Protein AF-A0AAD7HLC4-F1 (afdb_monomer_lite)

Organism: NCBI:txid230809

Radius of gyration: 50.56 Å; chains: 1; bounding box: 90×108×130 Å

Sequence (751 aa):
MPVDVDVDLEPEADDLINGCIADQDPDRNFFKREDRTTAIRTKVYKRTVLLLWPRYNVRVTVGDIYDYACNALRNSVTLEPTEREEKLVNKLLACCRIRREEYKLPQVVQVLKECADRWNDVQVLLAALKTCGVDKNIDFMGVEGFVSAYQAFGWDALKEFYETAMKNDLSNGRRHALLARLARMAVEEDDAEVSVWCKEHAESVLRTLSKMDTAQIPWLVDLGLFCGGEFLRDVILPQLQIQSLNKTFWIPFVRRLQQSMRGITTTSPEVVSGLIVQRVSETARNLAAFPTKTSQNGYGSQKNSEAILVVIKFCVETNNQALCTDIFAKMRDAARLGKFDTVFPPWLYYAELCPALIQYARSIPTAGLDTIFQPFFVDVVDSLISAARTTTDGKAITACPLTEQHKSTIMIAARKAGGITILKQRLTADKLAGHDSGTLQALARSVVKEFPRQQMQDSTSLQAHSDFIVTLVRAAIDAFTTSSLTREALSADSSDQMMVLVKFCFELGAQSQCKHLLLRFVPPSAGSTIRQHVSGVLAPFLPILRHYLLGKDLDLQTEPYKTFAVEVIKSFAAKVMAQKPGEVVPVAKLQAFGCGACPECGMLRAFFMEDKPMISLARVQSIRAHLERQLGATRAWGVVWSTIRDRSPYSLQVTKPESMMGLGLWATNSQTGKKLLNSLGGQATQMRILGADYAWVHARIYGASNANALAPALRMNAPMPLANTTRSLNAPKRPAVAALSAVLVKKARTS

Secondary structure (DSSP, 8-state):
---------PPPGGGS----------SEEEEEE-SSS-EEEEEE-SS-------SSS-----S-HHHHHHHHHHH---SS--HHHHHHHHHHHHHHHHS--TTTHHHHHHHHHHHHHHHT-HHHHHHHHHHHTGGG-GGGT-HHHHHHHHHHH-HHHHHHHHHHHHHH---HHHHHHHHHHHHHHHHHTT-HHHHHHHHHHHHHHHHSPPPP-GGGHHHHHHHHHHH-HHHIIIIIHHHHHHTT--HHHHHHHHHHHHHHGGGS--S-THHHHHHHHHHHHHHHHHS-SS-EEE-TTSS-EEE-HHHHHHHHHHHHHTT-THHHHHHHHHHHHHHHHT-S-TTS-HHHHHHHHHHHHHHHHHHS--TTHHHHHHHHHHHHHHHHHPPSEE-TTSPEEPPP---HHHHHHHHHHHHHHTTHHHHHHH--HHHHTTS-HHHHHHHHHHHHHHS-GGG--SHHHHHHHHHHHHHHHHHHHHT--GGGGSSS--SSHHHHHHHHHHHHHHHTT-GGGHHHHHHHHSSPPTT--HHHHIIIIIHHHHHHHHHHHHTTT--TTSTTHHHHHHHHHHHIIIII-PPPPP-SS-HHHHHT-SSSS-HHHHHHHHHHHSS-SEEEEE--HHHHHHHHHHHGGGGGGT-EEEEE-SSSSPEEEEE--HHHHHHHHHHHHHHHHHHHHHTT-SHHHHHHHHGGGHHHHHHHHHT-S-GGGSSGGGGTTSPP-PPP---------------------------

pLDDT: mean 86.95, std 16.85, range [27.75, 98.31]

Foldseek 3Di:
DADPPPDPQDPDVVNADDDDDDDDAAPDWDKAAPDPPDIDIDGHHPDRDDDDDDPPDDDDDDRPLLVVLLVVLQPDPDLADDPNNVVSLVVNLVCCQPPVPPVSLLSNLVSQLVNCLSNVNLPSNVSSCVSNVCLQPVPSCALVSVVVSCVRNNCVSCVVSLVSSLVRHQDLVRSLVNLVVQLVVCVVVVPPVSVVVSVVSNVVSQQDHHQDDQVCLVVLLVCQLVVALVCCQPRVVVNNVVNVDDPNRLLSNLLVNLVCLVNGDYPDSVSNLVVSLVSLLVLLVPDQLFDWDQDPVNPDTHTDLVSLVSSCVSCVSSVNNLSNLVSLVNNLVCLQQVVDDLVQRSLNSLLVVQVVVVVVVVVDPDPCSLVSCLSSLLVNLLQQLADFDAHPVRRTRHHHLLPPSSLVSNQSSLVSNPHLQSLLVRDALNRNPPHALVSLLVSLVSNCVSPPLVVDPDPVSNVSNLSNSLRSLLSSLVNDALQVLPPPDFADVLLVVLVVSCVSCVVSVNNVCVLVNLVVLQDHHPPDDLQCSLLGHLLNNLLVVQVVQVVVVHACLDPPNLVSLLSSLVSLLVPQQDQQQDCLDDLVVLCVQADPPDVVSVVVSVVLLALDQKDKAQDAPVVVVRVVVSCVVCVSQVKDWDWADPDPVIIIMIGHDPSSSSNNSNVVSLVSSVVSLCSQPDPVSSCSSNPPCSLVSVCRSVVPPDSPVPPVVVPPPDDDDDDDDDDDDDDDDDDDDDDDDDDDDDDDDDD

Structure (mmCIF, N/CA/C/O backbone):
data_AF-A0AAD7HLC4-F1
#
_entry.id   AF-A0AAD7HLC4-F1
#
loop_
_atom_site.group_PDB
_atom_site.id
_atom_site.type_symbol
_atom_site.label_atom_id
_atom_site.label_alt_id
_atom_site.label_comp_id
_atom_site.label_asym_id
_atom_site.label_entity_id
_atom_s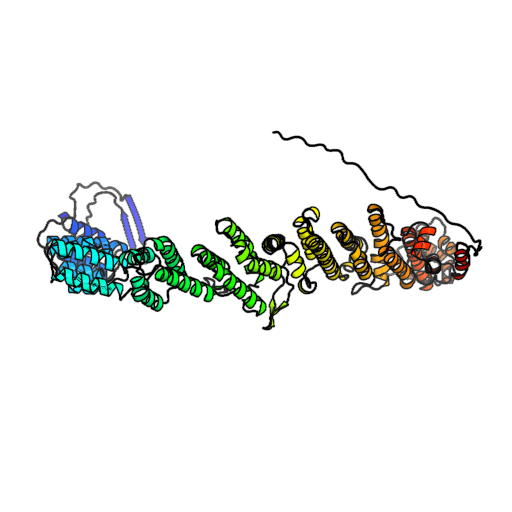ite.label_seq_id
_atom_site.pdbx_PDB_ins_code
_atom_site.Cartn_x
_atom_site.Cartn_y
_atom_site.Cartn_z
_atom_site.occupancy
_atom_site.B_iso_or_equiv
_atom_site.auth_seq_id
_atom_site.auth_comp_id
_atom_site.auth_asym_id
_atom_site.auth_atom_id
_atom_site.pdbx_PDB_model_num
ATOM 1 N N . MET A 1 1 ? -16.652 34.285 35.050 1.00 31.22 1 MET A N 1
ATOM 2 C CA . MET A 1 1 ? -17.780 35.228 34.906 1.00 31.22 1 MET A CA 1
ATOM 3 C C . MET A 1 1 ? -18.614 35.107 36.164 1.00 31.22 1 MET A C 1
ATOM 5 O O . MET A 1 1 ? -19.018 33.981 36.438 1.00 31.22 1 MET A O 1
ATOM 9 N N . PRO A 1 2 ? -18.804 36.182 36.947 1.00 34.16 2 PRO A N 1
ATOM 10 C CA . PRO A 1 2 ? -19.771 36.155 38.034 1.00 34.16 2 PRO A CA 1
ATOM 11 C C . PRO A 1 2 ? -21.154 35.940 37.421 1.00 34.16 2 PRO A C 1
ATOM 13 O O . PRO A 1 2 ? -21.481 36.501 36.376 1.00 34.16 2 PRO A O 1
ATOM 16 N N . VAL A 1 3 ? -21.908 35.032 38.011 1.00 36.38 3 VAL A N 1
ATOM 17 C CA . VAL A 1 3 ? -23.255 34.698 37.571 1.00 36.38 3 VAL A CA 1
ATOM 18 C C . VAL A 1 3 ? -24.181 35.476 38.467 1.00 36.38 3 VAL A C 1
ATOM 20 O O . VAL A 1 3 ? -24.100 35.330 39.684 1.00 36.38 3 VAL A O 1
ATOM 23 N N . ASP A 1 4 ? -25.054 36.272 37.869 1.00 38.59 4 ASP A N 1
ATOM 24 C CA . ASP A 1 4 ? -26.218 36.809 38.560 1.00 38.59 4 ASP A CA 1
ATOM 25 C C . ASP A 1 4 ? -27.204 35.643 38.746 1.00 38.59 4 ASP A C 1
ATOM 27 O O . ASP A 1 4 ? -28.140 35.434 37.979 1.00 38.59 4 ASP A O 1
ATOM 31 N N . VAL A 1 5 ? -26.889 34.759 39.694 1.00 39.00 5 VAL A N 1
ATOM 32 C CA . VAL A 1 5 ? -27.904 33.913 40.320 1.00 39.00 5 VAL A CA 1
ATOM 33 C C . VAL A 1 5 ? -28.632 34.850 41.268 1.00 39.00 5 VAL A C 1
ATOM 35 O O . VAL A 1 5 ? -27.976 35.617 41.956 1.00 39.00 5 VAL A O 1
ATOM 38 N N . ASP A 1 6 ? -29.954 34.851 41.302 1.00 43.41 6 ASP A N 1
ATOM 39 C CA . ASP A 1 6 ? -30.691 35.710 42.228 1.00 43.41 6 ASP A CA 1
ATOM 40 C C . ASP A 1 6 ? -30.272 35.395 43.687 1.00 43.41 6 ASP A C 1
ATOM 42 O O . ASP A 1 6 ? -30.455 34.280 44.182 1.00 43.41 6 ASP A O 1
ATOM 46 N N . VAL A 1 7 ? -29.585 36.330 44.356 1.00 49.91 7 VAL A N 1
ATOM 47 C CA . VAL A 1 7 ? -28.931 36.125 45.658 1.00 49.91 7 VAL A CA 1
ATOM 48 C C . VAL A 1 7 ? -29.678 36.833 46.793 1.00 49.91 7 VAL A C 1
ATOM 50 O O . VAL A 1 7 ? -29.367 37.977 47.098 1.00 49.91 7 VAL A O 1
ATOM 53 N N . ASP A 1 8 ? -30.559 36.090 47.472 1.00 53.47 8 ASP A N 1
ATOM 54 C CA . ASP A 1 8 ? -30.964 36.298 48.884 1.00 53.47 8 ASP A CA 1
ATOM 55 C C . ASP A 1 8 ? -30.050 35.512 49.863 1.00 53.47 8 ASP A C 1
ATOM 57 O O . ASP A 1 8 ? -30.510 34.820 50.766 1.00 53.47 8 ASP A O 1
ATOM 61 N N . LEU A 1 9 ? -28.737 35.469 49.616 1.00 54.88 9 LEU A N 1
ATOM 62 C CA . LEU A 1 9 ? -27.753 34.950 50.584 1.00 54.88 9 LEU A CA 1
ATOM 63 C C . LEU A 1 9 ? -26.886 36.135 50.993 1.00 54.88 9 LEU A C 1
ATOM 65 O O . LEU A 1 9 ? -25.917 36.455 50.304 1.00 54.88 9 LEU A O 1
ATOM 69 N N . GLU A 1 10 ? -27.264 36.803 52.074 1.00 58.72 10 GLU A N 1
ATOM 70 C CA . GLU A 1 10 ? -26.355 37.730 52.738 1.00 58.72 10 GLU A CA 1
ATOM 71 C C . GLU A 1 10 ? -25.289 36.898 53.475 1.00 58.72 10 GLU A C 1
ATOM 73 O O . GLU A 1 10 ? -25.650 35.942 54.164 1.00 58.72 10 GLU A O 1
ATOM 78 N N . PRO A 1 11 ? -23.984 37.177 53.299 1.00 56.12 11 PRO A N 1
ATOM 79 C CA . PRO A 1 11 ? -22.952 36.543 54.115 1.00 56.12 11 PRO A CA 1
ATOM 80 C C . PRO A 1 11 ? -23.170 36.909 55.591 1.00 56.12 11 PRO A C 1
ATOM 82 O O . PRO A 1 11 ? -23.381 38.081 55.907 1.00 56.12 11 PRO A O 1
ATOM 85 N N . GLU A 1 12 ? -23.122 35.928 56.493 1.00 55.47 12 GLU A N 1
ATOM 86 C CA . GLU A 1 12 ? -23.299 36.170 57.933 1.00 55.47 12 GLU A CA 1
ATOM 87 C C . GLU A 1 12 ? -21.983 36.583 58.602 1.00 55.47 12 GLU A C 1
ATOM 89 O O . GLU A 1 12 ? -20.895 36.370 58.067 1.00 55.47 12 GLU A O 1
ATOM 94 N N . ALA A 1 13 ? -22.071 37.161 59.804 1.00 48.00 13 ALA A N 1
ATOM 95 C CA . ALA A 1 13 ? -20.903 37.580 60.583 1.00 48.00 13 ALA A CA 1
ATOM 96 C C . ALA A 1 13 ? -19.910 36.431 60.848 1.00 48.00 13 ALA A C 1
ATOM 98 O O . ALA A 1 13 ? -18.711 36.677 60.915 1.00 48.00 13 ALA A O 1
ATOM 99 N N . ASP A 1 14 ? -20.388 35.187 60.913 1.00 44.75 14 ASP A N 1
ATOM 100 C CA . ASP A 1 14 ? -19.551 34.000 61.128 1.00 44.75 14 ASP A CA 1
ATOM 101 C C . ASP A 1 14 ? -18.806 33.545 59.855 1.00 44.75 14 ASP A C 1
ATOM 103 O O . ASP A 1 14 ? -17.805 32.834 59.942 1.00 44.75 14 ASP A O 1
ATOM 107 N N . ASP A 1 15 ? -19.218 34.018 58.669 1.00 47.03 15 ASP A N 1
ATOM 108 C CA . ASP A 1 15 ? -18.446 33.883 57.420 1.00 47.03 15 ASP A CA 1
ATOM 109 C C . ASP A 1 15 ? -17.320 34.924 57.316 1.00 47.03 15 ASP A C 1
ATOM 111 O O . ASP A 1 15 ? -16.493 34.884 56.398 1.00 47.03 15 ASP A O 1
ATOM 115 N N . LEU A 1 16 ? -17.306 35.889 58.240 1.00 45.94 16 LEU A N 1
ATOM 116 C CA . LEU A 1 16 ? -16.410 37.034 58.272 1.00 45.94 16 LEU A CA 1
ATOM 117 C C . LEU A 1 16 ? -15.453 36.885 59.459 1.00 45.94 16 LEU A C 1
ATOM 119 O O . LEU A 1 16 ? -15.757 37.220 60.601 1.00 45.94 16 LEU A O 1
ATOM 123 N N . ILE A 1 17 ? -14.240 36.403 59.188 1.00 38.66 17 ILE A N 1
ATOM 124 C CA . ILE A 1 17 ? -13.183 36.337 60.204 1.00 38.66 17 ILE A CA 1
ATOM 125 C C . ILE A 1 17 ? -12.817 37.771 60.624 1.00 38.66 17 ILE A C 1
ATOM 127 O O . ILE A 1 17 ? -12.203 38.514 59.854 1.00 38.66 17 ILE A O 1
ATOM 131 N N . ASN A 1 18 ? -13.171 38.157 61.854 1.00 33.69 18 ASN A N 1
ATOM 132 C CA . ASN A 1 18 ? -12.806 39.452 62.430 1.00 33.69 18 ASN A CA 1
ATOM 133 C C . ASN A 1 18 ? -11.284 39.553 62.634 1.00 33.69 18 ASN A C 1
ATOM 135 O O . ASN A 1 18 ? -10.688 38.794 63.399 1.00 33.69 18 ASN A O 1
ATOM 139 N N . GLY A 1 19 ? -10.657 40.525 61.966 1.00 39.91 19 GLY A N 1
ATOM 140 C CA . GLY A 1 19 ? -9.230 40.828 62.058 1.00 39.91 19 GLY A CA 1
ATOM 141 C C . GLY A 1 19 ? -8.953 42.317 61.828 1.00 39.91 19 GLY A C 1
ATOM 142 O O . GLY A 1 19 ? -9.696 43.000 61.127 1.00 39.91 19 GLY A O 1
ATOM 143 N N . CYS A 1 20 ? -7.897 42.827 62.467 1.00 39.59 20 CYS A N 1
ATOM 144 C CA . CYS A 1 20 ? -7.537 44.248 62.503 1.00 39.59 20 CYS A CA 1
ATOM 145 C C . CYS A 1 20 ? -7.078 44.793 61.133 1.00 39.59 20 CYS A C 1
ATOM 147 O O . CYS A 1 20 ? -6.446 44.088 60.345 1.00 39.59 20 CYS A O 1
ATOM 149 N N . ILE A 1 21 ? -7.380 46.069 60.876 1.00 38.41 21 ILE A N 1
ATOM 150 C CA . ILE A 1 21 ? -7.093 46.798 59.634 1.00 38.41 21 ILE A CA 1
ATOM 151 C C . ILE A 1 21 ? -5.584 47.027 59.480 1.00 38.41 21 ILE A C 1
ATOM 153 O O . ILE A 1 21 ? -4.969 47.732 60.278 1.00 38.41 21 ILE A O 1
ATOM 157 N N . ALA A 1 22 ? -5.008 46.514 58.394 1.00 44.72 22 ALA A N 1
ATOM 158 C CA . ALA A 1 22 ? -3.793 47.066 57.807 1.00 44.72 22 ALA A CA 1
ATOM 159 C C . ALA A 1 22 ? -4.003 47.216 56.293 1.00 44.72 22 ALA A C 1
ATOM 161 O O . ALA A 1 22 ? -4.189 46.222 55.587 1.00 44.72 22 ALA A O 1
ATOM 162 N N . ASP A 1 23 ? -3.994 48.464 55.816 1.00 49.97 23 ASP A N 1
ATOM 163 C CA . ASP A 1 23 ? -4.042 48.838 54.400 1.00 49.97 23 ASP A CA 1
ATOM 164 C C . ASP A 1 23 ? -2.887 48.176 53.645 1.00 49.97 23 ASP A C 1
ATOM 166 O O . ASP A 1 23 ? -1.729 48.580 53.745 1.00 49.97 23 ASP A O 1
ATOM 170 N N . GLN A 1 24 ? -3.193 47.133 52.884 1.00 61.25 24 GLN A N 1
ATOM 171 C CA . GLN A 1 24 ? -2.239 46.529 51.969 1.00 61.25 24 GLN A CA 1
ATOM 172 C C . GLN A 1 24 ? -2.916 46.319 50.610 1.00 61.25 24 GLN A C 1
ATOM 174 O O . GLN A 1 24 ? -4.066 45.870 50.526 1.00 61.25 24 GLN A O 1
ATOM 179 N N . ASP A 1 25 ? -2.183 46.610 49.535 1.00 72.50 25 ASP A N 1
ATOM 180 C CA . ASP A 1 25 ? -2.634 46.397 48.158 1.00 72.50 25 ASP A CA 1
ATOM 181 C C . ASP A 1 25 ? -2.959 44.916 47.885 1.00 72.50 25 ASP A C 1
ATOM 183 O O . ASP A 1 25 ? -2.380 44.031 48.527 1.00 72.50 25 ASP A O 1
ATOM 187 N N . PRO A 1 26 ? -3.898 44.608 46.966 1.00 77.50 26 PRO A N 1
ATOM 188 C CA . PRO A 1 26 ? -4.163 43.231 46.554 1.00 77.50 26 PRO A CA 1
ATOM 189 C C . PRO A 1 26 ? -2.916 42.582 45.959 1.00 77.50 26 PRO A C 1
ATOM 191 O O . PRO A 1 26 ? -2.185 43.221 45.205 1.00 77.50 26 PRO A O 1
ATOM 194 N N . ASP A 1 27 ? -2.733 41.283 46.199 1.00 82.38 27 ASP A N 1
ATOM 195 C CA . ASP A 1 27 ? -1.631 40.516 45.609 1.00 82.38 27 ASP A CA 1
ATOM 196 C C . ASP A 1 27 ? -1.659 40.572 44.079 1.00 82.38 27 ASP A C 1
ATOM 198 O O . ASP A 1 27 ? -0.618 40.534 43.420 1.00 82.38 27 ASP A O 1
ATOM 202 N N . ARG A 1 28 ? -2.864 40.639 43.494 1.00 81.06 28 ARG A N 1
ATOM 203 C CA . ARG A 1 28 ? -3.069 40.888 42.061 1.00 81.06 28 ARG A CA 1
ATOM 204 C C . ARG A 1 28 ? -4.310 41.744 41.834 1.00 81.06 28 ARG A C 1
ATOM 206 O O . ARG A 1 28 ? -5.346 41.514 42.449 1.00 81.06 28 ARG A O 1
ATOM 213 N N . ASN A 1 29 ? -4.238 42.693 40.905 1.00 83.38 29 ASN A N 1
ATOM 214 C CA . ASN A 1 29 ? -5.364 43.539 40.510 1.00 83.38 29 ASN A CA 1
ATOM 215 C C . ASN A 1 29 ? -5.479 43.549 38.984 1.00 83.38 29 ASN A C 1
ATOM 217 O O . ASN A 1 29 ? -4.559 43.972 38.289 1.00 83.38 29 ASN A O 1
ATOM 221 N N . PHE A 1 30 ? -6.619 43.103 38.475 1.00 84.56 30 PHE A N 1
ATOM 222 C CA . PHE A 1 30 ? -6.944 43.079 37.058 1.00 84.56 30 PHE A CA 1
ATOM 223 C C . PHE A 1 30 ? -8.140 43.986 36.804 1.00 84.56 30 PHE A C 1
ATOM 225 O O . PHE A 1 30 ? -9.082 44.038 37.594 1.00 84.56 30 PHE A O 1
ATOM 232 N N . PHE A 1 31 ? -8.123 44.678 35.673 1.00 85.31 31 PHE A N 1
ATOM 233 C CA . PHE A 1 31 ? -9.255 45.457 35.202 1.00 85.31 31 PHE A CA 1
ATOM 234 C C . PHE A 1 31 ? -9.542 45.063 33.761 1.00 85.31 31 PHE A C 1
ATOM 236 O O . PHE A 1 31 ? -8.667 45.151 32.901 1.00 85.31 31 PHE A O 1
ATOM 243 N N . LYS A 1 32 ? -10.763 44.605 33.506 1.00 80.56 32 LYS A N 1
ATOM 244 C CA . LYS A 1 32 ? -11.238 44.225 32.183 1.00 80.56 32 LYS A CA 1
ATOM 245 C C . LYS A 1 32 ? -12.522 44.985 31.901 1.00 80.56 32 LYS A C 1
ATOM 247 O O . LYS A 1 32 ? -13.523 44.795 32.580 1.00 80.56 32 LYS A O 1
ATOM 252 N N . ARG A 1 33 ? -12.502 45.835 30.881 1.00 82.81 33 ARG A N 1
ATOM 253 C CA . ARG A 1 33 ? -13.709 46.498 30.387 1.00 82.81 33 ARG A CA 1
ATOM 254 C C . ARG A 1 33 ? -14.460 45.523 29.477 1.00 82.81 33 ARG A C 1
ATOM 256 O O . ARG A 1 33 ? -13.849 45.011 28.542 1.00 82.81 33 ARG A O 1
ATOM 263 N N . GLU A 1 34 ? -15.723 45.223 29.776 1.00 76.19 34 GLU A N 1
ATOM 264 C CA . GLU A 1 34 ? -16.544 44.338 28.932 1.00 76.19 34 GLU A CA 1
ATOM 265 C C . GLU A 1 34 ? -17.251 45.132 27.831 1.00 76.19 34 GLU A C 1
ATOM 267 O O . GLU A 1 34 ? -17.246 44.705 26.680 1.00 76.19 34 GLU A O 1
ATOM 272 N N . ASP A 1 35 ? -17.753 46.330 28.149 1.00 83.12 35 ASP A N 1
ATOM 273 C CA . ASP A 1 35 ? -18.370 47.240 27.181 1.00 83.12 35 ASP A CA 1
ATOM 274 C C . ASP A 1 35 ? -18.238 48.728 27.609 1.00 83.12 35 ASP A C 1
ATOM 276 O O . ASP A 1 35 ? -17.411 49.102 28.452 1.00 83.12 35 ASP A O 1
ATOM 280 N N . ARG A 1 36 ? -19.002 49.638 26.985 1.00 79.62 36 ARG A N 1
ATOM 281 C CA . ARG A 1 36 ? -18.941 51.080 27.297 1.00 79.62 36 ARG A CA 1
ATOM 282 C C . ARG A 1 36 ? -19.438 51.412 28.708 1.00 79.62 36 ARG A C 1
ATOM 284 O O . ARG A 1 36 ? -18.931 52.375 29.287 1.00 79.62 36 ARG A O 1
ATOM 291 N N . THR A 1 37 ? -20.359 50.620 29.239 1.00 75.69 37 THR A N 1
ATOM 292 C CA . THR A 1 37 ? -21.092 50.813 30.497 1.00 75.69 37 THR A CA 1
ATOM 293 C C . THR A 1 37 ? -20.665 49.855 31.613 1.00 75.69 37 THR A C 1
ATOM 295 O O . THR A 1 37 ? -20.894 50.156 32.779 1.00 75.69 37 THR A O 1
ATOM 298 N N . THR A 1 38 ? -19.985 48.757 31.281 1.00 74.19 38 THR A N 1
ATOM 299 C CA . THR A 1 38 ? -19.692 47.642 32.186 1.00 74.19 38 THR A CA 1
ATOM 300 C C . THR A 1 38 ? -18.193 47.356 32.224 1.00 74.19 38 THR A C 1
ATOM 302 O O . THR A 1 38 ? -17.529 47.180 31.194 1.00 74.19 38 THR A O 1
ATOM 305 N N . ALA A 1 39 ? -17.631 47.281 33.430 1.00 72.44 39 ALA A N 1
ATOM 306 C CA . ALA A 1 39 ? -16.249 46.879 33.642 1.00 72.44 39 ALA A CA 1
ATOM 307 C C . ALA A 1 39 ? -16.128 45.946 34.846 1.00 72.44 39 ALA A C 1
ATOM 309 O O . ALA A 1 39 ? -16.735 46.170 35.889 1.00 72.44 39 ALA A O 1
ATOM 310 N N . ILE A 1 40 ? -15.292 44.923 34.703 1.00 73.62 40 ILE A N 1
ATOM 311 C CA . ILE A 1 40 ? -14.957 43.970 35.751 1.00 73.62 40 ILE A CA 1
ATOM 312 C C . ILE A 1 40 ? -13.604 44.352 36.338 1.00 73.62 40 ILE A C 1
ATOM 314 O O . ILE A 1 40 ? -12.596 44.433 35.632 1.00 73.62 40 ILE A O 1
ATOM 318 N N . ARG A 1 41 ? -13.566 44.535 37.658 1.00 75.56 41 ARG A N 1
ATOM 319 C CA . ARG A 1 41 ? -12.320 44.667 38.412 1.00 75.56 41 ARG A CA 1
ATOM 320 C C . ARG A 1 41 ? -12.137 43.441 39.294 1.00 75.56 41 ARG A C 1
ATOM 322 O O . ARG A 1 41 ? -12.962 43.171 40.157 1.00 75.56 41 ARG A O 1
ATOM 329 N N . THR A 1 42 ? -11.051 42.711 39.088 1.00 76.75 42 THR A N 1
ATOM 330 C CA . THR A 1 42 ? -10.708 41.521 39.870 1.00 76.75 42 THR A CA 1
ATOM 331 C C . THR A 1 42 ? -9.544 41.855 40.784 1.00 76.75 42 THR A C 1
ATOM 333 O O . THR A 1 42 ? -8.432 42.080 40.314 1.00 76.75 42 THR A O 1
ATOM 336 N N . LYS A 1 43 ? -9.785 41.863 42.093 1.00 76.19 43 LYS A N 1
ATOM 337 C CA . LYS A 1 43 ? -8.729 41.954 43.102 1.00 76.19 43 LYS A CA 1
ATOM 338 C C . LYS A 1 43 ? -8.559 40.584 43.750 1.00 76.19 43 LYS A C 1
ATOM 340 O O . LYS A 1 43 ? -9.539 39.997 44.192 1.00 76.19 43 LYS A O 1
ATOM 345 N N . VAL A 1 44 ? -7.335 40.074 43.769 1.00 73.69 44 VAL A N 1
ATOM 346 C CA . VAL A 1 44 ? -6.982 38.788 44.373 1.00 73.69 44 VAL A CA 1
ATOM 347 C C . VAL A 1 44 ? -6.191 39.068 45.637 1.00 73.69 44 VAL A C 1
ATOM 349 O O . VAL A 1 44 ? -5.188 39.779 45.585 1.00 73.69 44 VAL A O 1
ATOM 352 N N . TYR A 1 45 ? -6.640 38.480 46.738 1.00 75.81 45 TYR A N 1
ATOM 353 C CA . TYR A 1 45 ? -5.975 38.521 48.030 1.00 75.81 45 TYR A CA 1
ATOM 354 C C . TYR A 1 45 ? -5.729 37.080 48.486 1.00 75.81 45 TYR A C 1
ATOM 356 O O . TYR A 1 45 ? -6.639 36.257 48.448 1.00 75.81 45 TYR A O 1
ATOM 364 N N . LYS A 1 46 ? -4.503 36.757 48.892 1.00 76.62 46 LYS A N 1
ATOM 365 C CA . LYS A 1 46 ? -4.093 35.458 49.453 1.00 76.62 46 LYS A CA 1
ATOM 366 C C . LYS A 1 46 ? -4.113 35.455 50.986 1.00 76.62 46 LYS A C 1
ATOM 368 O O . LYS A 1 46 ? -3.516 34.586 51.613 1.00 76.62 46 LYS A O 1
ATOM 373 N N . ARG A 1 47 ? -4.764 36.453 51.579 1.00 69.06 47 ARG A N 1
ATOM 374 C CA . ARG A 1 47 ? -4.856 36.716 53.019 1.00 69.06 47 ARG A CA 1
ATOM 375 C C . ARG A 1 47 ? -6.305 37.002 53.403 1.00 69.06 47 ARG A C 1
ATOM 377 O O . ARG A 1 47 ? -7.118 37.296 52.527 1.00 69.06 47 ARG A O 1
ATOM 384 N N . THR A 1 48 ? -6.604 36.973 54.699 1.00 64.00 48 THR A N 1
ATOM 385 C CA . THR A 1 48 ? -7.890 37.441 55.236 1.00 64.00 48 THR A CA 1
ATOM 386 C C . THR A 1 48 ? -8.111 38.905 54.855 1.00 64.00 48 THR A C 1
ATOM 388 O O . THR A 1 48 ? -7.200 39.725 54.986 1.00 64.00 48 THR A O 1
ATOM 391 N N . VAL A 1 49 ? -9.310 39.231 54.366 1.00 63.31 49 VAL A N 1
ATOM 392 C CA . VAL A 1 49 ? -9.684 40.591 53.961 1.00 63.31 49 VAL A CA 1
ATOM 393 C C . VAL A 1 49 ? -10.985 41.021 54.613 1.00 63.31 49 VAL A C 1
ATOM 395 O O . VAL A 1 49 ? -11.952 40.267 54.635 1.00 63.31 49 VAL A O 1
ATOM 398 N N . LEU A 1 50 ? -11.009 42.265 55.089 1.00 63.81 50 LEU A N 1
ATOM 399 C CA . LEU A 1 50 ? -12.233 42.960 55.462 1.00 63.81 50 LEU A CA 1
ATOM 400 C C . LEU A 1 50 ? -12.714 43.765 54.253 1.00 63.81 50 LEU A C 1
ATOM 402 O O . LEU A 1 50 ? -11.991 44.615 53.731 1.00 63.81 50 LEU A O 1
ATOM 406 N N . LEU A 1 51 ? -13.930 43.488 53.796 1.00 65.38 51 LEU A N 1
ATOM 407 C CA . LEU A 1 51 ? -14.562 44.208 52.698 1.00 65.38 51 LEU A CA 1
ATOM 408 C C . LEU A 1 51 ? -15.574 45.200 53.285 1.00 65.38 51 LEU A C 1
ATOM 410 O O . LEU A 1 51 ? -16.541 44.800 53.923 1.00 65.38 51 LEU A O 1
ATOM 414 N N . LEU A 1 52 ? -15.338 46.495 53.073 1.00 66.44 52 LEU A N 1
ATOM 415 C CA . LEU A 1 52 ? -16.232 47.577 53.492 1.00 66.44 52 LEU A CA 1
ATOM 416 C C . LEU A 1 52 ? -16.871 48.201 52.250 1.00 66.44 52 LEU A C 1
ATOM 418 O O . LEU A 1 52 ? -16.162 48.609 51.327 1.00 66.44 52 LEU A O 1
ATOM 422 N N . TRP A 1 53 ? -18.198 48.293 52.219 1.00 65.62 53 TRP A N 1
ATOM 423 C CA . TRP A 1 53 ? -18.934 48.904 51.110 1.00 65.62 53 TRP A CA 1
ATOM 424 C C . TRP A 1 53 ? -20.141 49.713 51.614 1.00 65.62 53 TRP A C 1
ATOM 426 O O . TRP A 1 53 ? -20.639 49.469 52.715 1.00 65.62 53 TRP A O 1
ATOM 436 N N . PRO A 1 54 ? -20.605 50.719 50.847 1.00 59.94 54 PRO A N 1
ATOM 437 C CA . PRO A 1 54 ? -21.752 51.534 51.233 1.00 59.94 54 PRO A CA 1
ATOM 438 C C . PRO A 1 54 ? -23.049 50.715 51.254 1.00 59.94 54 PRO A C 1
ATOM 440 O O . PRO A 1 54 ? -23.257 49.830 50.430 1.00 59.94 54 PRO A O 1
ATOM 443 N N . ARG A 1 55 ? -23.955 51.065 52.175 1.00 54.34 55 ARG A N 1
ATOM 444 C CA . ARG A 1 55 ? -25.211 50.340 52.456 1.00 54.34 55 ARG A CA 1
ATOM 445 C C . ARG A 1 55 ? -26.213 50.301 51.286 1.00 54.34 55 ARG A C 1
ATOM 447 O O . ARG A 1 55 ? -27.198 49.579 51.368 1.00 54.34 55 ARG A O 1
ATOM 454 N N . TYR A 1 56 ? -25.985 51.059 50.212 1.00 56.28 56 TYR A N 1
ATOM 455 C CA . TYR A 1 56 ? -26.910 51.184 49.083 1.00 56.28 56 TYR A CA 1
ATOM 456 C C . TYR A 1 56 ? -26.224 50.811 47.760 1.00 56.28 56 TYR A C 1
ATOM 458 O O . TYR A 1 56 ? -25.108 51.254 47.491 1.00 56.28 56 TYR A O 1
ATOM 466 N N . ASN A 1 57 ? -26.929 50.047 46.918 1.00 57.91 57 ASN A N 1
ATOM 467 C CA . ASN A 1 57 ? -26.581 49.712 45.526 1.00 57.91 57 ASN A CA 1
ATOM 468 C C . ASN A 1 57 ? -25.345 48.815 45.293 1.00 57.91 57 ASN A C 1
ATOM 470 O O . ASN A 1 57 ? -24.754 48.868 44.214 1.00 57.91 57 ASN A O 1
ATOM 474 N N . VAL A 1 58 ? -24.965 47.957 46.246 1.00 56.66 58 VAL A N 1
ATOM 475 C CA . VAL A 1 58 ? -23.933 46.923 46.031 1.00 56.66 58 VAL A CA 1
ATOM 476 C C . VAL A 1 58 ? -24.522 45.546 46.327 1.00 56.66 58 VAL A C 1
ATOM 478 O O . VAL A 1 58 ? -24.882 45.263 47.465 1.00 56.66 58 VAL A O 1
ATOM 481 N N . ARG A 1 59 ? -24.606 44.684 45.305 1.00 60.19 59 ARG A N 1
ATOM 482 C CA . ARG A 1 59 ? -24.945 43.264 45.469 1.00 60.19 59 ARG A CA 1
ATOM 483 C C . ARG A 1 59 ? -23.653 42.484 45.679 1.00 60.19 59 ARG A C 1
ATOM 485 O O . ARG A 1 59 ? -22.803 42.460 44.789 1.00 60.19 59 ARG A O 1
ATOM 492 N N . VAL A 1 60 ? -23.493 41.867 46.845 1.00 63.03 60 VAL A N 1
ATOM 493 C CA . VAL A 1 60 ? -22.370 40.964 47.109 1.00 63.03 60 VAL A CA 1
ATOM 494 C C . VAL A 1 60 ? -22.824 39.549 46.814 1.00 63.03 60 VAL A C 1
ATOM 496 O O . VAL A 1 60 ? -23.811 39.075 47.365 1.00 63.03 60 VAL A O 1
ATOM 499 N N . THR A 1 61 ? -22.115 38.890 45.907 1.00 58.91 61 THR A N 1
ATOM 500 C CA . THR A 1 61 ? -22.379 37.503 45.546 1.00 58.91 61 THR A CA 1
ATOM 501 C C . THR A 1 61 ? -21.138 36.672 45.808 1.00 58.91 61 THR A C 1
ATOM 503 O O . THR A 1 61 ? -20.001 37.136 45.680 1.00 58.91 61 THR A O 1
ATOM 506 N N . VAL A 1 62 ? -21.357 35.425 46.205 1.00 63.50 62 VAL A N 1
ATOM 507 C CA . VAL A 1 62 ? -20.278 34.458 46.346 1.00 63.50 62 VAL A CA 1
ATOM 508 C C . VAL A 1 62 ? -19.913 33.945 44.955 1.00 63.50 62 VAL A C 1
ATOM 510 O O . VAL A 1 62 ? -20.786 33.522 44.202 1.00 63.50 62 VAL A O 1
ATOM 513 N N . GLY A 1 63 ? -18.626 34.018 44.604 1.00 69.25 63 GLY A N 1
ATOM 514 C CA . GLY A 1 63 ? -18.145 33.716 43.254 1.00 69.25 63 GLY A CA 1
ATOM 515 C C . GLY A 1 63 ? -18.440 32.281 42.817 1.00 69.25 63 GLY A C 1
ATOM 516 O O . GLY A 1 63 ? -19.206 32.070 41.878 1.00 69.25 63 GLY A O 1
ATOM 517 N N . ASP A 1 64 ? -17.828 31.306 43.490 1.00 77.38 64 ASP A N 1
ATOM 518 C CA . ASP A 1 64 ? -18.092 29.888 43.248 1.00 77.38 64 ASP A CA 1
ATOM 519 C C . ASP A 1 64 ? -19.031 29.349 44.325 1.00 77.38 64 ASP A C 1
ATOM 521 O O . ASP A 1 64 ? -18.622 28.957 45.419 1.00 77.38 64 ASP A O 1
ATOM 525 N N . ILE A 1 65 ? -20.322 29.388 44.010 1.00 81.75 65 ILE A N 1
ATOM 526 C CA . ILE A 1 65 ? -21.379 28.882 44.883 1.00 81.75 65 ILE A CA 1
ATOM 527 C C . ILE A 1 65 ? -21.185 27.404 45.234 1.00 81.75 65 ILE A C 1
ATOM 529 O O . ILE A 1 65 ? -21.572 27.008 46.328 1.00 81.75 65 ILE A O 1
ATOM 533 N N . TYR A 1 66 ? -20.554 26.609 44.358 1.00 84.94 66 TYR A N 1
ATOM 534 C CA . TYR A 1 66 ? -20.280 25.205 44.641 1.00 84.94 66 TYR A CA 1
ATOM 535 C C . TYR A 1 66 ? -19.339 25.068 45.828 1.00 84.94 66 TYR A C 1
ATOM 537 O O . TYR A 1 66 ? -19.699 24.444 46.820 1.00 84.94 66 TYR A O 1
ATOM 545 N N . ASP A 1 67 ? -18.162 25.687 45.750 1.00 84.25 67 ASP A N 1
ATOM 546 C CA . ASP A 1 67 ? -17.135 25.548 46.781 1.00 84.25 67 ASP A CA 1
ATOM 547 C C . ASP A 1 67 ? -17.602 26.137 48.111 1.00 84.25 67 ASP A C 1
ATOM 549 O O . ASP A 1 67 ? -17.432 25.514 49.159 1.00 84.25 67 ASP A O 1
ATOM 553 N N . TYR A 1 68 ? -18.236 27.312 48.074 1.00 85.50 68 TYR A N 1
ATOM 554 C CA . TYR A 1 68 ? -18.732 27.958 49.285 1.00 85.50 68 TYR A CA 1
ATOM 555 C C . TYR A 1 68 ? -19.862 27.175 49.944 1.00 85.50 68 TYR A C 1
ATOM 557 O O . TYR A 1 68 ? -19.755 26.876 51.130 1.00 85.50 68 TYR A O 1
ATOM 565 N N . ALA A 1 69 ? -20.917 26.812 49.203 1.00 90.19 69 ALA A N 1
ATOM 566 C CA . ALA A 1 69 ? -22.036 26.078 49.786 1.00 90.19 69 ALA A CA 1
ATOM 567 C C . ALA A 1 69 ? -21.583 24.697 50.270 1.00 90.19 69 ALA A C 1
ATOM 569 O O . ALA A 1 69 ? -21.910 24.319 51.391 1.00 90.19 69 ALA A O 1
ATOM 570 N N . CYS A 1 70 ? -20.759 23.986 49.490 1.00 93.44 70 CYS A N 1
ATOM 571 C CA . CYS A 1 70 ? -20.181 22.713 49.916 1.00 93.44 70 CYS A CA 1
ATOM 572 C C . CYS A 1 70 ? -19.351 22.859 51.196 1.00 93.44 70 CYS A C 1
ATOM 574 O O . CYS A 1 70 ? -19.440 22.006 52.071 1.00 93.44 70 CYS A O 1
ATOM 576 N N . ASN A 1 71 ? -18.531 23.907 51.320 1.00 90.12 71 ASN A N 1
ATOM 577 C CA . ASN A 1 71 ? -17.710 24.119 52.511 1.00 90.12 71 ASN A CA 1
ATOM 578 C C . ASN A 1 71 ? -18.554 24.513 53.732 1.00 90.12 71 ASN A C 1
ATOM 580 O O . ASN A 1 71 ? -18.351 23.963 54.809 1.00 90.12 71 ASN A O 1
ATOM 584 N N . ALA A 1 72 ? -19.513 25.426 53.567 1.00 90.50 72 ALA A N 1
ATOM 585 C CA . ALA A 1 72 ? -20.403 25.859 54.642 1.00 90.50 72 ALA A CA 1
ATOM 586 C C . ALA A 1 72 ? -21.240 24.688 55.184 1.00 90.50 72 ALA A C 1
ATOM 588 O O . ALA A 1 72 ? -21.241 24.431 56.384 1.00 90.50 72 ALA A O 1
ATOM 589 N N . LEU A 1 73 ? -21.868 23.916 54.292 1.00 95.81 73 LEU A N 1
ATOM 590 C CA . LEU A 1 73 ? -22.683 22.753 54.652 1.00 95.81 73 LEU A CA 1
ATOM 591 C C . LEU A 1 73 ? -21.854 21.622 55.284 1.00 95.81 73 LEU A C 1
ATOM 593 O O . LEU A 1 73 ? -22.279 21.002 56.264 1.00 95.81 73 LEU A O 1
ATOM 597 N N . ARG A 1 74 ? -20.637 21.385 54.775 1.00 96.12 74 ARG A N 1
ATOM 598 C CA . ARG A 1 74 ? -19.720 20.381 55.335 1.00 96.12 74 ARG A CA 1
ATOM 599 C C . ARG A 1 74 ? -19.278 20.727 56.758 1.00 96.12 74 ARG A C 1
ATOM 601 O O . ARG A 1 74 ? -19.186 19.824 57.580 1.00 96.12 74 ARG A O 1
ATOM 608 N N . ASN A 1 75 ? -19.028 22.006 57.046 1.00 93.38 75 ASN A N 1
ATOM 609 C CA . ASN A 1 75 ? -18.567 22.466 58.363 1.00 93.38 75 ASN A CA 1
ATOM 610 C C . ASN A 1 75 ? -19.697 22.672 59.379 1.00 93.38 75 ASN A C 1
ATOM 612 O O . ASN A 1 75 ? -19.422 22.903 60.555 1.00 93.38 75 ASN A O 1
ATOM 616 N N . SER A 1 76 ? -20.952 22.607 58.942 1.00 93.94 76 SER A N 1
ATOM 617 C CA . SER A 1 76 ? -22.085 22.646 59.855 1.00 93.94 76 SER A CA 1
ATOM 618 C C . SER A 1 76 ? -22.106 21.432 60.792 1.00 93.94 76 SER A C 1
ATOM 620 O O . SER A 1 76 ? -21.713 20.324 60.426 1.00 93.94 76 SER A O 1
ATOM 622 N N . VAL A 1 77 ? -22.609 21.655 62.005 1.00 95.06 77 VAL A N 1
ATOM 623 C CA . VAL A 1 77 ? -22.833 20.636 63.040 1.00 95.06 77 VAL A CA 1
ATOM 624 C C . VAL A 1 77 ? -24.300 20.570 63.482 1.00 95.06 77 VAL A C 1
ATOM 626 O O . VAL A 1 77 ? -24.614 19.917 64.476 1.00 95.06 77 VAL A O 1
ATOM 629 N N . THR A 1 78 ? -25.199 21.268 62.783 1.00 95.12 78 THR A N 1
ATOM 630 C CA . THR A 1 78 ? -26.624 21.330 63.131 1.00 95.12 78 THR A CA 1
ATOM 631 C C . THR A 1 78 ? -27.290 19.982 62.864 1.00 95.12 78 THR A C 1
ATOM 633 O O . THR A 1 78 ? -27.050 19.352 61.836 1.00 95.12 78 THR A O 1
ATOM 636 N N . LEU A 1 79 ? -28.115 19.515 63.802 1.00 96.19 79 LEU A N 1
ATOM 637 C CA . LEU A 1 79 ? -28.867 18.261 63.650 1.00 96.19 79 LEU A CA 1
ATOM 638 C C . LEU A 1 79 ? -30.187 18.453 62.893 1.00 96.19 79 LEU A C 1
ATOM 640 O O . LEU A 1 79 ? -30.771 17.482 62.438 1.00 96.19 79 LEU A O 1
ATOM 644 N N . GLU A 1 80 ? -30.622 19.696 62.714 1.00 95.56 80 GLU A N 1
ATOM 645 C CA . GLU A 1 80 ? -31.767 20.081 61.891 1.00 95.56 80 GLU A CA 1
ATOM 646 C C . GLU A 1 80 ? -31.336 21.232 60.970 1.00 95.56 80 GLU A C 1
ATOM 648 O O . GLU A 1 80 ? -30.510 22.056 61.388 1.00 95.56 80 GLU A O 1
ATOM 653 N N . PRO A 1 81 ? -31.858 21.308 59.733 1.00 96.75 81 PRO A N 1
ATOM 654 C CA . PRO A 1 81 ? -31.476 22.350 58.794 1.00 96.75 81 PRO A CA 1
ATOM 655 C C . PRO A 1 81 ? -31.940 23.715 59.299 1.00 96.75 81 PRO A C 1
ATOM 657 O O . PRO A 1 81 ? -33.125 23.963 59.520 1.00 96.75 81 PRO A O 1
ATOM 660 N N . THR A 1 82 ? -30.999 24.638 59.441 1.00 95.56 82 THR A N 1
ATOM 661 C CA . THR A 1 82 ? -31.316 26.055 59.629 1.00 95.56 82 THR A CA 1
ATOM 662 C C . THR A 1 82 ? -31.840 26.654 58.323 1.00 95.56 82 THR A C 1
ATOM 664 O O . THR A 1 82 ? -31.520 26.180 57.231 1.00 95.56 82 THR A O 1
ATOM 667 N N . GLU A 1 83 ? -32.580 27.764 58.404 1.00 93.25 83 GLU A N 1
ATOM 668 C CA . GLU A 1 83 ? -33.081 28.480 57.216 1.00 93.25 83 GLU A CA 1
ATOM 669 C C . GLU A 1 83 ? -31.947 28.814 56.225 1.00 93.25 83 GLU A C 1
ATOM 671 O O . GLU A 1 83 ? -32.105 28.764 55.002 1.00 93.25 83 GLU A O 1
ATOM 676 N N . ARG A 1 84 ? -30.761 29.129 56.755 1.00 89.12 84 ARG A N 1
ATOM 677 C CA . ARG A 1 84 ? -29.567 29.404 55.959 1.00 89.12 84 ARG A CA 1
ATOM 678 C C . ARG A 1 84 ? -29.071 28.166 55.217 1.00 89.12 84 ARG A C 1
ATOM 680 O O . ARG A 1 84 ? -28.761 28.251 54.029 1.00 89.12 84 ARG A O 1
ATOM 687 N N . GLU A 1 85 ? -28.984 27.031 55.894 1.00 95.31 85 GLU A N 1
ATOM 688 C CA . GLU A 1 85 ? -28.543 25.776 55.287 1.00 95.31 85 GLU A CA 1
ATOM 689 C C . GLU A 1 85 ? -29.522 25.299 54.223 1.00 95.31 85 GLU A C 1
ATOM 691 O O . GLU A 1 85 ? -29.097 24.915 53.135 1.00 95.31 85 GLU A O 1
ATOM 696 N N . GLU A 1 86 ? -30.823 25.431 54.472 1.00 95.81 86 GLU A N 1
ATOM 697 C CA . GLU A 1 86 ? -31.858 25.127 53.489 1.00 95.81 86 GLU A CA 1
ATOM 698 C C . GLU A 1 86 ? -31.714 26.013 52.236 1.00 95.81 86 GLU A C 1
ATOM 700 O O . GLU A 1 86 ? -31.749 25.523 51.101 1.00 95.81 86 GLU A O 1
ATOM 705 N N . LYS A 1 87 ? -31.445 27.316 52.412 1.00 90.88 87 LYS A N 1
ATOM 706 C CA . LYS A 1 87 ? -31.128 28.229 51.297 1.00 90.88 87 LYS A CA 1
ATOM 707 C C . LYS A 1 87 ? -29.869 27.800 50.540 1.00 90.88 87 LYS A C 1
ATOM 709 O O . LYS A 1 87 ? -29.853 27.887 49.309 1.00 90.88 87 LYS A O 1
ATOM 714 N N . LEU A 1 88 ? -28.824 27.344 51.235 1.00 92.88 88 LEU A N 1
ATOM 715 C CA . LEU A 1 88 ? -27.590 26.853 50.609 1.00 92.88 88 LEU A CA 1
ATOM 716 C C . LEU A 1 88 ? -27.840 25.579 49.798 1.00 92.88 88 LEU A C 1
ATOM 718 O O . LEU A 1 88 ? -27.414 25.517 48.645 1.00 92.88 88 LEU A O 1
ATOM 722 N N . VAL A 1 89 ? -28.575 24.611 50.351 1.00 96.44 89 VAL A N 1
ATOM 723 C CA . VAL A 1 89 ? -28.971 23.378 49.656 1.00 96.44 89 VAL A CA 1
ATOM 724 C C . VAL A 1 89 ? -29.776 23.712 48.404 1.00 96.44 89 VAL A C 1
ATOM 726 O O . VAL A 1 89 ? -29.397 23.315 47.301 1.00 96.44 89 VAL A O 1
ATOM 729 N N . ASN A 1 90 ? -30.838 24.509 48.535 1.00 94.50 90 ASN A N 1
ATOM 730 C CA . ASN A 1 90 ? -31.702 24.882 47.414 1.00 94.50 90 ASN A CA 1
ATOM 731 C C . ASN A 1 90 ? -30.933 25.605 46.303 1.00 94.50 90 ASN A C 1
ATOM 733 O O . ASN A 1 90 ? -31.138 25.326 45.117 1.00 94.50 90 ASN A O 1
ATOM 737 N N . LYS A 1 91 ? -30.000 26.491 46.664 1.00 88.69 91 LYS A N 1
ATOM 738 C CA . LYS A 1 91 ? -29.141 27.168 45.688 1.00 88.69 91 LYS A CA 1
ATOM 739 C C . LYS A 1 91 ? -28.154 26.219 45.033 1.00 88.69 91 LYS A C 1
ATOM 741 O O . LYS A 1 91 ? -28.004 26.279 43.817 1.00 88.69 91 LYS A O 1
ATOM 746 N N . LEU A 1 92 ? -27.538 25.312 45.787 1.00 93.19 92 LEU A N 1
ATOM 747 C CA . LEU A 1 92 ? -26.626 24.314 45.234 1.00 93.19 92 LEU A CA 1
ATOM 748 C C . LEU A 1 92 ? -27.346 23.403 44.227 1.00 93.19 92 LEU A C 1
ATOM 750 O O . LEU A 1 92 ? -26.845 23.181 43.123 1.00 93.19 92 LEU A O 1
ATOM 754 N N . LEU A 1 93 ? -28.569 22.970 44.551 1.00 95.12 93 LEU A N 1
ATOM 755 C CA . LEU A 1 93 ? -29.441 22.225 43.641 1.00 95.12 93 LEU A CA 1
ATOM 756 C C . LEU A 1 93 ? -29.813 23.053 42.404 1.00 95.12 93 LEU A C 1
ATOM 758 O O . LEU A 1 93 ? -29.694 22.567 41.279 1.00 95.12 93 LEU A O 1
ATOM 762 N N . ALA A 1 94 ? -30.223 24.312 42.572 1.00 91.62 94 ALA A N 1
ATOM 763 C CA . ALA A 1 94 ? -30.530 25.197 41.449 1.00 91.62 94 ALA A CA 1
ATOM 764 C C . ALA A 1 94 ? -29.313 25.394 40.528 1.00 91.62 94 ALA A C 1
ATOM 766 O O . ALA A 1 94 ? -29.440 25.329 39.303 1.00 91.62 94 ALA A O 1
ATOM 767 N N . CYS A 1 95 ? -28.119 25.553 41.100 1.00 89.00 95 CYS A N 1
ATOM 768 C CA . CYS A 1 95 ? -26.873 25.650 40.350 1.00 89.00 95 CYS A CA 1
ATOM 769 C C . CYS A 1 95 ? -26.571 24.367 39.577 1.00 89.00 95 CYS A C 1
ATOM 771 O O . CYS A 1 95 ? -26.256 24.460 38.393 1.00 89.00 95 CYS A O 1
ATOM 773 N N . CYS A 1 96 ? -26.775 23.190 40.174 1.00 92.75 96 CYS A N 1
ATOM 774 C CA . CYS A 1 96 ? -26.628 21.912 39.474 1.00 92.75 96 CYS A CA 1
ATOM 775 C C . CYS A 1 96 ? -27.589 21.777 38.278 1.00 92.75 96 CYS A C 1
ATOM 777 O O . CYS A 1 96 ? -27.216 21.193 37.259 1.00 92.75 96 CYS A O 1
ATOM 779 N N . ARG A 1 97 ? -28.805 22.346 38.365 1.00 92.44 97 ARG A N 1
ATOM 780 C CA . ARG A 1 97 ? -29.782 22.364 37.254 1.00 92.44 97 ARG A CA 1
ATOM 781 C C . ARG A 1 97 ? -29.368 23.303 36.126 1.00 92.44 97 ARG A C 1
ATOM 783 O O . ARG A 1 97 ? -29.502 22.945 34.960 1.00 92.44 97 ARG A O 1
ATOM 790 N N . ILE A 1 98 ? -28.901 24.505 36.464 1.00 85.12 98 ILE A N 1
ATOM 791 C CA . ILE A 1 98 ? -28.603 25.562 35.483 1.00 85.12 98 ILE A CA 1
ATOM 792 C C . ILE A 1 98 ? -27.211 25.369 34.862 1.00 85.12 98 ILE A C 1
ATOM 794 O O . ILE A 1 98 ? -27.019 25.607 33.671 1.00 85.12 98 ILE A O 1
ATOM 798 N N . ARG A 1 99 ? -26.224 24.956 35.664 1.00 81.69 99 ARG A N 1
ATOM 799 C CA . ARG A 1 99 ? -24.803 24.867 35.299 1.00 81.69 99 ARG A CA 1
ATOM 800 C C . ARG A 1 99 ? -24.228 23.532 35.717 1.00 81.69 99 ARG A C 1
ATOM 802 O O . ARG A 1 99 ? -23.563 23.421 36.741 1.00 81.69 99 ARG A O 1
ATOM 809 N N . ARG A 1 100 ? -24.464 22.517 34.897 1.00 86.31 100 ARG A N 1
ATOM 810 C CA . ARG A 1 100 ? -24.003 21.161 35.177 1.00 86.31 100 ARG A CA 1
ATOM 811 C C . ARG A 1 100 ? -22.489 21.026 34.962 1.00 86.31 100 ARG A C 1
ATOM 813 O O . ARG A 1 100 ? -22.036 20.646 33.887 1.00 86.31 100 ARG A O 1
ATOM 820 N N . GLU A 1 101 ? -21.706 21.353 35.986 1.00 88.38 101 GLU A N 1
ATOM 821 C CA . GLU A 1 101 ? -20.252 21.153 36.020 1.00 88.38 101 GLU A CA 1
ATOM 822 C C . GLU A 1 101 ? -19.947 19.721 36.487 1.00 88.38 101 GLU A C 1
ATOM 824 O O . GLU A 1 101 ? -19.781 19.475 37.679 1.00 88.38 101 GLU A O 1
ATOM 829 N N . GLU A 1 102 ? -19.901 18.761 35.550 1.00 90.38 102 GLU A N 1
ATOM 830 C CA . GLU A 1 102 ? -19.829 17.315 35.856 1.00 90.38 102 GLU A CA 1
ATOM 831 C C . GLU A 1 102 ? -18.719 16.931 36.845 1.00 90.38 102 GLU A C 1
ATOM 833 O O . GLU A 1 102 ? -18.925 16.058 37.681 1.00 90.38 102 GLU A O 1
ATOM 838 N N . TYR A 1 103 ? -17.571 17.612 36.803 1.00 92.31 103 TYR A N 1
ATOM 839 C CA . TYR A 1 103 ? -16.445 17.336 37.698 1.00 92.31 103 TYR A CA 1
ATOM 840 C C . TYR A 1 103 ? -16.683 17.762 39.159 1.00 92.31 103 TYR A C 1
ATOM 842 O O . TYR A 1 103 ? -15.992 17.265 40.045 1.00 92.31 103 TYR A O 1
ATOM 850 N N . LYS A 1 104 ? -17.644 18.659 39.428 1.00 92.31 104 LYS A N 1
ATOM 851 C CA . LYS A 1 104 ? -18.022 19.094 40.786 1.00 92.31 104 LYS A CA 1
ATOM 852 C C . LYS A 1 104 ? -19.187 18.302 41.370 1.00 92.31 104 LYS A C 1
ATOM 854 O O . LYS A 1 104 ? -19.350 18.272 42.588 1.00 92.31 104 LYS A O 1
ATOM 859 N N . LEU A 1 105 ? -19.994 17.655 40.527 1.00 95.12 105 LEU A N 1
ATOM 860 C CA . LEU A 1 105 ? -21.190 16.933 40.971 1.00 95.12 105 LEU A CA 1
ATOM 861 C C . LEU A 1 105 ? -20.906 15.864 42.037 1.00 95.12 105 LEU A C 1
ATOM 863 O O . LEU A 1 105 ? -21.675 15.822 42.994 1.00 95.12 105 LEU A O 1
ATOM 867 N N . PRO A 1 106 ? -19.822 15.061 41.968 1.00 96.19 106 PRO A N 1
ATOM 868 C CA . PRO A 1 106 ? -19.535 14.092 43.025 1.00 96.19 106 PRO A CA 1
ATOM 869 C C . PRO A 1 106 ? -19.350 14.740 44.400 1.00 96.19 106 PRO A C 1
ATOM 871 O O . PRO A 1 106 ? -19.859 14.247 45.402 1.00 96.19 106 PRO A O 1
ATOM 874 N N . GLN A 1 107 ? -18.677 15.893 44.447 1.00 95.56 107 GLN A N 1
ATOM 875 C CA . GLN A 1 107 ? -18.475 16.632 45.692 1.00 95.56 107 GLN A CA 1
ATOM 876 C C . GLN A 1 107 ? -19.798 17.167 46.248 1.00 95.56 107 GLN A C 1
ATOM 878 O O . GLN A 1 107 ? -20.028 17.089 47.452 1.00 95.56 107 GLN A O 1
ATOM 883 N N . VAL A 1 108 ? -20.663 17.698 45.379 1.00 96.44 108 VAL A N 1
ATOM 884 C CA . VAL A 1 108 ? -21.990 18.196 45.767 1.00 96.44 108 VAL A CA 1
ATOM 885 C C . VAL A 1 108 ? -22.856 17.073 46.318 1.00 96.44 108 VAL A C 1
ATOM 887 O O . VAL A 1 108 ? -23.432 17.223 47.391 1.00 96.44 108 VAL A O 1
ATOM 890 N N . VAL A 1 109 ? -22.930 15.946 45.605 1.00 97.69 109 VAL A N 1
ATOM 891 C CA . VAL A 1 109 ? -23.702 14.771 46.025 1.00 97.69 109 VAL A CA 1
ATOM 892 C C . VAL A 1 109 ? -23.214 14.273 47.380 1.00 97.69 109 VAL A C 1
ATOM 894 O O . VAL A 1 109 ? -24.038 14.025 48.254 1.00 97.69 109 VAL A O 1
ATOM 897 N N . GLN A 1 110 ? -21.896 14.197 47.581 1.00 97.31 110 GLN A N 1
ATOM 898 C CA . GLN A 1 110 ? -21.313 13.783 48.853 1.00 97.31 110 GLN A CA 1
ATOM 899 C C . GLN A 1 110 ? -21.711 14.716 50.005 1.00 97.31 110 GLN A C 1
ATOM 901 O O . GLN A 1 110 ? -22.159 14.236 51.040 1.00 97.31 110 GLN A O 1
ATOM 906 N N . VAL A 1 111 ? -21.603 16.039 49.828 1.00 97.62 111 VAL A N 1
ATOM 907 C CA . VAL A 1 111 ? -21.973 17.001 50.884 1.00 97.62 111 VAL A CA 1
ATOM 908 C C . VAL A 1 111 ? -23.466 16.957 51.181 1.00 97.62 111 VAL A C 1
ATOM 910 O O . VAL A 1 111 ? -23.859 16.935 52.340 1.00 97.62 111 VAL A O 1
ATOM 913 N N . LEU A 1 112 ? -24.312 16.925 50.151 1.00 97.88 112 LEU A N 1
ATOM 914 C CA . LEU A 1 112 ? -25.761 16.892 50.348 1.00 97.88 112 LEU A CA 1
ATOM 915 C C . LEU A 1 112 ? -26.231 15.572 50.962 1.00 97.88 112 LEU A C 1
ATOM 917 O O . LEU A 1 112 ? -27.179 15.581 51.740 1.00 97.88 112 LEU A O 1
ATOM 921 N N . LYS A 1 113 ? -25.547 14.462 50.668 1.00 97.75 113 LYS A N 1
ATOM 922 C CA . LYS A 1 113 ? -25.742 13.192 51.367 1.00 97.75 113 LYS A CA 1
ATOM 923 C C . LYS A 1 113 ? -25.365 13.311 52.843 1.00 97.75 113 LYS A C 1
ATOM 925 O O . LYS A 1 113 ? -26.159 12.923 53.682 1.00 97.75 113 LYS A O 1
ATOM 930 N N . GLU A 1 114 ? -24.197 13.864 53.168 1.00 97.06 114 GLU A N 1
ATOM 931 C CA . GLU A 1 114 ? -23.773 14.073 54.563 1.00 97.06 114 GLU A CA 1
ATOM 932 C C . GLU A 1 114 ? -24.760 14.961 55.336 1.00 97.06 114 GLU A C 1
ATOM 934 O O . GLU A 1 114 ? -25.055 14.682 56.495 1.00 97.06 114 GLU A O 1
ATOM 939 N N . CYS A 1 115 ? -25.300 16.006 54.698 1.00 97.50 115 CYS A N 1
ATOM 940 C CA . CYS A 1 115 ? -26.360 16.833 55.274 1.00 97.50 115 CYS A CA 1
ATOM 941 C C . CYS A 1 115 ? -27.650 16.042 55.491 1.00 97.50 115 CYS A C 1
ATOM 943 O O . CYS A 1 115 ? -28.212 16.096 56.578 1.00 97.50 115 CYS A O 1
ATOM 945 N N . ALA A 1 116 ? -28.101 15.291 54.485 1.00 97.75 116 ALA A N 1
ATOM 946 C CA . ALA A 1 116 ? -29.292 14.458 54.596 1.00 97.75 116 ALA A CA 1
ATOM 947 C C . ALA A 1 116 ? -29.152 13.414 55.712 1.00 97.75 116 ALA A C 1
ATOM 949 O O . ALA A 1 116 ? -30.078 13.256 56.501 1.00 97.75 116 ALA A O 1
ATOM 950 N N . ASP A 1 117 ? -27.999 12.739 55.805 1.00 96.12 117 ASP A N 1
ATOM 951 C CA . ASP A 1 117 ? -27.702 11.757 56.855 1.00 96.12 117 ASP A CA 1
ATOM 952 C C . ASP A 1 117 ? -27.743 12.438 58.235 1.00 96.12 117 ASP A C 1
ATOM 954 O O . ASP A 1 117 ? -28.352 11.924 59.171 1.00 96.12 117 ASP A O 1
ATOM 958 N N . ARG A 1 118 ? -27.135 13.629 58.360 1.00 96.94 118 ARG A N 1
ATOM 959 C CA . ARG A 1 118 ? -27.089 14.407 59.611 1.00 96.94 118 ARG A CA 1
ATOM 960 C C . ARG A 1 118 ? -28.470 14.871 60.071 1.00 96.94 118 ARG A C 1
ATOM 962 O O . ARG A 1 118 ? -28.742 14.839 61.266 1.00 96.94 118 ARG A O 1
ATOM 969 N N . TRP A 1 119 ? -29.306 15.314 59.138 1.00 97.88 119 TRP A N 1
ATOM 970 C CA . TRP A 1 119 ? -30.648 15.832 59.410 1.00 97.88 119 TRP A CA 1
ATOM 971 C C . TRP A 1 119 ? -31.737 14.757 59.387 1.00 97.88 119 TRP A C 1
ATOM 973 O O . TRP A 1 119 ? -32.900 15.061 59.639 1.00 97.88 119 TRP A O 1
ATOM 983 N N . ASN A 1 120 ? -31.372 13.511 59.067 1.00 96.81 120 ASN A N 1
ATOM 984 C CA . ASN A 1 120 ? -32.302 12.416 58.808 1.00 96.81 120 ASN A CA 1
ATOM 985 C C . ASN A 1 120 ? -33.398 12.791 57.780 1.00 96.81 120 ASN A C 1
ATOM 987 O O . ASN A 1 120 ? -34.569 12.443 57.937 1.00 96.81 120 ASN A O 1
ATOM 991 N N . ASP A 1 121 ? -33.018 13.525 56.726 1.00 97.75 121 ASP A N 1
ATOM 992 C CA . ASP A 1 121 ? -33.928 14.040 55.696 1.00 97.75 121 ASP A CA 1
ATOM 993 C C . ASP A 1 121 ? -33.669 13.387 54.331 1.00 97.75 121 ASP A C 1
ATOM 995 O O . ASP A 1 121 ? -32.854 13.834 53.515 1.00 97.75 121 ASP A O 1
ATOM 999 N N . VAL A 1 122 ? -34.430 12.330 54.049 1.00 97.88 122 VAL A N 1
ATOM 1000 C CA . VAL A 1 122 ? -34.350 11.606 52.775 1.00 97.88 122 VAL A CA 1
ATOM 1001 C C . VAL A 1 122 ? -34.788 12.452 51.571 1.00 97.88 122 VAL A C 1
ATOM 1003 O O . VAL A 1 122 ? -34.350 12.194 50.449 1.00 97.88 122 VAL A O 1
ATOM 1006 N N . GLN A 1 123 ? -35.621 13.482 51.758 1.00 98.00 123 GLN A N 1
ATOM 1007 C CA . GLN A 1 123 ? -36.088 14.321 50.651 1.00 98.00 123 GLN A CA 1
ATOM 1008 C C . GLN A 1 123 ? -34.961 15.206 50.121 1.00 98.00 123 GLN A C 1
ATOM 1010 O O . GLN A 1 123 ? -34.825 15.354 48.902 1.00 98.00 123 GLN A O 1
ATOM 1015 N N . VAL A 1 124 ? -34.102 15.722 51.008 1.00 97.62 124 VAL A N 1
ATOM 1016 C CA . VAL A 1 124 ? -32.875 16.435 50.616 1.00 97.62 124 VAL A CA 1
ATOM 1017 C C . VAL A 1 124 ? -31.969 15.524 49.791 1.00 97.62 124 VAL A C 1
ATOM 1019 O O . VAL A 1 124 ? -31.505 15.931 48.719 1.00 97.62 124 VAL A O 1
ATOM 1022 N N . LEU A 1 125 ? -31.778 14.273 50.227 1.00 98.19 125 LEU A N 1
ATOM 1023 C CA . LEU A 1 125 ? -31.003 13.292 49.471 1.00 98.19 125 LEU A CA 1
ATOM 1024 C C . LEU A 1 125 ? -31.626 13.040 48.090 1.00 98.19 125 LEU A C 1
ATOM 1026 O O . LEU A 1 125 ? -30.958 13.235 47.077 1.00 98.19 125 LEU A O 1
ATOM 1030 N N . LEU A 1 126 ? -32.901 12.655 48.010 1.00 98.19 126 LEU A N 1
ATOM 1031 C CA . LEU A 1 126 ? -33.567 12.346 46.739 1.00 98.19 126 LEU A CA 1
ATOM 1032 C C . LEU A 1 126 ? -33.552 13.540 45.772 1.00 98.19 126 LEU A C 1
ATOM 1034 O O . LEU A 1 126 ? -33.306 13.373 44.570 1.00 98.19 126 LEU A O 1
ATOM 1038 N N . ALA A 1 127 ? -33.744 14.758 46.287 1.00 97.69 127 ALA A N 1
ATOM 1039 C CA . ALA A 1 127 ? -33.631 15.983 45.506 1.00 97.69 127 ALA A CA 1
ATOM 1040 C C . ALA A 1 127 ? -32.212 16.171 44.950 1.00 97.69 127 ALA A C 1
ATOM 1042 O O . ALA A 1 127 ? -32.067 16.509 43.766 1.00 97.69 127 ALA A O 1
ATOM 1043 N N . ALA A 1 128 ? -31.180 15.912 45.757 1.00 97.56 128 ALA A N 1
ATOM 1044 C CA . ALA A 1 128 ? -29.780 15.955 45.346 1.00 97.56 128 ALA A CA 1
ATOM 1045 C C . ALA A 1 128 ? -29.455 14.907 44.283 1.00 97.56 128 ALA A C 1
ATOM 1047 O O . ALA A 1 128 ? -28.923 15.257 43.225 1.00 97.56 128 ALA A O 1
ATOM 1048 N N . LEU A 1 129 ? -29.838 13.652 44.514 1.00 97.56 129 LEU A N 1
ATOM 1049 C CA . LEU A 1 129 ? -29.564 12.540 43.612 1.00 97.56 129 LEU A CA 1
ATOM 1050 C C . LEU A 1 129 ? -30.201 12.760 42.235 1.00 97.56 129 LEU A C 1
ATOM 1052 O O . LEU A 1 129 ? -29.524 12.655 41.208 1.00 97.56 129 LEU A O 1
ATOM 1056 N N . LYS A 1 130 ? -31.478 13.159 42.197 1.00 96.81 130 LYS A N 1
ATOM 1057 C CA . LYS A 1 130 ? -32.196 13.459 40.950 1.00 96.81 130 LYS A CA 1
ATOM 1058 C C . LYS A 1 130 ? -31.629 14.686 40.237 1.00 96.81 130 LYS A C 1
ATOM 1060 O O . LYS A 1 130 ? -31.465 14.679 39.019 1.00 96.81 130 LYS A O 1
ATOM 1065 N N . THR A 1 131 ? -31.317 15.746 40.982 1.00 96.50 131 THR A N 1
ATOM 1066 C CA . THR A 1 131 ? -30.836 17.010 40.407 1.00 96.50 131 THR A CA 1
ATOM 1067 C C . THR A 1 131 ? -29.418 16.889 39.845 1.00 96.50 131 THR A C 1
ATOM 1069 O O . THR A 1 131 ? -29.140 17.406 38.763 1.00 96.50 131 THR A O 1
ATOM 1072 N N . CYS A 1 132 ? -28.531 16.166 40.530 1.00 96.25 132 CYS A N 1
ATOM 1073 C CA . CYS A 1 132 ? -27.174 15.903 40.045 1.00 96.25 132 CYS A CA 1
ATOM 1074 C C . CYS A 1 132 ? -27.154 14.829 38.939 1.00 96.25 132 CYS A C 1
ATOM 1076 O O . CYS A 1 132 ? -26.173 14.689 38.203 1.00 96.25 132 CYS A O 1
ATOM 1078 N N . GLY A 1 133 ? -28.266 14.114 38.754 1.00 96.31 133 GLY A N 1
ATOM 1079 C CA . GLY A 1 133 ? -28.431 13.058 37.763 1.00 96.31 133 GLY A CA 1
ATOM 1080 C C . GLY A 1 133 ? -27.655 11.793 38.116 1.00 96.31 133 GLY A C 1
ATOM 1081 O O . GLY A 1 133 ? -27.075 11.164 37.230 1.00 96.31 133 GLY A O 1
ATOM 1082 N N . VAL A 1 134 ? -27.614 11.460 39.409 1.00 96.94 134 VAL A N 1
ATOM 1083 C CA . VAL A 1 134 ? -27.041 10.212 39.935 1.00 96.94 134 VAL A CA 1
ATOM 1084 C C . VAL A 1 134 ? -27.830 9.004 39.429 1.00 96.94 134 VAL A C 1
ATOM 1086 O O . VAL A 1 134 ? -27.253 7.948 39.196 1.00 96.94 134 VAL A O 1
ATOM 1089 N N . ASP A 1 135 ? -29.123 9.180 39.138 1.00 96.38 135 ASP A N 1
ATOM 1090 C CA . ASP A 1 135 ? -29.952 8.171 38.474 1.00 96.38 135 ASP A CA 1
ATOM 1091 C C . ASP A 1 135 ? -29.383 7.752 37.108 1.00 96.38 135 ASP A C 1
ATOM 1093 O O . ASP A 1 135 ? -29.581 6.631 36.670 1.00 96.38 135 ASP A O 1
ATOM 1097 N N . LYS A 1 136 ? -28.632 8.620 36.425 1.00 95.25 136 LYS A N 1
ATOM 1098 C CA . LYS A 1 136 ? -28.013 8.318 35.120 1.00 95.25 136 LYS A CA 1
ATOM 1099 C C . LYS A 1 136 ? -26.547 7.910 35.233 1.00 95.25 136 LYS A C 1
ATOM 1101 O O . LYS A 1 136 ? -25.972 7.418 34.260 1.00 95.25 136 LYS A O 1
ATOM 1106 N N . ASN A 1 137 ? -25.924 8.177 36.378 1.00 95.50 137 ASN A N 1
ATOM 1107 C CA . ASN A 1 137 ? -24.521 7.889 36.629 1.00 95.50 137 ASN A CA 1
ATOM 1108 C C . ASN A 1 137 ? -24.279 7.655 38.126 1.00 95.50 137 ASN A C 1
ATOM 1110 O O . ASN A 1 137 ? -23.991 8.585 38.882 1.00 95.50 137 ASN A O 1
ATOM 1114 N N . ILE A 1 138 ? -24.340 6.386 38.519 1.00 96.38 138 ILE A N 1
ATOM 1115 C CA . ILE A 1 138 ? -24.101 5.868 39.870 1.00 96.38 138 ILE A CA 1
ATOM 1116 C C . ILE A 1 138 ? -22.735 6.318 40.402 1.00 96.38 138 ILE A C 1
ATOM 1118 O O . ILE A 1 138 ? -22.572 6.502 41.604 1.00 96.38 138 ILE A O 1
ATOM 1122 N N . ASP A 1 139 ? -21.759 6.550 39.520 1.00 95.38 139 ASP A N 1
ATOM 1123 C CA . ASP A 1 139 ? -20.396 6.945 39.891 1.00 95.38 139 ASP A CA 1
ATOM 1124 C C . ASP A 1 139 ? -20.321 8.293 40.621 1.00 95.38 139 ASP A C 1
ATOM 1126 O O . ASP A 1 139 ? -19.394 8.521 41.389 1.00 95.38 139 ASP A O 1
ATOM 1130 N N . PHE A 1 140 ? -21.305 9.181 40.427 1.00 95.75 140 PHE A N 1
ATOM 1131 C CA . PHE A 1 140 ? -21.344 10.464 41.136 1.00 95.75 140 PHE A CA 1
ATOM 1132 C C . PHE A 1 140 ? -21.513 10.305 42.648 1.00 95.75 140 PHE A C 1
ATOM 1134 O O . PHE A 1 140 ? -21.005 11.129 43.399 1.00 95.75 140 PHE A O 1
ATOM 1141 N N . MET A 1 141 ? -22.209 9.261 43.091 1.00 96.12 141 MET A N 1
ATOM 1142 C CA . MET A 1 141 ? -22.338 8.925 44.511 1.00 96.12 141 MET A CA 1
ATOM 1143 C C . MET A 1 141 ? -21.386 7.788 44.910 1.00 96.12 141 MET A C 1
ATOM 1145 O O . MET A 1 141 ? -20.984 7.680 46.066 1.00 96.12 141 MET A O 1
ATOM 1149 N N . GLY A 1 142 ? -21.011 6.941 43.949 1.00 96.56 142 GLY A N 1
ATOM 1150 C CA . GLY A 1 142 ? -20.234 5.732 44.177 1.00 96.56 142 GLY A CA 1
ATOM 1151 C C . GLY A 1 142 ? -21.058 4.619 44.829 1.00 96.56 142 GLY A C 1
ATOM 1152 O O . GLY A 1 142 ? -22.090 4.850 45.455 1.00 96.56 142 GLY A O 1
ATOM 1153 N N . VAL A 1 143 ? -20.585 3.377 44.699 1.00 96.88 143 VAL A N 1
ATOM 1154 C CA . VAL A 1 143 ? -21.288 2.190 45.223 1.00 96.88 143 VAL A CA 1
ATOM 1155 C C . VAL A 1 143 ? -21.483 2.260 46.743 1.00 96.88 143 VAL A C 1
ATOM 1157 O O . VAL A 1 143 ? -22.585 2.018 47.225 1.00 96.88 143 VAL A O 1
ATOM 1160 N N . GLU A 1 144 ? -20.453 2.648 47.501 1.00 96.94 144 GLU A N 1
ATOM 1161 C CA . GLU A 1 144 ? -20.555 2.772 48.966 1.00 96.94 144 GLU A CA 1
ATOM 1162 C C . GLU A 1 144 ? -21.457 3.941 49.395 1.00 96.94 144 GLU A C 1
ATOM 1164 O O . GLU A 1 144 ? -22.081 3.892 50.455 1.00 96.94 144 GLU A O 1
ATOM 1169 N N . GLY A 1 145 ? -21.585 4.978 48.562 1.00 96.62 145 GLY A N 1
ATOM 1170 C CA . GLY A 1 145 ? -22.523 6.066 48.812 1.00 96.62 145 GLY A CA 1
ATOM 1171 C C . GLY A 1 145 ? -23.972 5.575 48.769 1.00 96.62 145 GLY A C 1
ATOM 1172 O O . GLY A 1 145 ? -24.729 5.853 49.695 1.00 96.62 145 GLY A O 1
ATOM 1173 N N . PHE A 1 146 ? -24.332 4.767 47.766 1.00 98.00 146 PHE A N 1
ATOM 1174 C CA . PHE A 1 146 ? -25.639 4.102 47.735 1.00 98.00 146 PHE A CA 1
ATOM 1175 C C . PHE A 1 146 ? -25.821 3.183 48.953 1.00 98.00 146 PHE A C 1
ATOM 1177 O O . PHE A 1 146 ? -26.818 3.282 49.653 1.00 98.00 146 PHE A O 1
ATOM 1184 N N . VAL A 1 147 ? -24.862 2.309 49.265 1.00 97.50 147 VAL A N 1
ATOM 1185 C CA . VAL A 1 147 ? -25.005 1.389 50.412 1.00 97.50 147 VAL A CA 1
ATOM 1186 C C . VAL A 1 147 ? -25.252 2.154 51.711 1.00 97.50 147 VAL A C 1
ATOM 1188 O O . VAL A 1 147 ? -26.204 1.854 52.417 1.00 97.50 147 VAL A O 1
ATOM 1191 N N . SER A 1 148 ? -24.466 3.197 51.983 1.00 97.00 148 SER A N 1
ATOM 1192 C CA . SER A 1 148 ? -24.644 3.999 53.198 1.00 97.00 148 SER A CA 1
ATOM 1193 C C . SER A 1 148 ? -25.961 4.781 53.234 1.00 97.00 148 SER A C 1
ATOM 1195 O O . SER A 1 148 ? -26.523 4.935 54.310 1.00 97.00 148 SER A O 1
ATOM 1197 N N . ALA A 1 149 ? -26.497 5.234 52.094 1.00 97.62 149 ALA A N 1
ATOM 1198 C CA . ALA A 1 149 ? -27.832 5.837 52.057 1.00 97.62 149 ALA A CA 1
ATOM 1199 C C . ALA A 1 149 ? -28.939 4.815 52.358 1.00 97.62 149 ALA A C 1
ATOM 1201 O O . ALA A 1 149 ? -29.865 5.122 53.103 1.00 97.62 149 ALA A O 1
ATOM 1202 N N . TYR A 1 150 ? -28.822 3.593 51.830 1.00 97.75 150 TYR A N 1
ATOM 1203 C CA . TYR A 1 150 ? -29.723 2.492 52.182 1.00 97.75 150 TYR A CA 1
ATOM 1204 C C . TYR A 1 150 ? -29.718 2.218 53.691 1.00 97.75 150 TYR A C 1
ATOM 1206 O O . TYR A 1 150 ? -30.785 2.168 54.294 1.00 97.75 150 TYR A O 1
ATOM 1214 N N . GLN A 1 151 ? -28.539 2.149 54.308 1.00 96.38 151 GLN A N 1
ATOM 1215 C CA . GLN A 1 151 ? -28.414 1.937 55.753 1.00 96.38 151 GLN A CA 1
ATOM 1216 C C . GLN A 1 151 ? -28.979 3.098 56.583 1.00 96.38 151 GLN A C 1
ATOM 1218 O O . GLN A 1 151 ? -29.522 2.876 57.662 1.00 96.38 151 GLN A O 1
ATOM 1223 N N . ALA A 1 152 ? -28.849 4.335 56.096 1.00 96.44 152 ALA A N 1
ATOM 1224 C CA . ALA A 1 152 ? -29.319 5.522 56.805 1.00 96.44 152 ALA A CA 1
ATOM 1225 C C . ALA A 1 152 ? -30.846 5.695 56.740 1.00 96.44 152 ALA A C 1
ATOM 1227 O O . ALA A 1 152 ? -31.463 6.025 57.749 1.00 96.44 152 ALA A O 1
ATOM 1228 N N . PHE A 1 153 ? -31.461 5.473 55.573 1.00 97.56 153 PHE A N 1
ATOM 1229 C CA . PHE A 1 153 ? -32.869 5.829 55.329 1.00 97.56 153 PHE A CA 1
ATOM 1230 C C . PHE A 1 153 ? -33.808 4.632 55.139 1.00 97.56 153 PHE A C 1
ATOM 1232 O O . PHE A 1 153 ? -35.023 4.819 55.057 1.00 97.56 153 PHE A O 1
ATOM 1239 N N . GLY A 1 154 ? -33.272 3.413 55.068 1.00 97.19 154 GLY A N 1
ATOM 1240 C CA . GLY A 1 154 ? -34.036 2.197 54.811 1.00 97.19 154 GLY A CA 1
ATOM 1241 C C . GLY A 1 154 ? -34.432 2.012 53.342 1.00 97.19 154 GLY A C 1
ATOM 1242 O O . GLY A 1 154 ? -34.335 2.915 52.504 1.00 97.19 154 GLY A O 1
ATOM 1243 N N . TRP A 1 155 ? -34.881 0.799 53.016 1.00 97.44 155 TRP A N 1
ATOM 1244 C CA . TRP A 1 155 ? -35.194 0.403 51.642 1.00 97.44 155 TRP A CA 1
ATOM 1245 C C . TRP A 1 155 ? -36.413 1.121 51.058 1.00 97.44 155 TRP A C 1
ATOM 1247 O O . TRP A 1 155 ? -36.337 1.651 49.947 1.00 97.44 155 TRP A O 1
ATOM 1257 N N . ASP A 1 156 ? -37.514 1.183 51.811 1.00 97.56 156 ASP A N 1
ATOM 1258 C CA . ASP A 1 156 ? -38.801 1.707 51.336 1.00 97.56 156 ASP A CA 1
ATOM 1259 C C . ASP A 1 156 ? -38.694 3.131 50.779 1.00 97.56 156 ASP A C 1
ATOM 1261 O O . ASP A 1 156 ? -39.306 3.459 49.761 1.00 97.56 156 ASP A O 1
ATOM 1265 N N . ALA A 1 157 ? -37.874 3.974 51.412 1.00 97.56 157 ALA A N 1
ATOM 1266 C CA . ALA A 1 157 ? -37.698 5.364 51.011 1.00 97.56 157 ALA A CA 1
ATOM 1267 C C . ALA A 1 157 ? -36.868 5.529 49.723 1.00 97.56 157 ALA A C 1
ATOM 1269 O O . ALA A 1 157 ? -36.985 6.549 49.041 1.00 97.56 157 ALA A O 1
ATOM 1270 N N . LEU A 1 158 ? -36.021 4.550 49.383 1.00 97.94 158 LEU A N 1
ATOM 1271 C CA . LEU A 1 158 ? -35.042 4.652 48.295 1.00 97.94 158 LEU A CA 1
ATOM 1272 C C . LEU A 1 158 ? -35.320 3.721 47.108 1.00 97.94 158 LEU A C 1
ATOM 1274 O O . LEU A 1 158 ? -34.770 3.947 46.027 1.00 97.94 158 LEU A O 1
ATOM 1278 N N . LYS A 1 159 ? -36.186 2.716 47.270 1.00 97.38 159 LYS A N 1
ATOM 1279 C CA . LYS A 1 159 ? -36.492 1.680 46.271 1.00 97.38 159 LYS A CA 1
ATOM 1280 C C . LYS A 1 159 ? -36.745 2.235 44.866 1.00 97.38 159 LYS A C 1
ATOM 1282 O O . LYS A 1 159 ? -36.064 1.843 43.920 1.00 97.38 159 LYS A O 1
ATOM 1287 N N . GLU A 1 160 ? -37.655 3.203 44.727 1.00 97.62 160 GLU A N 1
ATOM 1288 C CA . GLU A 1 160 ? -38.001 3.798 43.423 1.00 97.62 160 GLU A CA 1
ATOM 1289 C C . GLU A 1 160 ? -36.788 4.480 42.761 1.00 97.62 160 GLU A C 1
ATOM 1291 O O . GLU A 1 160 ? -36.573 4.389 41.544 1.00 97.62 160 GLU A O 1
ATOM 1296 N N . PHE A 1 161 ? -35.946 5.141 43.562 1.00 97.69 161 PHE A N 1
ATOM 1297 C CA . PHE A 1 161 ? -34.730 5.764 43.056 1.00 97.69 161 PHE A CA 1
ATOM 1298 C C . PHE A 1 161 ? -33.715 4.714 42.590 1.00 97.69 161 PHE A C 1
ATOM 1300 O O . PHE A 1 161 ? -33.112 4.887 41.531 1.00 97.69 161 PHE A O 1
ATOM 1307 N N . TYR A 1 162 ? -33.548 3.612 43.326 1.00 97.94 162 TYR A N 1
ATOM 1308 C CA . TYR A 1 162 ? -32.615 2.537 42.971 1.00 97.94 162 TYR A CA 1
ATOM 1309 C C . TYR A 1 162 ? -33.048 1.834 41.687 1.00 97.94 162 TYR A C 1
ATOM 1311 O O . TYR A 1 162 ? -32.216 1.605 40.808 1.00 97.94 162 TYR A O 1
ATOM 1319 N N . GLU A 1 163 ? -34.345 1.566 41.525 1.00 96.75 163 GLU A N 1
ATOM 1320 C CA . GLU A 1 163 ? -34.916 1.041 40.279 1.00 96.75 163 GLU A CA 1
ATOM 1321 C C . GLU A 1 163 ? -34.645 1.984 39.102 1.00 96.75 163 GLU A C 1
ATOM 1323 O O . GLU A 1 163 ? -34.180 1.562 38.037 1.00 96.75 163 GLU A O 1
ATOM 1328 N N . THR A 1 164 ? -34.860 3.286 39.311 1.00 96.62 164 THR A N 1
ATOM 1329 C CA . THR A 1 164 ? -34.575 4.309 38.302 1.00 96.62 164 THR A CA 1
ATOM 1330 C C . THR A 1 164 ? -33.085 4.347 37.955 1.00 96.62 164 THR A C 1
ATOM 1332 O O . THR A 1 164 ? -32.735 4.366 36.773 1.00 96.62 164 THR A O 1
ATOM 1335 N N . ALA A 1 165 ? -32.200 4.286 38.953 1.00 96.62 165 ALA A N 1
ATOM 1336 C CA . ALA A 1 165 ? -30.753 4.287 38.766 1.00 96.62 165 ALA A CA 1
ATOM 1337 C C . ALA A 1 165 ? -30.256 3.040 38.013 1.00 96.62 165 ALA A C 1
ATOM 1339 O O . ALA A 1 165 ? -29.449 3.144 37.088 1.00 96.62 165 ALA A O 1
ATOM 1340 N N . MET A 1 166 ? -30.787 1.857 38.340 1.00 96.12 166 MET A N 1
ATOM 1341 C CA . MET A 1 166 ? -30.475 0.605 37.637 1.00 96.12 166 MET A CA 1
ATOM 1342 C C . MET A 1 166 ? -30.922 0.624 36.175 1.00 96.12 166 MET A C 1
ATOM 1344 O O . MET A 1 166 ? -30.264 0.043 35.305 1.00 96.12 166 MET A O 1
ATOM 1348 N N . LYS A 1 167 ? -32.037 1.292 35.885 1.00 94.56 167 LYS A N 1
ATOM 1349 C CA . LYS A 1 167 ? -32.556 1.419 34.524 1.00 94.56 167 LYS A CA 1
ATOM 1350 C C . LYS A 1 167 ? -31.770 2.430 33.688 1.00 94.56 167 LYS A C 1
ATOM 1352 O O . LYS A 1 167 ? -31.578 2.206 32.494 1.00 94.56 167 LYS A O 1
ATOM 1357 N N . ASN A 1 168 ? -31.345 3.533 34.300 1.00 94.88 168 ASN A N 1
ATOM 1358 C CA . ASN A 1 168 ? -30.810 4.690 33.586 1.00 94.88 168 ASN A CA 1
ATOM 1359 C C . ASN A 1 168 ? -29.270 4.724 33.508 1.00 94.88 168 ASN A C 1
ATOM 1361 O O . ASN A 1 168 ? -28.746 5.385 32.607 1.00 94.88 168 ASN A O 1
ATOM 1365 N N . ASP A 1 169 ? -28.529 4.028 34.383 1.00 94.44 169 ASP A N 1
ATOM 1366 C CA . ASP A 1 169 ? -27.061 3.990 34.297 1.00 94.44 169 ASP A CA 1
ATOM 1367 C C . ASP A 1 169 ? -26.576 3.199 33.064 1.00 94.44 169 ASP A C 1
ATOM 1369 O O . ASP A 1 169 ? -26.964 2.057 32.794 1.00 94.44 169 ASP A O 1
ATOM 1373 N N . LEU A 1 170 ? -25.679 3.819 32.297 1.00 92.44 170 LEU A N 1
ATOM 1374 C CA . LEU A 1 170 ? -25.138 3.258 31.056 1.00 92.44 170 LEU A CA 1
ATOM 1375 C C . LEU A 1 170 ? -24.009 2.232 31.277 1.00 92.44 170 LEU A C 1
ATOM 1377 O O . LEU A 1 170 ? -23.652 1.502 30.352 1.00 92.44 170 LEU A O 1
ATOM 1381 N N . SER A 1 171 ? -23.430 2.162 32.475 1.00 93.88 171 SER A N 1
ATOM 1382 C CA . SER A 1 171 ? -22.340 1.254 32.826 1.00 93.88 171 SER A CA 1
ATOM 1383 C C . SER A 1 171 ? -22.855 -0.038 33.438 1.00 93.88 171 SER A C 1
ATOM 1385 O O . SER A 1 171 ? -23.238 -0.108 34.606 1.00 93.88 171 SER A O 1
ATOM 1387 N N . ASN A 1 172 ? -22.768 -1.109 32.654 1.00 94.56 172 ASN A N 1
ATOM 1388 C CA . ASN A 1 172 ? -23.112 -2.456 33.101 1.00 94.56 172 ASN A CA 1
ATOM 1389 C C . ASN A 1 172 ? -22.293 -2.889 34.328 1.00 94.56 172 ASN A C 1
ATOM 1391 O O . ASN A 1 172 ? -22.847 -3.436 35.280 1.00 94.56 172 ASN A O 1
ATOM 1395 N N . GLY A 1 173 ? -20.994 -2.567 34.341 1.00 93.12 173 GLY A N 1
ATOM 1396 C CA . GLY A 1 173 ? -20.100 -2.895 35.450 1.00 93.12 173 GLY A CA 1
ATOM 1397 C C . GLY A 1 173 ? -20.479 -2.198 36.758 1.00 93.12 173 GLY A C 1
ATOM 1398 O O . GLY A 1 173 ? -20.463 -2.840 37.804 1.00 93.12 173 GLY A O 1
ATOM 1399 N N . ARG A 1 174 ? -20.882 -0.917 36.715 1.00 94.00 174 ARG A N 1
ATOM 1400 C CA . ARG A 1 174 ? -21.319 -0.191 37.924 1.00 94.00 174 ARG A CA 1
ATOM 1401 C C . ARG A 1 174 ? -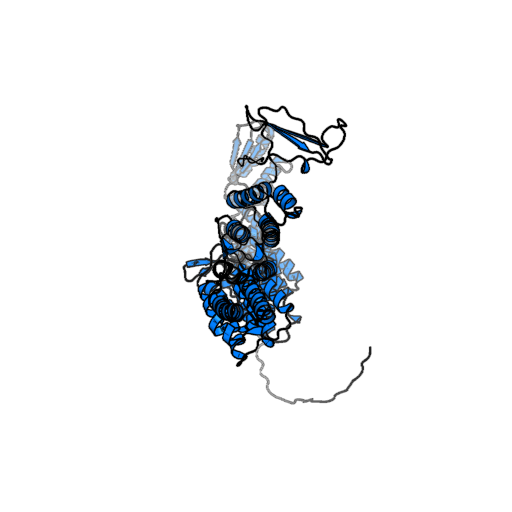22.644 -0.711 38.460 1.00 94.00 174 ARG A C 1
ATOM 1403 O O . ARG A 1 174 ? -22.745 -0.936 39.661 1.00 94.00 174 ARG A O 1
ATOM 1410 N N . ARG A 1 175 ? -23.624 -0.953 37.580 1.00 96.00 175 ARG A N 1
ATOM 1411 C CA . ARG A 1 175 ? -24.909 -1.559 37.965 1.00 96.00 175 ARG A CA 1
ATOM 1412 C C . ARG A 1 175 ? -24.692 -2.897 38.669 1.00 96.00 175 ARG A C 1
ATOM 1414 O O . ARG A 1 175 ? -25.189 -3.107 39.769 1.00 96.00 175 ARG A O 1
ATOM 1421 N N . HIS A 1 176 ? -23.863 -3.759 38.080 1.00 95.06 176 HIS A N 1
ATOM 1422 C CA . HIS A 1 176 ? -23.515 -5.048 38.671 1.00 95.06 176 HIS A CA 1
ATOM 1423 C C . HIS A 1 176 ? -22.757 -4.907 40.003 1.00 95.06 176 HIS A C 1
ATOM 1425 O O . HIS A 1 176 ? -23.051 -5.629 40.951 1.00 95.06 176 HIS A O 1
ATOM 1431 N N . ALA A 1 177 ? -21.791 -3.986 40.100 1.00 94.88 177 ALA A N 1
ATOM 1432 C CA . ALA A 1 177 ? -21.037 -3.751 41.333 1.00 94.88 177 ALA A CA 1
ATOM 1433 C C . ALA A 1 177 ? -21.935 -3.259 42.478 1.00 94.88 177 ALA A C 1
ATOM 1435 O O . ALA A 1 177 ? -21.796 -3.738 43.603 1.00 94.88 177 ALA A O 1
ATOM 1436 N N . LEU A 1 178 ? -22.877 -2.358 42.182 1.00 97.19 178 LEU A N 1
ATOM 1437 C CA . LEU A 1 178 ? -23.851 -1.876 43.156 1.00 97.19 178 LEU A CA 1
ATOM 1438 C C . LEU A 1 178 ? -24.757 -3.013 43.643 1.00 97.19 178 LEU A C 1
ATOM 1440 O O . LEU A 1 178 ? -24.865 -3.220 44.847 1.00 97.19 178 LEU A O 1
ATOM 1444 N N . LEU A 1 179 ? -25.322 -3.809 42.731 1.00 97.00 179 LEU A N 1
ATOM 1445 C CA . LEU A 1 179 ? -26.158 -4.962 43.087 1.00 97.00 179 LEU A CA 1
ATOM 1446 C C . LEU A 1 179 ? -25.400 -6.002 43.918 1.00 97.00 179 LEU A C 1
ATOM 1448 O O . LEU A 1 179 ? -25.916 -6.485 44.919 1.00 97.00 179 LEU A O 1
ATOM 1452 N N . ALA A 1 180 ? -24.157 -6.319 43.549 1.00 95.62 180 ALA A N 1
ATOM 1453 C CA . ALA A 1 180 ? -23.336 -7.268 44.296 1.00 95.62 180 ALA A CA 1
ATOM 1454 C C . ALA A 1 180 ? -23.011 -6.770 45.714 1.00 95.62 180 ALA A C 1
ATOM 1456 O O . ALA A 1 180 ? -22.945 -7.567 46.652 1.00 95.62 180 ALA A O 1
ATOM 1457 N N . ARG A 1 181 ? -22.791 -5.459 45.881 1.00 97.44 181 ARG A N 1
ATOM 1458 C CA . ARG A 1 181 ? -22.518 -4.866 47.192 1.00 97.44 181 ARG A CA 1
ATOM 1459 C C . ARG A 1 181 ? -23.781 -4.771 48.048 1.00 97.44 181 ARG A C 1
ATOM 1461 O O . ARG A 1 181 ? -23.711 -5.148 49.215 1.00 97.44 181 ARG A O 1
ATOM 1468 N N . LEU A 1 182 ? -24.906 -4.337 47.475 1.00 97.50 182 LEU A N 1
ATOM 1469 C CA . LEU A 1 182 ? -26.203 -4.291 48.157 1.00 97.50 182 LEU A CA 1
ATOM 1470 C C . LEU A 1 182 ? -26.673 -5.681 48.572 1.00 97.50 182 LEU A C 1
ATOM 1472 O O . LEU A 1 182 ? -27.080 -5.847 49.710 1.00 97.50 182 LEU A O 1
ATOM 1476 N N . ALA A 1 183 ? -26.534 -6.694 47.713 1.00 96.81 183 ALA A N 1
ATOM 1477 C CA . ALA A 1 183 ? -26.893 -8.070 48.057 1.00 96.81 183 ALA A CA 1
ATOM 1478 C C . ALA A 1 183 ? -26.108 -8.583 49.270 1.00 96.81 183 ALA A C 1
ATOM 1480 O O . ALA A 1 183 ? -26.661 -9.261 50.128 1.00 96.81 183 ALA A O 1
ATOM 1481 N N . ARG A 1 184 ? -24.812 -8.252 49.360 1.00 96.81 184 ARG A N 1
ATOM 1482 C CA . ARG A 1 184 ? -23.995 -8.610 50.525 1.00 96.81 184 ARG A CA 1
ATOM 1483 C C . ARG A 1 184 ? -24.477 -7.893 51.784 1.00 96.81 184 ARG A C 1
ATOM 1485 O O . ARG A 1 184 ? -24.603 -8.537 52.815 1.00 96.81 184 ARG A O 1
ATOM 1492 N N . MET A 1 185 ? -24.766 -6.596 51.674 1.00 97.06 185 MET A N 1
ATOM 1493 C CA . MET A 1 185 ? -25.276 -5.804 52.794 1.00 97.06 185 MET A CA 1
ATOM 1494 C C . MET A 1 185 ? -26.636 -6.320 53.278 1.00 97.06 185 MET A C 1
ATOM 1496 O O . MET A 1 185 ? -26.829 -6.510 54.468 1.00 97.06 185 MET A O 1
ATOM 1500 N N . ALA A 1 186 ? -27.544 -6.642 52.359 1.00 96.62 186 ALA A N 1
ATOM 1501 C CA . ALA A 1 186 ? -28.856 -7.189 52.682 1.00 96.62 186 ALA A CA 1
ATOM 1502 C C . ALA A 1 186 ? -28.763 -8.520 53.445 1.00 96.62 186 ALA A C 1
ATOM 1504 O O . ALA A 1 186 ? -29.527 -8.752 54.371 1.00 96.62 186 ALA A O 1
ATOM 1505 N N . VAL A 1 187 ? -27.789 -9.376 53.113 1.00 96.25 187 VAL A N 1
ATOM 1506 C CA . VAL A 1 187 ? -27.517 -10.605 53.880 1.00 96.25 187 VAL A CA 1
ATOM 1507 C C . VAL A 1 187 ? -26.960 -10.294 55.273 1.00 96.25 187 VAL A C 1
ATOM 1509 O O . VAL A 1 187 ? -27.304 -10.981 56.229 1.00 96.25 187 VAL A O 1
ATOM 1512 N N . GLU A 1 188 ? -26.094 -9.286 55.397 1.00 95.94 188 GLU A N 1
ATOM 1513 C CA . GLU A 1 188 ? -25.526 -8.853 56.682 1.00 95.94 188 GLU A CA 1
ATOM 1514 C C . GLU A 1 188 ? -26.590 -8.241 57.617 1.00 95.94 188 GLU A C 1
ATOM 1516 O O . GLU A 1 188 ? -26.491 -8.412 58.831 1.00 95.94 188 GLU A O 1
ATOM 1521 N N . GLU A 1 189 ? -27.614 -7.583 57.064 1.00 96.06 189 GLU A N 1
ATOM 1522 C CA . GLU A 1 189 ? -28.729 -6.961 57.801 1.00 96.06 189 GLU A CA 1
ATOM 1523 C C . GLU A 1 189 ? -29.996 -7.837 57.906 1.00 96.06 189 GLU A C 1
ATOM 1525 O O . GLU A 1 189 ? -30.980 -7.409 58.502 1.00 96.06 189 GLU A O 1
ATOM 1530 N N . ASP A 1 190 ? -29.969 -9.070 57.383 1.00 96.56 190 ASP A N 1
ATOM 1531 C CA . ASP A 1 190 ? -31.124 -9.991 57.314 1.00 96.56 190 ASP A CA 1
ATOM 1532 C C . ASP A 1 190 ? -32.349 -9.393 56.578 1.00 96.56 190 ASP A C 1
ATOM 1534 O O . ASP A 1 190 ? -33.509 -9.687 56.872 1.00 96.56 190 ASP A O 1
ATOM 1538 N N . ASP A 1 191 ? -32.089 -8.550 55.573 1.00 97.62 191 ASP A N 1
ATOM 1539 C CA . ASP A 1 191 ? -33.099 -7.923 54.722 1.00 97.62 191 ASP A CA 1
ATOM 1540 C C . ASP A 1 191 ? -33.437 -8.829 53.524 1.00 97.62 191 ASP A C 1
ATOM 1542 O O . ASP A 1 191 ? -32.779 -8.850 52.469 1.00 97.62 191 ASP A O 1
ATOM 1546 N N . ALA A 1 192 ? -34.493 -9.623 53.701 1.00 96.81 192 ALA A N 1
ATOM 1547 C CA . ALA A 1 192 ? -34.984 -10.540 52.681 1.00 96.81 192 ALA A CA 1
ATOM 1548 C C . ALA A 1 192 ? -35.525 -9.813 51.436 1.00 96.81 192 ALA A C 1
ATOM 1550 O O . ALA A 1 192 ? -35.380 -10.337 50.326 1.00 96.81 192 ALA A O 1
ATOM 1551 N N . GLU A 1 193 ? -36.122 -8.624 51.584 1.00 97.31 193 GLU A N 1
ATOM 1552 C CA . GLU A 1 193 ? -36.696 -7.888 50.452 1.00 97.31 193 GLU A CA 1
ATOM 1553 C C . GLU A 1 193 ? -35.592 -7.393 49.516 1.00 97.31 193 GLU A C 1
ATOM 1555 O O . GLU A 1 193 ? -35.633 -7.668 48.311 1.00 97.31 193 GLU A O 1
ATOM 1560 N N . VAL A 1 194 ? -34.565 -6.734 50.060 1.00 97.44 194 VAL A N 1
ATOM 1561 C CA . VAL A 1 194 ? -33.434 -6.229 49.266 1.00 97.44 194 VAL A CA 1
ATOM 1562 C C . VAL A 1 194 ? -32.646 -7.379 48.647 1.00 97.44 194 VAL A C 1
ATOM 1564 O O . VAL A 1 194 ? -32.205 -7.279 47.500 1.00 97.44 194 VAL A O 1
ATOM 1567 N N . SER A 1 195 ? -32.512 -8.502 49.358 1.00 96.75 195 SER A N 1
ATOM 1568 C CA . SER A 1 195 ? -31.864 -9.712 48.838 1.00 96.75 195 SER A CA 1
ATOM 1569 C C . SER A 1 195 ? -32.583 -10.273 47.603 1.00 96.75 195 SER A C 1
ATOM 1571 O O . SER A 1 195 ? -31.938 -10.591 46.596 1.00 96.75 195 SER A O 1
ATOM 1573 N N . VAL A 1 196 ? -33.919 -10.368 47.648 1.00 96.75 196 VAL A N 1
ATOM 1574 C CA . VAL A 1 196 ? -34.744 -10.803 46.506 1.00 96.75 196 VAL A CA 1
ATOM 1575 C C . VAL A 1 196 ? -34.646 -9.795 45.362 1.00 96.75 196 VAL A C 1
ATOM 1577 O O . VAL A 1 196 ? -34.341 -10.191 44.234 1.00 96.75 196 VAL A O 1
ATOM 1580 N N . TRP A 1 197 ? -34.791 -8.500 45.656 1.00 97.19 197 TRP A N 1
ATOM 1581 C CA . TRP A 1 197 ? -34.687 -7.433 44.660 1.00 97.19 197 TRP A CA 1
ATOM 1582 C C . TRP A 1 197 ? -33.330 -7.440 43.947 1.00 97.19 197 TRP A C 1
ATOM 1584 O O . TRP A 1 197 ? -33.279 -7.383 42.715 1.00 97.19 197 TRP A O 1
ATOM 1594 N N . CYS A 1 198 ? -32.227 -7.584 44.691 1.00 97.44 198 CYS A N 1
ATOM 1595 C CA . CYS A 1 198 ? -30.883 -7.641 44.122 1.00 97.44 198 CYS A CA 1
ATOM 1596 C C . CYS A 1 198 ? -30.709 -8.846 43.195 1.00 97.44 198 CYS A C 1
ATOM 1598 O O . CYS A 1 198 ? -30.080 -8.718 42.146 1.00 97.44 198 CYS A O 1
ATOM 1600 N N . LYS A 1 199 ? -31.266 -10.009 43.551 1.00 95.00 199 LYS A N 1
ATOM 1601 C CA . LYS A 1 199 ? -31.201 -11.219 42.721 1.00 95.00 199 LYS A CA 1
ATOM 1602 C C . LYS A 1 199 ? -31.957 -11.040 41.402 1.00 95.00 199 LYS A C 1
ATOM 1604 O O . LYS A 1 199 ? -31.411 -11.351 40.343 1.00 95.00 199 LYS A O 1
ATOM 1609 N N . GLU A 1 200 ? -33.177 -10.512 41.460 1.00 94.81 200 GLU A N 1
ATOM 1610 C CA . GLU A 1 200 ? -34.005 -10.239 40.278 1.00 94.81 200 GLU A CA 1
ATOM 1611 C C . GLU A 1 200 ? -33.339 -9.216 39.348 1.00 94.81 200 GLU A C 1
ATOM 1613 O O . GLU A 1 200 ? -33.250 -9.417 38.132 1.00 94.81 200 GLU A O 1
ATOM 1618 N N . HIS A 1 201 ? -32.794 -8.140 39.919 1.00 95.19 201 HIS A N 1
ATOM 1619 C CA . HIS A 1 201 ? -32.137 -7.087 39.151 1.00 95.19 201 HIS A CA 1
ATOM 1620 C C . HIS A 1 201 ? -30.765 -7.507 38.628 1.00 95.19 201 HIS A C 1
ATOM 1622 O O . HIS A 1 201 ? -30.400 -7.095 37.528 1.00 95.19 201 HIS A O 1
ATOM 1628 N N . ALA A 1 202 ? -30.021 -8.357 39.341 1.00 94.00 202 ALA A N 1
ATOM 1629 C CA . ALA A 1 202 ? -28.773 -8.922 38.835 1.00 94.00 202 ALA A CA 1
ATOM 1630 C C . ALA A 1 202 ? -29.025 -9.725 37.558 1.00 94.00 202 ALA A C 1
ATOM 1632 O O . ALA A 1 202 ? -28.361 -9.494 36.549 1.00 94.00 202 ALA A O 1
ATOM 1633 N N . GLU A 1 203 ? -30.034 -10.599 37.549 1.00 91.31 203 GLU A N 1
ATOM 1634 C CA . GLU A 1 203 ? -30.395 -11.338 36.339 1.00 91.31 203 GLU A CA 1
ATOM 1635 C C . GLU A 1 203 ? -30.885 -10.400 35.223 1.00 91.31 203 GLU A C 1
ATOM 1637 O O . GLU A 1 203 ? -30.462 -10.525 34.070 1.00 91.31 203 GLU A O 1
ATOM 1642 N N . SER A 1 204 ? -31.722 -9.417 35.567 1.00 93.56 204 SER A N 1
ATOM 1643 C CA . SER A 1 204 ? -32.238 -8.427 34.618 1.00 93.56 204 SER A CA 1
ATOM 1644 C C . SER A 1 204 ? -31.123 -7.612 33.953 1.00 93.56 204 SER A C 1
ATOM 1646 O O . SER A 1 204 ? -31.091 -7.503 32.725 1.00 93.56 204 SER A O 1
ATOM 1648 N N . VAL A 1 205 ? -30.153 -7.102 34.723 1.00 93.69 205 VAL A N 1
ATOM 1649 C CA . VAL A 1 205 ? -29.008 -6.327 34.209 1.00 93.69 205 VAL A CA 1
ATOM 1650 C C . VAL A 1 205 ? -28.171 -7.162 33.245 1.00 93.69 205 VAL A C 1
ATOM 1652 O O . VAL A 1 205 ? -27.761 -6.659 32.198 1.00 93.69 205 VAL A O 1
ATOM 1655 N N . LEU A 1 206 ? -27.955 -8.445 33.543 1.00 94.25 206 LEU A N 1
ATOM 1656 C CA . LEU A 1 206 ? -27.205 -9.338 32.658 1.00 94.25 206 LEU A CA 1
ATOM 1657 C C . LEU A 1 206 ? -27.970 -9.682 31.367 1.00 94.25 206 LEU A C 1
ATOM 1659 O O . LEU A 1 206 ? -27.348 -9.977 30.345 1.00 94.25 206 LEU A O 1
ATOM 1663 N N . ARG A 1 207 ? -29.306 -9.612 31.384 1.00 94.88 207 ARG A N 1
ATOM 1664 C CA . ARG A 1 207 ? -30.182 -9.808 30.214 1.00 94.88 207 ARG A CA 1
ATOM 1665 C C . ARG A 1 207 ? -30.488 -8.519 29.438 1.00 94.88 207 ARG A C 1
ATOM 1667 O O . ARG A 1 207 ? -31.048 -8.599 28.346 1.00 94.88 207 ARG A O 1
ATOM 1674 N N . THR A 1 208 ? -30.143 -7.353 29.990 1.00 93.81 208 THR A N 1
ATOM 1675 C CA . THR A 1 208 ? -30.414 -6.023 29.416 1.00 93.81 208 THR A CA 1
ATOM 1676 C C . THR A 1 208 ? -29.165 -5.137 29.451 1.00 93.81 208 THR A C 1
ATOM 1678 O O . THR A 1 208 ? -29.102 -4.079 30.090 1.00 93.81 208 THR A O 1
ATOM 1681 N N . LEU A 1 209 ? -28.128 -5.582 28.743 1.00 95.19 209 LEU A N 1
ATOM 1682 C CA . LEU A 1 209 ? -26.870 -4.856 28.636 1.00 95.19 209 LEU A CA 1
ATOM 1683 C C . LEU A 1 209 ? -27.071 -3.502 27.946 1.00 95.19 209 LEU A C 1
ATOM 1685 O O . LEU A 1 209 ? -27.519 -3.417 26.798 1.00 95.19 209 LEU A O 1
ATOM 1689 N N . SER A 1 210 ? -26.634 -2.445 28.625 1.00 93.94 210 SER A N 1
ATOM 1690 C CA . SER A 1 210 ? -26.431 -1.116 28.050 1.00 93.94 210 SER A CA 1
ATOM 1691 C C . SER A 1 210 ? -25.336 -1.158 26.977 1.00 93.94 210 SER A C 1
ATOM 1693 O O . SER A 1 210 ? -24.610 -2.151 26.842 1.00 93.94 210 SER A O 1
ATOM 1695 N N . LYS A 1 211 ? -25.203 -0.075 26.198 1.00 94.00 211 LYS A N 1
ATOM 1696 C CA . LYS A 1 211 ? -24.209 0.022 25.120 1.00 94.00 211 LYS A CA 1
ATOM 1697 C C . LYS A 1 211 ? -22.797 -0.258 25.646 1.00 94.00 211 LYS A C 1
ATOM 1699 O O . LYS A 1 211 ? -22.296 0.472 26.495 1.00 94.00 211 LYS A O 1
ATOM 1704 N N . MET A 1 212 ? -22.161 -1.283 25.093 1.00 95.06 212 MET A N 1
ATOM 1705 C CA . MET A 1 212 ? -20.829 -1.715 25.493 1.00 95.06 212 MET A CA 1
ATOM 1706 C C . MET A 1 212 ? -19.740 -0.879 24.821 1.00 95.06 212 MET A C 1
ATOM 1708 O O . MET A 1 212 ? -19.828 -0.528 23.640 1.00 95.06 212 MET A O 1
ATOM 1712 N N . ASP A 1 213 ? -18.671 -0.620 25.566 1.00 94.75 213 ASP A N 1
ATOM 1713 C CA . ASP A 1 213 ? -17.438 -0.016 25.073 1.00 94.75 213 ASP A CA 1
ATOM 1714 C C . ASP A 1 213 ? -16.210 -0.860 25.454 1.00 94.75 213 ASP A C 1
ATOM 1716 O O . ASP A 1 213 ? -16.307 -1.922 26.073 1.00 94.75 213 ASP A O 1
ATOM 1720 N N . THR A 1 214 ? -15.022 -0.409 25.053 1.00 95.38 214 THR A N 1
ATOM 1721 C CA . THR A 1 214 ? -13.776 -1.135 25.321 1.00 95.38 214 THR A CA 1
ATOM 1722 C C . THR A 1 214 ? -13.376 -1.155 26.796 1.00 95.38 214 THR A C 1
ATOM 1724 O O . THR A 1 214 ? -12.632 -2.051 27.191 1.00 95.38 214 THR A O 1
ATOM 1727 N N . ALA A 1 215 ? -13.845 -0.203 27.610 1.00 94.81 215 ALA A N 1
ATOM 1728 C CA . ALA A 1 215 ? -13.527 -0.145 29.036 1.00 94.81 215 ALA A CA 1
ATOM 1729 C C . ALA A 1 215 ? -14.258 -1.242 29.825 1.00 94.81 215 ALA A C 1
ATOM 1731 O O . ALA A 1 215 ? -13.770 -1.686 30.859 1.00 94.81 215 ALA A O 1
ATOM 1732 N N . GLN A 1 216 ? -15.384 -1.735 29.303 1.00 94.69 216 GLN A N 1
ATOM 1733 C CA . GLN A 1 216 ? -16.195 -2.784 29.928 1.00 94.69 216 GLN A CA 1
ATOM 1734 C C . GLN A 1 216 ? -15.759 -4.217 29.573 1.00 94.69 216 GLN A C 1
ATOM 1736 O O . GLN A 1 216 ? -16.313 -5.181 30.100 1.00 94.69 216 GLN A O 1
ATOM 1741 N N . ILE A 1 217 ? -14.761 -4.389 28.701 1.00 96.06 217 ILE A N 1
ATOM 1742 C CA . ILE A 1 217 ? -14.267 -5.711 28.279 1.00 96.06 217 ILE A CA 1
ATOM 1743 C C . ILE A 1 217 ? -13.750 -6.568 29.448 1.00 96.06 217 ILE A C 1
ATOM 1745 O O . ILE A 1 217 ? -14.085 -7.753 29.464 1.00 96.06 217 ILE A O 1
ATOM 1749 N N . PRO A 1 218 ? -12.965 -6.042 30.415 1.00 95.56 218 PRO A N 1
ATOM 1750 C CA . PRO A 1 218 ? -12.523 -6.833 31.564 1.00 95.56 218 PRO A CA 1
ATOM 1751 C C . PRO A 1 218 ? -13.701 -7.429 32.337 1.00 95.56 218 PRO A C 1
ATOM 1753 O O . PRO A 1 218 ? -13.769 -8.645 32.479 1.00 95.56 218 PRO A O 1
ATOM 1756 N N . TRP A 1 219 ? -14.685 -6.596 32.690 1.00 94.12 219 TRP A N 1
ATOM 1757 C CA . TRP A 1 219 ? -15.902 -7.025 33.384 1.00 94.12 219 TRP A CA 1
ATOM 1758 C C . TRP A 1 219 ? -16.672 -8.102 32.608 1.00 94.12 219 TRP A C 1
ATOM 1760 O O . TRP A 1 219 ? -17.121 -9.086 33.188 1.00 94.12 219 TRP A O 1
ATOM 1770 N N . LEU A 1 220 ? -16.782 -7.961 31.284 1.00 95.19 220 LEU A N 1
ATOM 1771 C CA . LEU A 1 220 ? -17.473 -8.938 30.442 1.00 95.19 220 LEU A CA 1
ATOM 1772 C C . LEU A 1 220 ? -16.779 -10.310 30.433 1.00 95.19 220 LEU A C 1
ATOM 1774 O O . LEU A 1 220 ? -17.437 -11.346 30.368 1.00 95.19 220 LEU A O 1
ATOM 1778 N N . VAL A 1 221 ? -15.445 -10.327 30.474 1.00 94.69 221 VAL A N 1
ATOM 1779 C CA . VAL A 1 221 ? -14.670 -11.572 30.545 1.00 94.69 221 VAL A CA 1
ATOM 1780 C C . VAL A 1 221 ? -14.749 -12.180 31.944 1.00 94.69 221 VAL A C 1
ATOM 1782 O O . VAL A 1 221 ? -14.900 -13.396 32.052 1.00 94.69 221 VAL A O 1
ATOM 1785 N N . ASP A 1 222 ? -14.728 -11.355 32.991 1.00 92.56 222 ASP A N 1
ATOM 1786 C CA . ASP A 1 222 ? -14.907 -11.799 34.379 1.00 92.56 222 ASP A CA 1
ATOM 1787 C C . ASP A 1 222 ? -16.292 -12.423 34.595 1.00 92.56 222 ASP A C 1
ATOM 1789 O O . ASP A 1 222 ? -16.418 -13.451 35.258 1.00 92.56 222 ASP A O 1
ATOM 1793 N N . LEU A 1 223 ? -17.322 -11.878 33.946 1.00 91.75 223 LEU A N 1
ATOM 1794 C CA . LEU A 1 223 ? -18.654 -12.476 33.921 1.00 91.75 223 LEU A CA 1
ATOM 1795 C C . LEU A 1 223 ? -18.640 -13.874 33.291 1.00 91.75 223 LEU A C 1
ATOM 1797 O O . LEU A 1 223 ? -19.317 -14.774 33.773 1.00 91.75 223 LEU A O 1
ATOM 1801 N N . GLY A 1 224 ? -17.836 -14.082 32.248 1.00 91.56 224 GLY A N 1
ATOM 1802 C CA . GLY A 1 224 ? -17.616 -15.409 31.680 1.00 91.56 224 GLY A CA 1
ATOM 1803 C C . GLY A 1 224 ? -16.923 -16.366 32.637 1.00 91.56 224 GLY A C 1
ATOM 1804 O O . GLY A 1 224 ? -17.318 -17.521 32.729 1.00 91.56 224 GLY A O 1
ATOM 1805 N N . LEU A 1 225 ? -15.922 -15.889 33.379 1.00 92.44 225 LEU A N 1
ATOM 1806 C CA . LEU A 1 225 ? -15.248 -16.686 34.408 1.00 92.44 225 LEU A CA 1
ATOM 1807 C C . LEU A 1 225 ? -16.216 -17.112 35.522 1.00 92.44 225 LEU A C 1
ATOM 1809 O O . LEU A 1 225 ? -16.102 -18.223 36.032 1.00 92.44 225 LEU A O 1
ATOM 1813 N N . PHE A 1 226 ? -17.165 -16.244 35.878 1.00 90.50 226 PHE A N 1
ATOM 1814 C CA . PHE A 1 226 ? -18.109 -16.477 36.969 1.00 90.50 226 PHE A CA 1
ATOM 1815 C C . PHE A 1 226 ? -19.344 -17.293 36.552 1.00 90.50 226 PHE A C 1
ATOM 1817 O O . PHE A 1 226 ? -19.714 -18.243 37.236 1.00 90.50 226 PHE A O 1
ATOM 1824 N N . CYS A 1 227 ? -19.981 -16.942 35.432 1.00 91.12 227 CYS A N 1
ATOM 1825 C CA . CYS A 1 227 ? -21.229 -17.558 34.961 1.00 91.12 227 CYS A CA 1
ATOM 1826 C C . CYS A 1 227 ? -21.019 -18.700 33.954 1.00 91.12 227 CYS A C 1
ATOM 1828 O O . CYS A 1 227 ? -21.966 -19.416 33.633 1.00 91.12 227 CYS A O 1
ATOM 1830 N N . GLY A 1 228 ? -19.802 -18.855 33.438 1.00 93.06 228 GLY A N 1
ATOM 1831 C CA . GLY A 1 228 ? -19.422 -19.890 32.487 1.00 93.06 228 GLY A CA 1
ATOM 1832 C C . GLY A 1 228 ? -19.628 -19.538 31.009 1.00 93.06 228 GLY A C 1
ATOM 1833 O O . GLY A 1 228 ? -20.220 -18.520 30.632 1.00 93.06 228 GLY A O 1
ATOM 1834 N N . GLY A 1 229 ? -19.094 -20.393 30.134 1.00 91.62 229 GLY A N 1
ATOM 1835 C CA . GLY A 1 229 ? -19.068 -20.162 28.682 1.00 91.62 229 GLY A CA 1
ATOM 1836 C C . GLY A 1 229 ? -20.434 -20.255 27.998 1.00 91.62 229 GLY A C 1
ATOM 1837 O O . GLY A 1 229 ? -20.691 -19.523 27.042 1.00 91.62 229 GLY A O 1
ATOM 1838 N N . GLU A 1 230 ? -21.329 -21.108 28.492 1.00 93.38 230 GLU A N 1
ATOM 1839 C CA . GLU A 1 230 ? -22.703 -21.249 28.003 1.00 93.38 230 GLU A CA 1
ATOM 1840 C C . GLU A 1 230 ? -23.491 -19.961 28.233 1.00 93.38 230 GLU A C 1
ATOM 1842 O O . GLU A 1 230 ? -24.155 -19.474 27.322 1.00 93.38 230 GLU A O 1
ATOM 1847 N N . PHE A 1 231 ? -23.331 -19.341 29.404 1.00 93.50 231 PHE A N 1
ATOM 1848 C CA . PHE A 1 231 ? -23.953 -18.057 29.706 1.00 93.50 231 PHE A CA 1
ATOM 1849 C C . PHE A 1 231 ? -23.456 -16.946 28.771 1.00 93.50 231 PHE A C 1
ATOM 1851 O O . PHE A 1 231 ? -24.253 -16.168 28.238 1.00 93.50 231 PHE A O 1
ATOM 1858 N N . LEU A 1 232 ? -22.144 -16.904 28.499 1.00 93.25 232 LEU A N 1
ATOM 1859 C CA . LEU A 1 232 ? -21.594 -15.976 27.509 1.00 93.25 232 LEU A CA 1
ATOM 1860 C C . LEU A 1 232 ? -22.209 -16.184 26.120 1.00 93.25 232 LEU A C 1
ATOM 1862 O O . LEU A 1 232 ? -22.534 -15.203 25.451 1.00 93.25 232 LEU A O 1
ATOM 1866 N N . ARG A 1 233 ? -22.360 -17.438 25.678 1.00 93.81 233 ARG A N 1
ATOM 1867 C CA . ARG A 1 233 ? -22.920 -17.777 24.361 1.00 93.81 233 ARG A CA 1
ATOM 1868 C C . ARG A 1 233 ? -24.410 -17.446 24.269 1.00 93.81 233 ARG A C 1
ATOM 1870 O O . ARG A 1 233 ? -24.819 -16.841 23.284 1.00 93.81 233 ARG A O 1
ATOM 1877 N N . ASP A 1 234 ? -25.192 -17.856 25.262 1.00 94.69 234 ASP A N 1
ATOM 1878 C CA . ASP A 1 234 ? -26.655 -1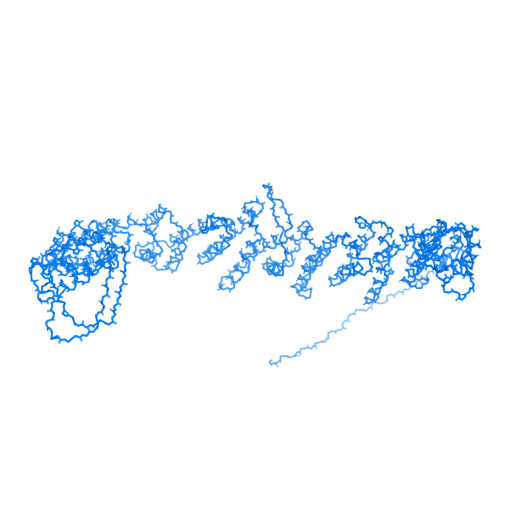7.901 25.174 1.00 94.69 234 ASP A CA 1
ATOM 1879 C C . ASP A 1 234 ? -27.318 -16.606 25.650 1.00 94.69 234 ASP A C 1
ATOM 1881 O O . ASP A 1 234 ? -28.385 -16.245 25.156 1.00 94.69 234 ASP A O 1
ATOM 1885 N N . VAL A 1 235 ? -26.687 -15.882 26.580 1.00 95.38 235 VAL A N 1
ATOM 1886 C CA . VAL A 1 235 ? -27.258 -14.662 27.171 1.00 95.38 235 VAL A CA 1
ATOM 1887 C C . VAL A 1 235 ? -26.526 -13.418 26.688 1.00 95.38 235 VAL A C 1
ATOM 1889 O O . VAL A 1 235 ? -27.155 -12.477 26.205 1.00 95.38 235 VAL A O 1
ATOM 1892 N N . ILE A 1 236 ? -25.198 -13.397 26.785 1.00 95.31 236 ILE A N 1
ATOM 1893 C CA . ILE A 1 236 ? -24.416 -12.173 26.564 1.00 95.31 236 ILE A CA 1
ATOM 1894 C C . ILE A 1 236 ? -24.187 -11.897 25.078 1.00 95.31 236 ILE A C 1
ATOM 1896 O O . ILE A 1 236 ? -24.438 -10.788 24.603 1.00 95.31 236 ILE A O 1
ATOM 1900 N N . LEU A 1 237 ? -23.737 -12.891 24.312 1.00 93.94 237 LEU A N 1
ATOM 1901 C CA . LEU A 1 237 ? -23.366 -12.696 22.913 1.00 93.94 237 LEU A CA 1
ATOM 1902 C C . LEU A 1 237 ? -24.508 -12.165 22.025 1.00 93.94 237 LEU A C 1
ATOM 1904 O O . LEU A 1 237 ? -24.231 -11.244 21.249 1.00 93.94 237 LEU A O 1
ATOM 1908 N N . PRO A 1 238 ? -25.762 -12.656 22.122 1.00 95.69 238 PRO A N 1
ATOM 1909 C CA . PRO A 1 238 ? -26.859 -12.149 21.299 1.00 95.69 238 PRO A CA 1
ATOM 1910 C C . PRO A 1 238 ? -27.093 -10.650 21.509 1.00 95.69 238 PRO A C 1
ATOM 1912 O O . PRO A 1 238 ? -27.304 -9.909 20.550 1.00 95.69 238 PRO A O 1
ATOM 1915 N N . GLN A 1 239 ? -26.959 -10.173 22.749 1.00 96.62 239 GLN A N 1
ATOM 1916 C CA . GLN A 1 239 ? -27.098 -8.755 23.076 1.00 96.62 239 GLN A CA 1
ATOM 1917 C C . GLN A 1 239 ? -25.976 -7.919 22.446 1.00 96.62 239 GLN A C 1
ATOM 1919 O O . GLN A 1 239 ? -26.241 -6.885 21.832 1.00 96.62 239 GLN A O 1
ATOM 1924 N N . LEU A 1 240 ? -24.725 -8.391 22.511 1.00 95.44 240 LEU A N 1
ATOM 1925 C CA . LEU A 1 240 ? -23.586 -7.715 21.875 1.00 95.44 240 LEU A CA 1
ATOM 1926 C C . LEU A 1 240 ? -23.733 -7.628 20.348 1.00 95.44 240 LEU A C 1
ATOM 1928 O O . LEU A 1 240 ? -23.297 -6.651 19.736 1.00 95.44 240 LEU A O 1
ATOM 1932 N N . GLN A 1 241 ? -24.349 -8.636 19.722 1.00 93.00 241 GLN A N 1
ATOM 1933 C CA . GLN A 1 241 ? -24.624 -8.631 18.283 1.00 93.00 241 GLN A CA 1
ATOM 1934 C C . GLN A 1 241 ? -25.656 -7.570 17.897 1.00 93.00 241 GLN A C 1
ATOM 1936 O O . GLN A 1 241 ? -25.446 -6.859 16.914 1.00 93.00 241 GLN A O 1
ATOM 1941 N N . ILE A 1 242 ? -26.731 -7.426 18.680 1.00 95.19 242 ILE A N 1
ATOM 1942 C CA . ILE A 1 242 ? -27.784 -6.423 18.444 1.00 95.19 242 ILE A CA 1
ATOM 1943 C C . ILE A 1 242 ? -27.203 -5.001 18.479 1.00 95.19 242 ILE A C 1
ATOM 1945 O O . ILE A 1 242 ? -27.593 -4.145 17.686 1.00 95.19 242 ILE A O 1
ATOM 1949 N N . GLN A 1 243 ? -26.205 -4.756 19.331 1.00 94.81 243 GLN A N 1
ATOM 1950 C CA . GLN A 1 243 ? -25.573 -3.443 19.473 1.00 94.81 243 GLN A CA 1
ATOM 1951 C C . GLN A 1 243 ? -24.677 -3.022 18.289 1.00 94.81 243 GLN A C 1
ATOM 1953 O O . GLN A 1 243 ? -24.170 -1.900 18.288 1.00 94.81 243 GLN A O 1
ATOM 1958 N N . SER A 1 244 ? -24.468 -3.876 17.275 1.00 91.38 244 SER A N 1
ATOM 1959 C CA . SER A 1 244 ? -23.654 -3.561 16.084 1.00 91.38 244 SER A CA 1
ATOM 1960 C C . SER A 1 244 ? -22.242 -3.051 16.420 1.00 91.38 244 SER A C 1
ATOM 1962 O O . SER A 1 244 ? -21.721 -2.118 15.801 1.00 91.38 244 SER A O 1
ATOM 1964 N N . LEU A 1 245 ? -21.613 -3.660 17.429 1.00 94.19 245 LEU A N 1
ATOM 1965 C CA . LEU A 1 245 ? -20.280 -3.278 17.895 1.00 94.19 245 LEU A CA 1
ATOM 1966 C C . LEU A 1 245 ? -19.243 -3.448 16.776 1.00 94.19 245 LEU A C 1
ATOM 1968 O O . LEU A 1 245 ? -19.304 -4.373 15.964 1.00 94.19 245 LEU A O 1
ATOM 1972 N N . ASN A 1 246 ? -18.273 -2.538 16.721 1.00 91.88 246 ASN A N 1
ATOM 1973 C CA . ASN A 1 246 ? -17.281 -2.502 15.651 1.00 91.88 246 ASN A CA 1
ATOM 1974 C C . ASN A 1 246 ? -16.024 -3.333 16.002 1.00 91.88 246 ASN A C 1
ATOM 1976 O O . ASN A 1 246 ? -15.865 -3.877 17.097 1.00 91.88 246 ASN A O 1
ATOM 1980 N N . LYS A 1 247 ? -15.066 -3.383 15.071 1.00 92.12 247 LYS A N 1
ATOM 1981 C CA . LYS A 1 247 ? -13.784 -4.080 15.270 1.00 92.12 247 LYS A CA 1
ATOM 1982 C C . LYS A 1 247 ? -12.931 -3.544 16.429 1.00 92.12 247 LYS A C 1
ATOM 1984 O O . LYS A 1 247 ? -12.085 -4.287 16.919 1.00 92.12 247 LYS A O 1
ATOM 1989 N N . THR A 1 248 ? -13.112 -2.287 16.858 1.00 93.75 248 THR A N 1
ATOM 1990 C CA . THR A 1 248 ? -12.356 -1.735 17.996 1.00 93.75 248 THR A CA 1
ATOM 1991 C C . THR A 1 248 ? -12.826 -2.326 19.319 1.00 93.75 248 THR A C 1
ATOM 1993 O O . THR A 1 248 ? -12.045 -2.345 20.259 1.00 93.75 248 THR A O 1
ATOM 1996 N N . PHE A 1 249 ? -14.049 -2.862 19.378 1.00 95.94 249 PHE A N 1
ATOM 1997 C CA . PHE A 1 249 ? -14.541 -3.647 20.509 1.00 95.94 249 PHE A CA 1
ATOM 1998 C C . PHE A 1 249 ? -14.232 -5.144 20.358 1.00 95.94 249 PHE A C 1
ATOM 2000 O O . PHE A 1 249 ? -13.623 -5.746 21.243 1.00 95.94 249 PHE A O 1
ATOM 2007 N N . TRP A 1 250 ? -14.612 -5.749 19.224 1.00 95.31 250 TRP A N 1
ATOM 2008 C CA . TRP A 1 250 ? -14.562 -7.209 19.063 1.00 95.31 250 TRP A CA 1
ATOM 2009 C C . TRP A 1 250 ? -13.151 -7.791 19.136 1.00 95.31 250 TRP A C 1
ATOM 2011 O O . TRP A 1 250 ? -12.961 -8.842 19.743 1.00 95.31 250 TRP A O 1
ATOM 2021 N N . ILE A 1 251 ? -12.155 -7.119 18.550 1.00 95.88 251 ILE A N 1
ATOM 2022 C CA . ILE A 1 251 ? -10.781 -7.636 18.533 1.00 95.88 251 ILE A CA 1
ATOM 2023 C C . ILE A 1 251 ? -10.196 -7.689 19.957 1.00 95.88 251 ILE A C 1
ATOM 2025 O O . ILE A 1 251 ? -9.741 -8.764 20.358 1.00 95.88 251 ILE A O 1
ATOM 2029 N N . PRO A 1 252 ? -10.212 -6.603 20.761 1.00 97.06 252 PRO A N 1
ATOM 2030 C CA . PRO A 1 252 ? -9.761 -6.679 22.151 1.00 97.06 252 PRO A CA 1
ATOM 2031 C C . PRO A 1 252 ? -10.576 -7.653 23.007 1.00 97.06 252 PRO A C 1
ATOM 2033 O O . PRO A 1 252 ? -9.982 -8.378 23.803 1.00 97.06 252 PRO A O 1
ATOM 2036 N N . PHE A 1 253 ? -11.900 -7.719 22.818 1.00 96.75 253 PHE A N 1
ATOM 2037 C CA . PHE A 1 253 ? -12.758 -8.634 23.575 1.00 96.75 253 PHE A CA 1
ATOM 2038 C C . PHE A 1 253 ? -12.368 -10.094 23.337 1.00 96.75 253 PHE A C 1
ATOM 2040 O O . PHE A 1 253 ? -12.068 -10.814 24.285 1.00 96.75 253 PHE A O 1
ATOM 2047 N N . VAL A 1 254 ? -12.276 -10.515 22.075 1.00 96.62 254 VAL A N 1
ATOM 2048 C CA . VAL A 1 254 ? -11.927 -11.897 21.719 1.00 96.62 254 VAL A CA 1
ATOM 2049 C C . VAL A 1 254 ? -10.493 -12.241 22.132 1.00 96.62 254 VAL A C 1
ATOM 2051 O O . VAL A 1 254 ? -10.247 -13.350 22.598 1.00 96.62 254 VAL A O 1
ATOM 2054 N N . ARG A 1 255 ? -9.543 -11.299 22.033 1.00 95.94 255 ARG A N 1
ATOM 2055 C CA . ARG A 1 255 ? -8.172 -11.493 22.545 1.00 95.94 255 ARG A CA 1
ATOM 2056 C C . ARG A 1 255 ? -8.160 -11.755 24.044 1.00 95.94 255 ARG A C 1
ATOM 2058 O O . ARG A 1 255 ? -7.503 -12.690 24.497 1.00 95.94 255 ARG A O 1
ATOM 2065 N N . ARG A 1 256 ? -8.880 -10.935 24.812 1.00 95.56 256 ARG A N 1
ATOM 2066 C CA . ARG A 1 256 ? -8.968 -11.093 26.265 1.00 95.56 256 ARG A CA 1
ATOM 2067 C C . ARG A 1 256 ? -9.668 -12.401 26.623 1.00 95.56 256 ARG A C 1
ATOM 2069 O O . ARG A 1 256 ? -9.188 -13.120 27.491 1.00 95.56 256 ARG A O 1
ATOM 2076 N N . LEU A 1 257 ? -10.726 -12.750 25.895 1.00 94.56 257 LEU A N 1
ATOM 2077 C CA . LEU A 1 257 ? -11.431 -14.017 26.054 1.00 94.56 257 LEU A CA 1
ATOM 2078 C C . LEU A 1 257 ? -10.514 -15.220 25.778 1.00 94.56 257 LEU A C 1
ATOM 2080 O O . LEU A 1 257 ? -10.485 -16.151 26.573 1.00 94.56 257 LEU A O 1
ATOM 2084 N N . GLN A 1 258 ? -9.698 -15.177 24.718 1.00 94.31 258 GLN A N 1
ATOM 2085 C CA . GLN A 1 258 ? -8.709 -16.215 24.402 1.00 94.31 258 GLN A CA 1
ATOM 2086 C C . GLN A 1 258 ? -7.655 -16.372 25.511 1.00 94.31 258 GLN A C 1
ATOM 2088 O O . GLN A 1 258 ? -7.274 -17.495 25.841 1.00 94.31 258 GLN A O 1
ATOM 2093 N N . GLN A 1 259 ? -7.181 -15.262 26.088 1.00 93.94 259 GLN A N 1
ATOM 2094 C CA . GLN A 1 259 ? -6.215 -15.270 27.196 1.00 93.94 259 GLN A CA 1
ATOM 2095 C C . GLN A 1 259 ? -6.810 -15.872 28.474 1.00 93.94 259 GLN A C 1
ATOM 2097 O O . GLN A 1 259 ? -6.125 -16.612 29.178 1.00 93.94 259 GLN A O 1
ATOM 2102 N N . SER A 1 260 ? -8.084 -15.586 28.747 1.00 93.62 260 SER A N 1
ATOM 2103 C CA . SER A 1 260 ? -8.801 -16.075 29.928 1.00 93.62 260 SER A CA 1
ATOM 2104 C C . SER A 1 260 ? -9.491 -17.428 29.718 1.00 93.62 260 SER A C 1
ATOM 2106 O O . SER A 1 260 ? -10.034 -17.977 30.670 1.00 93.62 260 SER A O 1
ATOM 2108 N N . MET A 1 261 ? -9.446 -18.001 28.509 1.00 91.19 261 MET A N 1
ATOM 2109 C CA . MET A 1 261 ? -10.208 -19.199 28.123 1.00 91.19 261 MET A CA 1
ATOM 2110 C C . MET A 1 261 ? -9.998 -20.389 29.067 1.00 91.19 261 MET A C 1
ATOM 2112 O O . MET A 1 261 ? -10.934 -21.132 29.328 1.00 91.19 261 MET A O 1
ATOM 2116 N N . ARG A 1 262 ? -8.785 -20.560 29.614 1.00 88.88 262 ARG A N 1
ATOM 2117 C CA . ARG A 1 262 ? -8.465 -21.660 30.544 1.00 88.88 262 ARG A CA 1
ATOM 2118 C C . ARG A 1 262 ? -9.146 -21.540 31.910 1.00 88.88 262 ARG A C 1
ATOM 2120 O O . ARG A 1 262 ? -9.240 -22.542 32.605 1.00 88.88 262 ARG A O 1
ATOM 2127 N N . GLY A 1 263 ? -9.550 -20.334 32.308 1.00 89.12 263 GLY A N 1
ATOM 2128 C CA . GLY A 1 263 ? -10.212 -20.083 33.588 1.00 89.12 263 GLY A CA 1
ATOM 2129 C C . GLY A 1 263 ? -11.737 -20.094 33.507 1.00 89.12 263 GLY A C 1
ATOM 2130 O O . GLY A 1 263 ? -12.388 -20.080 34.545 1.00 89.12 263 GLY A O 1
ATOM 2131 N N . ILE A 1 264 ? -12.312 -20.091 32.300 1.00 88.69 264 ILE A N 1
ATOM 2132 C CA . ILE A 1 264 ? -13.763 -20.049 32.116 1.00 88.69 264 ILE A CA 1
ATOM 2133 C C . ILE A 1 264 ? -14.312 -21.447 32.373 1.00 88.69 264 ILE A C 1
ATOM 2135 O O . ILE A 1 264 ? -13.982 -22.395 31.657 1.00 88.69 264 ILE A O 1
ATOM 2139 N N . THR A 1 265 ? -15.148 -21.570 33.400 1.00 83.31 265 THR A N 1
ATOM 2140 C CA . THR A 1 265 ? -15.879 -22.801 33.681 1.00 83.31 265 THR A CA 1
ATOM 2141 C C . THR A 1 265 ? -16.844 -23.061 32.527 1.00 83.31 265 THR A C 1
ATOM 2143 O O . THR A 1 265 ? -17.589 -22.189 32.089 1.00 83.31 265 THR A O 1
ATOM 2146 N N . THR A 1 266 ? -16.784 -24.252 31.946 1.00 79.75 266 THR A N 1
ATOM 2147 C CA . THR A 1 266 ? -17.682 -24.645 30.856 1.00 79.75 266 THR A CA 1
ATOM 2148 C C . THR A 1 266 ? -18.056 -26.098 31.051 1.00 79.75 266 THR A C 1
ATOM 2150 O O . THR A 1 266 ? -17.243 -26.890 31.533 1.00 79.75 266 THR A O 1
ATOM 2153 N N . THR A 1 267 ? -19.268 -26.457 30.647 1.00 76.38 267 THR A N 1
ATOM 2154 C CA . THR A 1 267 ? -19.640 -27.866 30.475 1.00 76.38 267 THR A CA 1
ATOM 2155 C C . THR A 1 267 ? -18.926 -28.464 29.259 1.00 76.38 267 THR A C 1
ATOM 2157 O O . THR A 1 267 ? -18.695 -29.669 29.215 1.00 76.38 267 THR A O 1
ATOM 2160 N N . SER A 1 268 ? -18.557 -27.622 28.284 1.00 79.75 268 SER A N 1
ATOM 2161 C CA . SER A 1 268 ? -17.838 -27.989 27.061 1.00 79.75 268 SER A CA 1
ATOM 2162 C C . SER A 1 268 ? -16.822 -26.893 26.665 1.00 79.75 268 SER A C 1
ATOM 2164 O O . SER A 1 268 ? -17.226 -25.777 26.312 1.00 79.75 268 SER A O 1
ATOM 2166 N N . PRO A 1 269 ? -15.502 -27.186 26.669 1.00 76.69 269 PRO A N 1
ATOM 2167 C CA . PRO A 1 269 ? -14.453 -26.248 26.242 1.00 76.69 269 PRO A CA 1
ATOM 2168 C C . PRO A 1 269 ? -14.634 -25.723 24.809 1.00 76.69 269 PRO A C 1
ATOM 2170 O O . PRO A 1 269 ? -14.158 -24.639 24.455 1.00 76.69 269 PRO A O 1
ATOM 2173 N N . GLU A 1 270 ? -15.343 -26.480 23.974 1.00 87.31 270 GLU A N 1
ATOM 2174 C CA . GLU A 1 270 ? -15.630 -26.158 22.581 1.00 87.31 270 GLU A CA 1
ATOM 2175 C C . GLU A 1 270 ? -16.544 -24.934 22.429 1.00 87.31 270 GLU A C 1
ATOM 2177 O O . GLU A 1 270 ? -16.502 -24.278 21.390 1.00 87.31 270 GLU A O 1
ATOM 2182 N N . VAL A 1 271 ? -17.331 -24.573 23.450 1.00 90.50 271 VAL A N 1
ATOM 2183 C CA . VAL A 1 271 ? -18.275 -23.443 23.390 1.00 90.50 271 VAL A CA 1
ATOM 2184 C C . VAL A 1 271 ? -17.546 -22.113 23.205 1.00 90.50 271 VAL A C 1
ATOM 2186 O O . VAL A 1 271 ? -17.832 -21.360 22.270 1.00 90.50 271 VAL A O 1
ATOM 2189 N N . VAL A 1 272 ? -16.570 -21.828 24.072 1.00 89.81 272 VAL A N 1
ATOM 2190 C CA . VAL A 1 272 ? -15.798 -20.576 24.015 1.00 89.81 272 VAL A CA 1
ATOM 2191 C C . VAL A 1 272 ? -14.880 -20.577 22.795 1.00 89.81 272 VAL A C 1
ATOM 2193 O O . VAL A 1 272 ? -14.783 -19.566 22.100 1.00 89.81 272 VAL A O 1
ATOM 2196 N N . SER A 1 273 ? -14.262 -21.719 22.477 1.00 91.38 273 SER A N 1
ATOM 2197 C CA . SER A 1 273 ? -13.435 -21.854 21.274 1.00 91.38 273 SER A CA 1
ATOM 2198 C C . SER A 1 273 ? -14.245 -21.599 19.996 1.00 91.38 273 SER A C 1
ATOM 2200 O O . SER A 1 273 ? -13.832 -20.792 19.163 1.00 91.38 273 SER A O 1
ATOM 2202 N N . GLY A 1 274 ? -15.437 -22.188 19.871 1.00 93.00 274 GLY A N 1
ATOM 2203 C CA . GLY A 1 274 ? -16.336 -21.982 18.735 1.00 93.00 274 GLY A CA 1
ATOM 2204 C C . GLY A 1 274 ? -16.766 -20.523 18.579 1.00 93.00 274 GLY A C 1
ATOM 2205 O O . GLY A 1 274 ? -16.776 -19.999 17.465 1.00 93.00 274 GLY A O 1
ATOM 2206 N N . LEU A 1 275 ? -17.028 -19.831 19.691 1.00 91.88 275 LEU A N 1
ATOM 2207 C CA . LEU A 1 275 ? -17.351 -18.403 19.703 1.00 91.88 275 LEU A CA 1
ATOM 2208 C C . LEU A 1 275 ? -16.189 -17.537 19.199 1.00 91.88 275 LEU A C 1
ATOM 2210 O O . LEU A 1 275 ? -16.392 -16.625 18.393 1.00 91.88 275 LEU A O 1
ATOM 2214 N N . ILE A 1 276 ? -14.964 -17.839 19.639 1.00 94.56 276 ILE A N 1
ATOM 2215 C CA . ILE A 1 276 ? -13.745 -17.169 19.173 1.00 94.56 276 ILE A CA 1
ATOM 2216 C C . ILE A 1 276 ? -13.575 -17.396 17.667 1.00 94.56 276 ILE A C 1
ATOM 2218 O O . ILE A 1 276 ? -13.474 -16.424 16.917 1.00 94.56 276 ILE A O 1
ATOM 2222 N N . VAL A 1 277 ? -13.622 -18.652 17.209 1.00 95.75 277 VAL A N 1
ATOM 2223 C CA . VAL A 1 277 ? -13.497 -19.015 15.786 1.00 95.75 277 VAL A CA 1
ATOM 2224 C C . VAL A 1 277 ? -14.548 -18.290 14.946 1.00 95.75 277 VAL A C 1
ATOM 2226 O O . VAL A 1 277 ? -14.208 -17.694 13.920 1.00 95.75 277 VAL A O 1
ATOM 2229 N N . GLN A 1 278 ? -15.810 -18.274 15.387 1.00 94.56 278 GLN A N 1
ATOM 2230 C CA . GLN A 1 278 ? -16.897 -17.583 14.696 1.00 94.56 278 GLN A CA 1
ATOM 2231 C C . GLN A 1 278 ? -16.590 -16.088 14.533 1.00 94.56 278 GLN A C 1
ATOM 2233 O O . GLN A 1 278 ? -16.668 -15.558 13.422 1.00 94.56 278 GLN A O 1
ATOM 2238 N N . ARG A 1 279 ? -16.199 -15.402 15.614 1.00 94.31 279 ARG A N 1
ATOM 2239 C CA . ARG A 1 279 ? -15.954 -13.950 15.592 1.00 94.31 279 ARG A CA 1
ATOM 2240 C C . ARG A 1 279 ? -14.716 -13.566 14.801 1.00 94.31 279 ARG A C 1
ATOM 2242 O O . ARG A 1 279 ? -14.739 -12.562 14.082 1.00 94.31 279 ARG A O 1
ATOM 2249 N N . VAL A 1 280 ? -13.650 -14.356 14.890 1.00 96.62 280 VAL A N 1
ATOM 2250 C CA . VAL A 1 280 ? -12.444 -14.145 14.081 1.00 96.62 280 VAL A CA 1
ATOM 2251 C C . VAL A 1 280 ? -12.780 -14.345 12.601 1.00 96.62 280 VAL A C 1
ATOM 2253 O O . VAL A 1 280 ? -12.440 -13.492 11.781 1.00 96.62 280 VAL A O 1
ATOM 2256 N N . SER A 1 281 ? -13.542 -15.393 12.270 1.00 96.75 281 SER A N 1
ATOM 2257 C CA . SER A 1 281 ? -14.003 -15.681 10.904 1.00 96.75 281 SER A CA 1
ATOM 2258 C C . SER A 1 281 ? -14.873 -14.565 10.329 1.00 96.75 281 SER A C 1
ATOM 2260 O O . SER A 1 281 ? -14.657 -14.138 9.198 1.00 96.75 281 SER A O 1
ATOM 2262 N N . GLU A 1 282 ? -15.839 -14.049 11.090 1.00 95.31 282 GLU A N 1
ATOM 2263 C CA . GLU A 1 282 ? -16.663 -12.907 10.675 1.00 95.31 282 GLU A CA 1
ATOM 2264 C C . GLU A 1 282 ? -15.822 -11.641 10.472 1.00 95.31 282 GLU A C 1
ATOM 2266 O O . GLU A 1 282 ? -15.993 -10.939 9.475 1.00 95.31 282 GLU A O 1
ATOM 2271 N N . THR A 1 283 ? -14.868 -11.373 11.370 1.00 95.44 283 THR A N 1
ATOM 2272 C CA . THR A 1 283 ? -13.959 -10.222 11.260 1.00 95.44 283 THR A CA 1
ATOM 2273 C C . THR A 1 283 ? -13.092 -10.319 10.001 1.00 95.44 283 THR A C 1
ATOM 2275 O O . THR A 1 283 ? -12.987 -9.346 9.251 1.00 95.44 283 THR A O 1
ATOM 2278 N N . ALA A 1 284 ? -12.519 -11.495 9.728 1.00 96.88 284 ALA A N 1
ATOM 2279 C CA . ALA A 1 284 ? -11.738 -11.768 8.523 1.00 96.88 284 ALA A CA 1
ATOM 2280 C C . ALA A 1 284 ? -12.595 -11.665 7.249 1.00 96.88 284 ALA A C 1
ATOM 2282 O O . ALA A 1 284 ? -12.185 -11.043 6.267 1.00 96.88 284 ALA A O 1
ATOM 2283 N N . ARG A 1 285 ? -13.823 -12.197 7.274 1.00 96.25 285 ARG A N 1
ATOM 2284 C CA . ARG A 1 285 ? -14.760 -12.147 6.143 1.00 96.25 285 ARG A CA 1
ATOM 2285 C C . ARG A 1 285 ? -15.204 -10.722 5.823 1.00 96.25 285 ARG A C 1
ATOM 2287 O O . ARG A 1 285 ? -15.270 -10.364 4.646 1.00 96.25 285 ARG A O 1
ATOM 2294 N N . ASN A 1 286 ? -15.462 -9.906 6.844 1.00 95.31 286 ASN A N 1
ATOM 2295 C CA . ASN A 1 286 ? -15.934 -8.527 6.698 1.00 95.31 286 ASN A CA 1
ATOM 2296 C C . ASN A 1 286 ? -14.811 -7.530 6.372 1.00 95.31 286 ASN A C 1
ATOM 2298 O O . ASN A 1 286 ? -15.085 -6.426 5.902 1.00 95.31 286 ASN A O 1
ATOM 2302 N N . LEU A 1 287 ? -13.542 -7.902 6.564 1.00 96.50 287 LEU A N 1
ATOM 2303 C CA . LEU A 1 287 ? -12.403 -7.091 6.143 1.00 96.50 287 LEU A CA 1
ATOM 2304 C C . LEU A 1 287 ? -12.414 -6.909 4.617 1.00 96.50 287 LEU A C 1
ATOM 2306 O O . LEU A 1 287 ? -12.334 -7.880 3.866 1.00 96.50 287 LEU A O 1
ATOM 2310 N N . ALA A 1 288 ? -12.489 -5.669 4.132 1.00 97.06 288 ALA A N 1
ATOM 2311 C CA . ALA A 1 288 ? -12.325 -5.385 2.707 1.00 97.06 288 ALA A CA 1
ATOM 2312 C C . ALA A 1 288 ? -10.935 -5.830 2.215 1.00 97.06 288 ALA A C 1
ATOM 2314 O O . ALA A 1 288 ? -9.957 -5.711 2.946 1.00 97.06 288 ALA A O 1
ATOM 2315 N N . ALA A 1 289 ? -10.840 -6.300 0.966 1.00 97.56 289 ALA A N 1
ATOM 2316 C CA . ALA A 1 289 ? -9.576 -6.759 0.378 1.00 97.56 289 ALA A CA 1
ATOM 2317 C C . ALA A 1 289 ? -8.493 -5.662 0.370 1.00 97.56 289 ALA A C 1
ATOM 2319 O O . ALA A 1 289 ? -7.338 -5.915 0.686 1.00 97.56 289 ALA A O 1
ATOM 2320 N N . PHE A 1 290 ? -8.894 -4.430 0.048 1.00 97.75 290 PHE A N 1
ATOM 2321 C CA . PHE A 1 290 ? -8.035 -3.247 0.007 1.00 97.75 290 PHE A CA 1
ATOM 2322 C C . PHE A 1 290 ? -8.735 -2.108 0.759 1.00 97.75 290 PHE A C 1
ATOM 2324 O O . PHE A 1 290 ? -9.401 -1.278 0.139 1.00 97.75 290 PHE A O 1
ATOM 2331 N N . PRO A 1 291 ? -8.702 -2.121 2.105 1.00 97.06 291 PRO A N 1
ATOM 2332 C CA . PRO A 1 291 ? -9.483 -1.203 2.916 1.00 97.06 291 PRO A CA 1
ATOM 2333 C C . PRO A 1 291 ? -8.928 0.216 2.819 1.00 97.06 291 PRO A C 1
ATOM 2335 O O . PRO A 1 291 ? -7.720 0.441 2.925 1.00 97.06 291 PRO A O 1
ATOM 2338 N N . THR A 1 292 ? -9.834 1.181 2.719 1.00 96.19 292 THR A N 1
ATOM 2339 C CA . THR A 1 292 ? -9.536 2.610 2.805 1.00 96.19 292 THR A CA 1
ATOM 2340 C C . THR A 1 292 ? -10.119 3.205 4.089 1.00 96.19 292 THR A C 1
ATOM 2342 O O . THR A 1 292 ? -10.993 2.624 4.738 1.00 96.19 292 THR A O 1
ATOM 2345 N N . LYS A 1 293 ? -9.582 4.346 4.513 1.00 93.56 293 LYS A N 1
ATOM 2346 C CA . LYS A 1 293 ? -10.137 5.211 5.557 1.00 93.56 293 LYS A CA 1
ATOM 2347 C C . LYS A 1 293 ? -10.611 6.496 4.894 1.00 93.56 293 LYS A C 1
ATOM 2349 O O . LYS A 1 293 ? -9.897 7.045 4.059 1.00 93.56 293 LYS A O 1
ATOM 2354 N N . THR A 1 294 ? -11.779 6.987 5.280 1.00 89.81 294 THR A N 1
ATOM 2355 C CA . THR A 1 294 ? -12.190 8.355 4.961 1.00 89.81 294 THR A CA 1
ATOM 2356 C C . THR A 1 294 ? -11.264 9.328 5.686 1.00 89.81 294 THR A C 1
ATOM 2358 O O . THR A 1 294 ? -11.052 9.197 6.894 1.00 89.81 294 THR A O 1
ATOM 2361 N N . SER A 1 295 ? -10.677 10.270 4.946 1.00 86.94 295 SER A N 1
ATOM 2362 C CA . SER A 1 295 ? -9.881 11.358 5.521 1.00 86.94 295 SER A CA 1
ATOM 2363 C C . SER A 1 295 ? -10.712 12.136 6.548 1.00 86.94 295 SER A C 1
ATOM 2365 O O . SER A 1 295 ? -11.908 12.344 6.336 1.00 86.94 295 SER A O 1
ATOM 2367 N N . GLN A 1 296 ? -10.092 12.595 7.643 1.00 81.81 296 GLN A N 1
ATOM 2368 C CA . GLN A 1 296 ? -10.771 13.388 8.685 1.00 81.81 296 GLN A CA 1
ATOM 2369 C C . GLN A 1 296 ? -11.443 14.648 8.121 1.00 81.81 296 GLN A C 1
ATOM 2371 O O . GLN A 1 296 ? -12.475 15.073 8.628 1.00 81.81 296 GLN A O 1
ATOM 2376 N N . ASN A 1 297 ? -10.901 15.195 7.031 1.00 83.19 297 ASN A N 1
ATOM 2377 C CA . ASN A 1 297 ? -11.431 16.394 6.386 1.00 83.19 297 ASN A CA 1
ATOM 2378 C C . ASN A 1 297 ? -12.584 16.093 5.410 1.00 83.19 297 ASN A C 1
ATOM 2380 O O . ASN A 1 297 ? -13.004 16.989 4.687 1.00 83.19 297 ASN A O 1
ATOM 2384 N N . GLY A 1 298 ? -13.044 14.841 5.295 1.00 78.69 298 GLY A N 1
ATOM 2385 C CA . GLY A 1 298 ? -14.076 14.417 4.337 1.00 78.69 298 GLY A CA 1
ATOM 2386 C C . GLY A 1 298 ? -13.619 1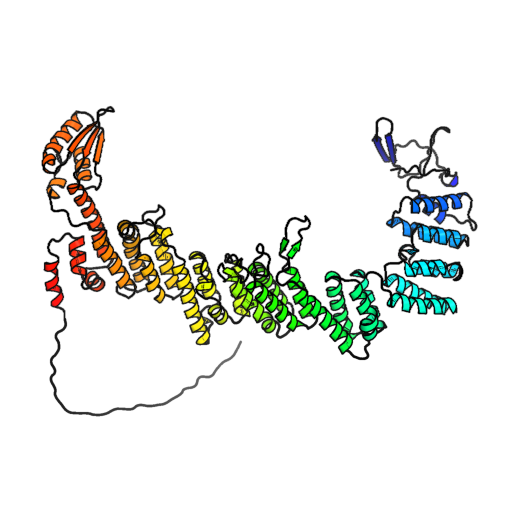4.381 2.871 1.00 78.69 298 GLY A C 1
ATOM 2387 O O . GLY A 1 298 ? -14.232 13.701 2.053 1.00 78.69 298 GLY A O 1
ATOM 2388 N N . TYR A 1 299 ? -12.510 15.045 2.536 1.00 80.19 299 TYR A N 1
ATOM 2389 C CA . TYR A 1 299 ? -11.926 15.048 1.199 1.00 80.19 299 TYR A CA 1
ATOM 2390 C C . TYR A 1 299 ? -10.879 13.939 1.057 1.00 80.19 299 TYR A C 1
ATOM 2392 O O . TYR A 1 299 ? -9.756 14.042 1.556 1.00 80.19 299 TYR A O 1
ATOM 2400 N N . GLY A 1 300 ? -11.262 12.878 0.348 1.00 85.44 300 GLY A N 1
ATOM 2401 C CA . GLY A 1 300 ? -10.369 11.812 -0.097 1.00 85.44 300 GLY A CA 1
ATOM 2402 C C . GLY A 1 300 ? -10.363 10.555 0.776 1.00 85.44 300 GLY A C 1
ATOM 2403 O O . GLY A 1 300 ? -10.631 10.570 1.980 1.00 85.44 300 GLY A O 1
ATOM 2404 N N . SER A 1 301 ? -10.021 9.446 0.127 1.00 90.94 301 SER A N 1
ATOM 2405 C CA . SER A 1 301 ? -9.727 8.164 0.762 1.00 90.94 301 SER A CA 1
ATOM 2406 C C . SER A 1 301 ? -8.234 8.078 1.068 1.00 90.94 301 SER A C 1
ATOM 2408 O O . SER A 1 301 ? -7.410 8.569 0.303 1.00 90.94 301 SER A O 1
ATOM 2410 N N . GLN A 1 302 ? -7.869 7.414 2.160 1.00 93.88 302 GLN A N 1
ATOM 2411 C CA . GLN A 1 302 ? -6.496 7.016 2.462 1.00 93.88 302 GLN A CA 1
ATOM 2412 C C . GLN A 1 302 ? -6.392 5.494 2.498 1.00 93.88 302 GLN A C 1
ATOM 2414 O O . GLN A 1 302 ? -7.275 4.814 3.022 1.00 93.88 302 GLN A O 1
ATOM 2419 N N . LYS A 1 303 ? -5.291 4.951 1.977 1.00 95.44 303 LYS A N 1
ATOM 2420 C CA . LYS A 1 303 ? -4.939 3.531 2.100 1.00 95.44 303 LYS A CA 1
ATOM 2421 C C . LYS A 1 303 ? -4.878 3.110 3.578 1.00 95.44 303 LYS A C 1
ATOM 2423 O O . LYS A 1 303 ? -4.290 3.820 4.388 1.00 95.44 303 LYS A O 1
ATOM 2428 N N . ASN A 1 304 ? -5.438 1.953 3.940 1.00 96.69 304 ASN A N 1
ATOM 2429 C CA . ASN A 1 304 ? -5.456 1.458 5.323 1.00 96.69 304 ASN A CA 1
ATOM 2430 C C . ASN A 1 304 ? -4.875 0.039 5.461 1.00 96.69 304 ASN A C 1
ATOM 2432 O O . ASN A 1 304 ? -5.536 -0.866 5.972 1.00 96.69 304 ASN A O 1
ATOM 2436 N N . SER A 1 305 ? -3.624 -0.151 5.036 1.00 97.44 305 SER A N 1
ATOM 2437 C CA . SER A 1 305 ? -2.898 -1.428 5.149 1.00 97.44 305 SER A CA 1
ATOM 2438 C C . SER A 1 305 ? -2.897 -1.982 6.583 1.00 97.44 305 SER A C 1
ATOM 2440 O O . SER A 1 305 ? -3.049 -3.187 6.778 1.00 97.44 305 SER A O 1
ATOM 2442 N N . GLU A 1 306 ? -2.835 -1.107 7.593 1.00 97.12 306 GLU A N 1
ATOM 2443 C CA . GLU A 1 306 ? -2.846 -1.497 9.009 1.00 97.12 306 GLU A CA 1
ATOM 2444 C C . GLU A 1 306 ? -4.092 -2.303 9.402 1.00 97.12 306 GLU A C 1
ATOM 2446 O O . GLU A 1 306 ? -4.005 -3.209 10.224 1.00 97.12 306 GLU A O 1
ATOM 2451 N N . ALA A 1 307 ? -5.257 -2.053 8.791 1.00 96.81 307 ALA A N 1
ATOM 2452 C CA . ALA A 1 307 ? -6.443 -2.859 9.085 1.00 96.81 307 ALA A CA 1
ATOM 2453 C C . ALA A 1 307 ? -6.280 -4.327 8.668 1.00 96.81 307 ALA A C 1
ATOM 2455 O O . ALA A 1 307 ? -6.791 -5.198 9.367 1.00 96.81 307 ALA A O 1
ATOM 2456 N N . ILE A 1 308 ? -5.568 -4.601 7.569 1.00 98.00 308 ILE A N 1
ATOM 2457 C CA . ILE A 1 308 ? -5.259 -5.972 7.145 1.00 98.00 308 ILE A CA 1
ATOM 2458 C C . ILE A 1 308 ? -4.293 -6.601 8.147 1.00 98.00 308 ILE A C 1
ATOM 2460 O O . ILE A 1 308 ? -4.542 -7.703 8.632 1.00 98.00 308 ILE A O 1
ATOM 2464 N N . LEU A 1 309 ? -3.231 -5.875 8.512 1.00 97.94 309 LEU A N 1
ATOM 2465 C CA . LEU A 1 309 ? -2.234 -6.364 9.459 1.00 97.94 309 LEU A CA 1
ATOM 2466 C C . LEU A 1 309 ? -2.858 -6.688 10.823 1.00 97.94 309 LEU A C 1
ATOM 2468 O O . LEU A 1 309 ? -2.626 -7.772 11.345 1.00 97.94 309 LEU A O 1
ATOM 2472 N N . VAL A 1 310 ? -3.695 -5.805 11.375 1.00 97.31 310 VAL A N 1
ATOM 2473 C CA . VAL A 1 310 ? -4.392 -6.026 12.654 1.00 97.31 310 VAL A CA 1
ATOM 2474 C C . VAL A 1 310 ? -5.235 -7.301 12.627 1.00 97.31 310 VAL A C 1
ATOM 2476 O O . VAL A 1 310 ? -5.201 -8.060 13.593 1.00 97.31 310 VAL A O 1
ATOM 2479 N N . VAL A 1 311 ? -5.961 -7.564 11.536 1.00 97.69 311 VAL A N 1
ATOM 2480 C CA . VAL A 1 311 ? -6.799 -8.767 11.419 1.00 97.69 311 VAL A CA 1
ATOM 2481 C C . VAL A 1 311 ? -5.953 -10.027 11.225 1.00 97.69 311 VAL A C 1
ATOM 2483 O O . VAL A 1 311 ? -6.270 -11.048 11.824 1.00 97.69 311 VAL A O 1
ATOM 2486 N N . ILE A 1 312 ? -4.847 -9.969 10.473 1.00 97.94 312 ILE A N 1
ATOM 2487 C CA . ILE A 1 312 ? -3.905 -11.097 10.367 1.00 97.94 312 ILE A CA 1
ATOM 2488 C C . ILE A 1 312 ? -3.312 -11.425 11.739 1.00 97.94 312 ILE A C 1
ATOM 2490 O O . ILE A 1 312 ? -3.330 -12.584 12.149 1.00 97.94 312 ILE A O 1
ATOM 2494 N N . LYS A 1 313 ? -2.843 -10.410 12.479 1.00 97.12 313 LYS A N 1
ATOM 2495 C CA . LYS A 1 313 ? -2.328 -10.590 13.843 1.00 97.12 313 LYS A CA 1
ATOM 2496 C C . LYS A 1 313 ? -3.385 -11.215 14.749 1.00 97.12 313 LYS A C 1
ATOM 2498 O O . LYS A 1 313 ? -3.106 -12.173 15.455 1.00 97.12 313 LYS A O 1
ATOM 2503 N N . PHE A 1 314 ? -4.617 -10.722 14.659 1.00 97.19 314 PHE A N 1
ATOM 2504 C CA . PHE A 1 314 ? -5.755 -11.256 15.398 1.00 97.19 314 PHE A CA 1
ATOM 2505 C C . PHE A 1 314 ? -6.051 -12.728 15.062 1.00 97.19 314 PHE A C 1
ATOM 2507 O O . PHE A 1 314 ? -6.298 -13.515 15.973 1.00 97.19 314 PHE A O 1
ATOM 2514 N N . CYS A 1 315 ? -5.963 -13.132 13.790 1.00 97.31 315 CYS A N 1
ATOM 2515 C CA . CYS A 1 315 ? -6.113 -14.535 13.390 1.00 97.31 315 CYS A CA 1
ATOM 2516 C C . CYS A 1 315 ? -5.003 -15.413 13.985 1.00 97.31 315 CYS A C 1
ATOM 2518 O O . CYS A 1 315 ? -5.288 -16.489 14.496 1.00 97.31 315 CYS A O 1
ATOM 2520 N N . VAL A 1 316 ? -3.748 -14.955 13.967 1.00 96.50 316 VAL A N 1
ATOM 2521 C CA . VAL A 1 316 ? -2.608 -15.715 14.510 1.00 96.50 316 VAL A CA 1
ATOM 2522 C C . VAL A 1 316 ? -2.671 -15.819 16.038 1.00 96.50 316 VAL A C 1
ATOM 2524 O O . VAL A 1 316 ? -2.542 -16.910 16.581 1.00 96.50 316 VAL A O 1
ATOM 2527 N N . GLU A 1 317 ? -2.938 -14.716 16.739 1.00 94.75 317 GLU A N 1
ATOM 2528 C CA . GLU A 1 317 ? -3.027 -14.660 18.210 1.00 94.75 317 GLU A CA 1
ATOM 2529 C C . GLU A 1 317 ? -4.169 -15.512 18.784 1.00 94.75 317 GLU A C 1
ATOM 2531 O O . GLU A 1 317 ? -4.125 -15.908 19.947 1.00 94.75 317 GLU A O 1
ATOM 2536 N N . THR A 1 318 ? -5.190 -15.801 17.975 1.00 94.69 318 THR A N 1
ATOM 2537 C CA . THR A 1 318 ? -6.334 -16.647 18.347 1.00 94.69 318 THR A CA 1
ATOM 2538 C C . THR A 1 318 ? -6.222 -18.079 17.814 1.00 94.69 318 THR A C 1
ATOM 2540 O O . THR A 1 318 ? -7.187 -18.831 17.900 1.00 94.69 318 THR A O 1
ATOM 2543 N N . ASN A 1 319 ? -5.061 -18.480 17.278 1.00 94.50 319 ASN A N 1
ATOM 2544 C CA . ASN A 1 319 ? -4.815 -19.795 16.665 1.00 94.50 319 ASN A CA 1
ATOM 2545 C C . ASN A 1 319 ? -5.723 -20.125 15.459 1.00 94.50 319 ASN A C 1
ATOM 2547 O O . ASN A 1 319 ? -5.977 -21.288 15.155 1.00 94.50 319 ASN A O 1
ATOM 2551 N N . ASN A 1 320 ? -6.186 -19.101 14.740 1.00 96.06 320 ASN A N 1
ATOM 2552 C CA . ASN A 1 320 ? -7.006 -19.201 13.530 1.00 96.06 320 ASN A CA 1
ATOM 2553 C C . ASN A 1 320 ? -6.207 -18.850 12.264 1.00 96.06 320 ASN A C 1
ATOM 2555 O O . ASN A 1 320 ? -6.721 -18.230 11.331 1.00 96.06 320 ASN A O 1
ATOM 2559 N N . GLN A 1 321 ? -4.927 -19.228 12.212 1.00 95.75 321 GLN A N 1
ATOM 2560 C CA . GLN A 1 321 ? -4.017 -18.847 11.126 1.00 95.75 321 GLN A CA 1
ATOM 2561 C C . GLN A 1 321 ? -4.478 -19.264 9.714 1.00 95.75 321 GLN A C 1
ATOM 2563 O O . GLN A 1 321 ? -4.084 -18.616 8.748 1.00 95.75 321 GLN A O 1
ATOM 2568 N N . ALA A 1 322 ? -5.340 -20.278 9.568 1.00 95.88 322 ALA A N 1
ATOM 2569 C CA . ALA A 1 322 ? -5.901 -20.667 8.268 1.00 95.88 322 ALA A CA 1
ATOM 2570 C C . ALA A 1 322 ? -6.704 -19.530 7.601 1.00 95.88 322 ALA A C 1
ATOM 2572 O O . ALA A 1 322 ? -6.642 -19.365 6.384 1.00 95.88 322 ALA A O 1
ATOM 2573 N N . LEU A 1 323 ? -7.363 -18.675 8.394 1.00 97.19 323 LEU A N 1
ATOM 2574 C CA . LEU A 1 323 ? -8.108 -17.516 7.887 1.00 97.19 323 LEU A CA 1
ATOM 2575 C C . LEU A 1 323 ? -7.198 -16.472 7.222 1.00 97.19 323 LEU A C 1
ATOM 2577 O O . LEU A 1 323 ? -7.657 -15.693 6.387 1.00 97.19 323 LEU A O 1
ATOM 2581 N N . CYS A 1 324 ? -5.899 -16.453 7.543 1.00 97.94 324 CYS A N 1
ATOM 2582 C CA . CYS A 1 324 ? -4.940 -15.597 6.846 1.00 97.94 324 CYS A CA 1
ATOM 2583 C C . CYS A 1 324 ? -4.874 -15.959 5.357 1.00 97.94 324 CYS A C 1
ATOM 2585 O O . CYS A 1 324 ? -4.838 -15.064 4.515 1.00 97.94 324 CYS A O 1
ATOM 2587 N N . THR A 1 325 ? -4.920 -17.253 5.020 1.00 96.88 325 THR A N 1
ATOM 2588 C CA . THR A 1 325 ? -4.937 -17.719 3.628 1.00 96.88 325 THR A CA 1
ATOM 2589 C C . THR A 1 325 ? -6.183 -17.231 2.890 1.00 96.88 325 THR A C 1
ATOM 2591 O O . THR A 1 325 ? -6.064 -16.788 1.747 1.00 96.88 325 THR A O 1
ATOM 2594 N N . ASP A 1 326 ? -7.341 -17.207 3.553 1.00 97.25 326 ASP A N 1
ATOM 2595 C CA . ASP A 1 326 ? -8.583 -16.673 2.982 1.00 97.25 326 ASP A CA 1
ATOM 2596 C C . ASP A 1 326 ? -8.493 -15.163 2.733 1.00 97.25 326 ASP A C 1
ATOM 2598 O O . ASP A 1 326 ? -8.901 -14.677 1.676 1.00 97.25 326 ASP A O 1
ATOM 2602 N N . ILE A 1 327 ? -7.898 -14.409 3.667 1.00 98.31 327 ILE A N 1
ATOM 2603 C CA . ILE A 1 327 ? -7.645 -12.969 3.497 1.00 98.31 327 ILE A CA 1
ATOM 2604 C C . ILE A 1 327 ? -6.728 -12.734 2.290 1.00 98.31 327 ILE A C 1
ATOM 2606 O O . ILE A 1 327 ? -7.023 -11.885 1.448 1.00 98.31 327 ILE A O 1
ATOM 2610 N N . PHE A 1 328 ? -5.643 -13.500 2.160 1.00 98.25 328 PHE A N 1
ATOM 2611 C CA . PHE A 1 328 ? -4.714 -13.374 1.034 1.00 98.25 328 PHE A CA 1
ATOM 2612 C C . PHE A 1 328 ? -5.365 -13.737 -0.302 1.00 98.25 328 PHE A C 1
ATOM 2614 O O . PHE A 1 328 ? -5.210 -13.000 -1.278 1.00 98.25 328 PHE A O 1
ATOM 2621 N N . ALA A 1 329 ? -6.152 -14.816 -0.340 1.00 97.88 329 ALA A N 1
ATOM 2622 C CA . ALA A 1 329 ? -6.927 -15.194 -1.516 1.00 97.88 329 ALA A CA 1
ATOM 2623 C C . ALA A 1 329 ? -7.903 -14.078 -1.913 1.00 97.88 329 ALA A C 1
ATOM 2625 O O . ALA A 1 329 ? -7.929 -13.668 -3.073 1.00 97.88 329 ALA A O 1
ATOM 2626 N N . LYS A 1 330 ? -8.611 -13.499 -0.937 1.00 97.88 330 LYS A N 1
ATOM 2627 C CA . LYS A 1 330 ? -9.520 -12.368 -1.148 1.00 97.88 330 LYS A CA 1
ATOM 2628 C C . LYS A 1 330 ? -8.804 -11.142 -1.725 1.00 97.88 330 LYS A C 1
ATOM 2630 O O . LYS A 1 330 ? -9.338 -10.505 -2.633 1.00 97.88 330 LYS A O 1
ATOM 2635 N N . MET A 1 331 ? -7.602 -10.817 -1.240 1.00 98.25 331 MET A N 1
ATOM 2636 C CA . MET A 1 331 ? -6.769 -9.738 -1.796 1.00 98.25 331 MET A CA 1
ATOM 2637 C C . MET A 1 331 ? -6.386 -10.009 -3.252 1.00 98.25 331 MET A C 1
ATOM 2639 O O . MET A 1 331 ? -6.583 -9.156 -4.119 1.00 98.25 331 MET A O 1
ATOM 2643 N N . ARG A 1 332 ? -5.885 -11.213 -3.534 1.00 97.00 332 ARG A N 1
ATOM 2644 C CA . ARG A 1 332 ? -5.482 -11.634 -4.879 1.00 97.00 332 ARG A CA 1
ATOM 2645 C C . ARG A 1 332 ? -6.641 -11.574 -5.868 1.00 97.00 332 ARG A C 1
ATOM 2647 O O . ARG A 1 332 ? -6.489 -11.042 -6.968 1.00 97.00 332 ARG A O 1
ATOM 2654 N N . ASP A 1 333 ? -7.799 -12.092 -5.480 1.00 96.56 333 ASP A N 1
ATOM 2655 C CA . ASP A 1 333 ? -8.972 -12.139 -6.349 1.00 96.56 333 ASP A CA 1
ATOM 2656 C C . ASP A 1 333 ? -9.524 -10.732 -6.591 1.00 96.56 333 ASP A C 1
ATOM 2658 O O . ASP A 1 333 ? -9.826 -10.371 -7.728 1.00 96.56 333 ASP A O 1
ATOM 2662 N N . ALA A 1 334 ? -9.547 -9.874 -5.568 1.00 96.06 334 ALA A N 1
ATOM 2663 C CA . ALA A 1 334 ? -9.904 -8.469 -5.735 1.00 96.06 334 ALA A CA 1
ATOM 2664 C C . ALA A 1 334 ? -8.929 -7.712 -6.656 1.00 96.06 334 ALA A C 1
ATOM 2666 O O . ALA A 1 334 ? -9.368 -6.889 -7.461 1.00 96.06 334 ALA A O 1
ATOM 2667 N N . ALA A 1 335 ? -7.625 -8.006 -6.593 1.00 94.94 335 ALA A N 1
ATOM 2668 C CA . ALA A 1 335 ? -6.622 -7.402 -7.472 1.00 94.94 335 ALA A CA 1
ATOM 2669 C C . ALA A 1 335 ? -6.815 -7.812 -8.940 1.00 94.94 335 ALA A C 1
ATOM 2671 O O . ALA A 1 335 ? -6.625 -6.990 -9.836 1.00 94.94 335 ALA A O 1
ATOM 2672 N N . ARG A 1 336 ? -7.208 -9.067 -9.189 1.00 93.00 336 ARG A N 1
ATOM 2673 C CA . ARG A 1 336 ? -7.521 -9.581 -10.534 1.00 93.00 336 ARG A CA 1
ATOM 2674 C C . ARG A 1 336 ? -8.807 -8.978 -11.091 1.00 93.00 336 ARG A C 1
ATOM 2676 O O . ARG A 1 336 ? -8.836 -8.568 -12.247 1.00 93.00 336 ARG A O 1
ATOM 2683 N N . LEU A 1 337 ? -9.835 -8.891 -10.249 1.00 93.44 337 LEU A N 1
ATOM 2684 C CA . LEU A 1 337 ? -11.158 -8.397 -10.626 1.00 93.44 337 LEU A CA 1
ATOM 2685 C C . LEU A 1 337 ? -11.252 -6.865 -10.692 1.00 93.44 337 LEU A C 1
ATOM 2687 O O . LEU A 1 337 ? -12.266 -6.344 -11.120 1.00 93.44 337 LEU A O 1
ATOM 2691 N N . GLY A 1 338 ? -10.242 -6.105 -10.255 1.00 93.06 338 GLY A N 1
ATOM 2692 C CA . GLY A 1 338 ? -10.350 -4.636 -10.233 1.00 93.06 338 GLY A CA 1
ATOM 2693 C C . GLY A 1 338 ? -11.159 -4.067 -9.063 1.00 93.06 338 GLY A C 1
ATOM 2694 O O . GLY A 1 338 ? -11.583 -2.905 -9.086 1.00 93.06 338 GLY A O 1
ATOM 2695 N N . LYS A 1 339 ? -11.360 -4.862 -8.006 1.00 94.75 339 LYS A N 1
ATOM 2696 C CA . LYS A 1 339 ? -12.106 -4.485 -6.795 1.00 94.75 339 LYS A CA 1
ATOM 2697 C C . LYS A 1 339 ? -11.214 -3.744 -5.793 1.00 94.75 339 LYS A C 1
ATOM 2699 O O . LYS A 1 339 ? -10.996 -4.198 -4.673 1.00 94.75 339 LYS A O 1
ATOM 2704 N N . PHE A 1 340 ? -10.686 -2.602 -6.221 1.00 94.31 340 PHE A N 1
ATOM 2705 C CA . PHE A 1 340 ? -9.900 -1.668 -5.412 1.00 94.31 340 PHE A CA 1
ATOM 2706 C C . PHE A 1 340 ? -10.126 -0.220 -5.881 1.00 94.31 340 PHE A C 1
ATOM 2708 O O . PHE A 1 340 ? -10.724 0.028 -6.937 1.00 94.31 340 PHE A O 1
ATOM 2715 N N . ASP A 1 341 ? -9.655 0.727 -5.072 1.00 92.81 341 ASP A N 1
ATOM 2716 C CA . ASP A 1 341 ? -9.603 2.154 -5.394 1.00 92.81 341 ASP A CA 1
ATOM 2717 C C . ASP A 1 341 ? -8.431 2.421 -6.352 1.00 92.81 341 ASP A C 1
ATOM 2719 O O . ASP A 1 341 ? -7.295 2.057 -6.054 1.00 92.81 341 ASP A O 1
ATOM 2723 N N . THR A 1 342 ? -8.685 3.046 -7.504 1.00 89.50 342 THR A N 1
ATOM 2724 C CA . THR A 1 342 ? -7.672 3.306 -8.545 1.00 89.50 342 THR A CA 1
ATOM 2725 C C . THR A 1 342 ? -6.522 4.187 -8.063 1.00 89.50 342 THR A C 1
ATOM 2727 O O . THR A 1 342 ? -5.425 4.096 -8.609 1.00 89.50 342 THR A O 1
ATOM 2730 N N . VAL A 1 343 ? -6.747 5.007 -7.030 1.00 92.62 343 VAL A N 1
ATOM 2731 C CA . VAL A 1 343 ? -5.697 5.813 -6.387 1.00 92.62 343 VAL A CA 1
ATOM 2732 C C . VAL A 1 343 ? -4.719 4.922 -5.613 1.00 92.62 343 VAL A C 1
ATOM 2734 O O . VAL A 1 343 ? -3.540 5.251 -5.480 1.00 92.62 343 VAL A O 1
ATOM 2737 N N . PHE A 1 344 ? -5.185 3.764 -5.135 1.00 95.12 344 PHE A N 1
ATOM 2738 C CA . PHE A 1 344 ? -4.416 2.820 -4.330 1.00 95.12 344 PHE A CA 1
ATOM 2739 C C . PHE A 1 344 ? -4.338 1.445 -5.007 1.00 95.12 344 PHE A C 1
ATOM 2741 O O . PHE A 1 344 ? -4.989 0.498 -4.551 1.00 95.12 344 PHE A O 1
ATOM 2748 N N . PRO A 1 345 ? -3.535 1.295 -6.079 1.00 95.75 345 PRO A N 1
ATOM 2749 C CA . PRO A 1 345 ? -3.366 0.009 -6.742 1.00 95.75 345 PRO A CA 1
ATOM 2750 C C . PRO A 1 345 ? -2.874 -1.080 -5.767 1.00 95.75 345 PRO A C 1
ATOM 2752 O O . PRO A 1 345 ? -2.134 -0.778 -4.823 1.00 95.75 345 PRO A O 1
ATOM 2755 N N . PRO A 1 346 ? -3.214 -2.364 -6.004 1.00 97.25 346 PRO A N 1
ATOM 2756 C CA . PRO A 1 346 ? -2.905 -3.467 -5.089 1.00 97.25 346 PRO A CA 1
ATOM 2757 C C . PRO A 1 346 ? -1.439 -3.547 -4.647 1.00 97.25 346 PRO A C 1
ATOM 2759 O O . PRO A 1 346 ? -1.159 -3.828 -3.479 1.00 97.25 346 PRO A O 1
ATOM 2762 N N . TRP A 1 347 ? -0.493 -3.245 -5.546 1.00 97.19 347 TRP A N 1
ATOM 2763 C CA . TRP A 1 347 ? 0.940 -3.317 -5.251 1.00 97.19 347 TRP A CA 1
ATOM 2764 C C . TRP A 1 347 ? 1.365 -2.392 -4.100 1.00 97.19 347 TRP A C 1
ATOM 2766 O O . TRP A 1 347 ? 2.312 -2.727 -3.393 1.00 97.19 347 TRP A O 1
ATOM 2776 N N . LEU A 1 348 ? 0.648 -1.290 -3.835 1.00 97.38 348 LEU A N 1
ATOM 2777 C CA . LEU A 1 348 ? 0.921 -0.416 -2.685 1.00 97.38 348 LEU A CA 1
ATOM 2778 C C . LEU A 1 348 ? 0.606 -1.084 -1.345 1.00 97.38 348 LEU A C 1
ATOM 2780 O O . LEU A 1 348 ? 1.268 -0.784 -0.350 1.00 97.38 348 LEU A O 1
ATOM 2784 N N . TYR A 1 349 ? -0.414 -1.942 -1.288 1.00 98.25 349 TYR A N 1
ATOM 2785 C CA . TYR A 1 349 ? -0.741 -2.699 -0.079 1.00 98.25 349 TYR A CA 1
ATOM 2786 C C . TYR A 1 349 ? 0.277 -3.818 0.123 1.00 98.25 349 TYR A C 1
ATOM 2788 O O . TYR A 1 349 ? 0.838 -3.945 1.207 1.00 98.25 349 TYR A O 1
ATOM 2796 N N . TYR A 1 350 ? 0.584 -4.576 -0.934 1.00 98.25 350 TYR A N 1
ATOM 2797 C CA . TYR A 1 350 ? 1.581 -5.648 -0.882 1.00 98.25 350 TYR A CA 1
ATOM 2798 C C . TYR A 1 350 ? 2.978 -5.139 -0.499 1.00 98.25 350 TYR A C 1
ATOM 2800 O O . TYR A 1 350 ? 3.648 -5.764 0.324 1.00 98.25 350 TYR A O 1
ATOM 2808 N N . ALA A 1 351 ? 3.403 -3.991 -1.038 1.00 97.88 351 ALA A N 1
ATOM 2809 C CA . ALA A 1 351 ? 4.706 -3.398 -0.741 1.00 97.88 351 ALA A CA 1
ATOM 2810 C C . ALA A 1 351 ? 4.860 -2.985 0.734 1.00 97.88 351 ALA A C 1
ATOM 2812 O O . ALA A 1 351 ? 5.948 -3.124 1.287 1.00 97.88 351 ALA A O 1
ATOM 2813 N N . GLU A 1 352 ? 3.785 -2.509 1.371 1.00 97.62 352 GLU A N 1
ATOM 2814 C CA . GLU A 1 352 ? 3.781 -2.106 2.785 1.00 97.62 352 GLU A CA 1
ATOM 2815 C C . GLU A 1 352 ? 3.600 -3.302 3.729 1.00 97.62 352 GLU A C 1
ATOM 2817 O O . GLU A 1 352 ? 4.294 -3.418 4.737 1.00 97.62 352 GLU A O 1
ATOM 2822 N N . LEU A 1 353 ? 2.701 -4.228 3.385 1.00 98.25 353 LEU A N 1
ATOM 2823 C CA . LEU A 1 353 ? 2.396 -5.393 4.214 1.00 98.25 353 LEU A CA 1
ATOM 2824 C C . LEU A 1 353 ? 3.531 -6.420 4.235 1.00 98.25 353 LEU A C 1
ATOM 2826 O O . LEU A 1 353 ? 3.734 -7.059 5.262 1.00 98.25 353 LEU A O 1
ATOM 2830 N N . CYS A 1 354 ? 4.283 -6.584 3.141 1.00 98.25 354 CYS A N 1
ATOM 2831 C CA . CYS A 1 354 ? 5.366 -7.568 3.058 1.00 98.25 354 CYS A CA 1
ATOM 2832 C C . CYS A 1 354 ? 6.417 -7.434 4.181 1.00 98.25 354 CYS A C 1
ATOM 2834 O O . CYS A 1 354 ? 6.584 -8.395 4.939 1.00 98.25 354 CYS A O 1
ATOM 2836 N N . PRO A 1 355 ? 7.096 -6.283 4.369 1.00 97.50 355 PRO A N 1
ATOM 2837 C CA . PRO A 1 355 ? 8.062 -6.138 5.457 1.00 97.50 355 PRO A CA 1
ATOM 2838 C C . PRO A 1 355 ? 7.411 -6.277 6.842 1.00 97.50 355 PRO A C 1
ATOM 2840 O O . PRO A 1 355 ? 7.988 -6.927 7.715 1.00 97.50 355 PRO A O 1
ATOM 2843 N N . ALA A 1 356 ? 6.197 -5.745 7.031 1.00 97.56 356 ALA A N 1
ATOM 2844 C CA . ALA A 1 356 ? 5.481 -5.814 8.305 1.00 97.56 356 ALA A CA 1
ATOM 2845 C C . ALA A 1 356 ? 5.113 -7.256 8.700 1.00 97.56 356 ALA A C 1
ATOM 2847 O O . ALA A 1 356 ? 5.294 -7.651 9.851 1.00 97.56 356 ALA A O 1
ATOM 2848 N N . LEU A 1 357 ? 4.650 -8.070 7.746 1.00 97.38 357 LEU A N 1
ATOM 2849 C CA . LEU A 1 357 ? 4.319 -9.476 7.980 1.00 97.38 357 LEU A CA 1
ATOM 2850 C C . LEU A 1 357 ? 5.558 -10.327 8.240 1.00 97.38 357 LEU A C 1
ATOM 2852 O O . LEU A 1 357 ? 5.505 -11.234 9.062 1.00 97.38 357 LEU A O 1
ATOM 2856 N N . ILE A 1 358 ? 6.687 -10.018 7.602 1.00 95.94 358 ILE A N 1
ATOM 2857 C CA . ILE A 1 358 ? 7.952 -10.714 7.867 1.00 95.94 358 ILE A CA 1
ATOM 2858 C C . ILE A 1 358 ? 8.480 -10.379 9.254 1.00 95.94 358 ILE A C 1
ATOM 2860 O O . ILE A 1 358 ? 8.922 -11.275 9.972 1.00 95.94 358 ILE A O 1
ATOM 2864 N N . GLN A 1 359 ? 8.430 -9.104 9.643 1.00 96.62 359 GLN A N 1
ATOM 2865 C CA . GLN A 1 359 ? 8.791 -8.689 10.993 1.00 96.62 359 GLN A CA 1
ATOM 2866 C C . GLN A 1 359 ? 7.892 -9.372 12.029 1.00 96.62 359 GLN A C 1
ATOM 2868 O O . GLN A 1 359 ? 8.392 -9.905 13.017 1.00 96.62 359 GLN A O 1
ATOM 2873 N N . TYR A 1 360 ? 6.585 -9.421 11.772 1.00 96.19 360 TYR A N 1
ATOM 2874 C CA . TYR A 1 360 ? 5.627 -10.076 12.653 1.00 96.19 360 TYR A CA 1
ATOM 2875 C C . TYR A 1 360 ? 5.857 -11.589 12.758 1.00 96.19 360 TYR A C 1
ATOM 2877 O O . TYR A 1 360 ? 5.962 -12.108 13.867 1.00 96.19 360 TYR A O 1
ATOM 2885 N N . ALA A 1 361 ? 6.033 -12.288 11.633 1.00 94.75 361 ALA A N 1
ATOM 2886 C CA . ALA A 1 361 ? 6.303 -13.726 11.615 1.00 94.75 361 ALA A CA 1
ATOM 2887 C C . ALA A 1 361 ? 7.601 -14.086 12.357 1.00 94.75 361 ALA A C 1
ATOM 2889 O O . ALA A 1 361 ? 7.675 -15.135 12.983 1.00 94.75 361 ALA A O 1
ATOM 2890 N N . ARG A 1 362 ? 8.611 -13.203 12.346 1.00 94.56 362 ARG A N 1
ATOM 2891 C CA . ARG A 1 362 ? 9.838 -13.376 13.146 1.00 94.56 362 ARG A CA 1
ATOM 2892 C C . ARG A 1 362 ? 9.621 -13.172 14.645 1.00 94.56 362 ARG A C 1
ATOM 2894 O O . ARG A 1 362 ? 10.384 -13.717 15.432 1.00 94.56 362 ARG A O 1
ATOM 2901 N N . SER A 1 363 ? 8.636 -12.364 15.035 1.00 95.75 363 SER A N 1
ATOM 2902 C CA . SER A 1 363 ? 8.374 -12.041 16.442 1.00 95.75 363 SER A CA 1
ATOM 2903 C C . SER A 1 363 ? 7.571 -13.109 17.187 1.00 95.75 363 SER A C 1
ATOM 2905 O O . SER A 1 363 ? 7.488 -13.048 18.410 1.00 95.75 363 SER A O 1
ATOM 2907 N N . ILE A 1 364 ? 6.987 -14.081 16.474 1.00 92.88 364 ILE A N 1
ATOM 2908 C CA . ILE A 1 364 ? 6.107 -15.093 17.066 1.00 92.88 364 ILE A CA 1
ATOM 2909 C C . ILE A 1 364 ? 6.683 -16.500 16.877 1.00 92.88 364 ILE A C 1
ATOM 2911 O O . ILE A 1 364 ? 6.986 -16.889 15.750 1.00 92.88 364 ILE A O 1
ATOM 2915 N N . PRO A 1 365 ? 6.763 -17.312 17.946 1.00 86.81 365 PRO A N 1
ATOM 2916 C CA . PRO A 1 365 ? 7.238 -18.690 17.886 1.00 86.81 365 PRO A CA 1
ATOM 2917 C C . PRO A 1 365 ? 6.148 -19.674 17.409 1.00 86.81 365 PRO A C 1
ATOM 2919 O O . PRO A 1 365 ? 5.940 -20.717 18.025 1.00 86.81 365 PRO A O 1
ATOM 2922 N N . THR A 1 366 ? 5.425 -19.369 16.327 1.00 85.44 366 THR A N 1
ATOM 2923 C CA . THR A 1 366 ? 4.395 -20.275 15.783 1.00 85.44 366 THR A CA 1
ATOM 2924 C C . THR A 1 366 ? 4.954 -21.053 14.599 1.00 85.44 366 THR A C 1
ATOM 2926 O O . THR A 1 366 ? 5.237 -20.493 13.536 1.00 85.44 366 THR A O 1
ATOM 2929 N N . ALA A 1 367 ? 5.092 -22.369 14.768 1.00 87.44 367 ALA A N 1
ATOM 2930 C CA . ALA A 1 367 ? 5.505 -23.262 13.693 1.00 87.44 367 ALA A CA 1
ATOM 2931 C C . ALA A 1 367 ? 4.505 -23.215 12.520 1.00 87.44 367 ALA A C 1
ATOM 2933 O O . ALA A 1 367 ? 3.293 -23.182 12.718 1.00 87.44 367 ALA A O 1
ATOM 2934 N N . GLY A 1 368 ? 5.015 -23.216 11.286 1.00 90.31 368 GLY A N 1
ATOM 2935 C CA . GLY A 1 368 ? 4.192 -23.296 10.071 1.00 90.31 368 GLY A CA 1
ATOM 2936 C C . GLY A 1 368 ? 3.622 -21.972 9.544 1.00 90.31 368 GLY A C 1
ATOM 2937 O O . GLY A 1 368 ? 3.032 -21.977 8.465 1.00 90.31 368 GLY A O 1
ATOM 2938 N N . LEU A 1 369 ? 3.838 -20.833 10.220 1.00 93.56 369 LEU A N 1
ATOM 2939 C CA . LEU A 1 369 ? 3.402 -19.519 9.711 1.00 93.56 369 LEU A CA 1
ATOM 2940 C C . LEU A 1 369 ? 3.982 -19.194 8.330 1.00 93.56 369 LEU A C 1
ATOM 2942 O O . LEU A 1 369 ? 3.274 -18.656 7.481 1.00 93.56 369 LEU A O 1
ATOM 2946 N N . ASP A 1 370 ? 5.244 -19.554 8.086 1.00 91.75 370 ASP A N 1
ATOM 2947 C CA . ASP A 1 370 ? 5.895 -19.328 6.792 1.00 91.75 370 ASP A CA 1
ATOM 2948 C C . ASP A 1 370 ? 5.140 -20.029 5.647 1.00 91.75 370 ASP A C 1
ATOM 2950 O O . ASP A 1 370 ? 4.930 -19.422 4.598 1.00 91.75 370 ASP A O 1
ATOM 2954 N N . THR A 1 371 ? 4.648 -21.253 5.864 1.00 94.88 371 THR A N 1
ATOM 2955 C CA . THR A 1 371 ? 3.845 -21.998 4.879 1.00 94.88 371 THR A CA 1
ATOM 2956 C C . THR A 1 371 ? 2.494 -21.326 4.630 1.00 94.88 371 THR A C 1
ATOM 2958 O O . THR A 1 371 ? 2.051 -21.215 3.491 1.00 94.88 371 THR A O 1
ATOM 2961 N N . ILE A 1 372 ? 1.848 -20.826 5.685 1.00 96.50 372 ILE A N 1
ATOM 2962 C CA . ILE A 1 372 ? 0.540 -20.158 5.595 1.00 96.50 372 ILE A CA 1
ATOM 2963 C C . ILE A 1 372 ? 0.653 -18.811 4.873 1.00 96.50 372 ILE A C 1
ATOM 2965 O O . ILE A 1 372 ? -0.251 -18.425 4.130 1.00 96.50 372 ILE A O 1
ATOM 2969 N N . PHE A 1 373 ? 1.762 -18.093 5.072 1.00 97.19 373 PHE A N 1
ATOM 2970 C CA . PHE A 1 373 ? 2.021 -16.797 4.441 1.00 97.19 373 PHE A CA 1
ATOM 2971 C C . PHE A 1 373 ? 2.655 -16.925 3.051 1.00 97.19 373 PHE A C 1
ATOM 2973 O O . PHE A 1 373 ? 2.662 -15.956 2.293 1.00 97.19 373 PHE A O 1
ATOM 2980 N N . GLN A 1 374 ? 3.142 -18.107 2.665 1.00 96.69 374 GLN A N 1
ATOM 2981 C CA . GLN A 1 374 ? 3.747 -18.346 1.354 1.00 96.69 374 GLN A CA 1
ATOM 2982 C C . GLN A 1 374 ? 2.882 -17.845 0.175 1.00 96.69 374 GLN A C 1
ATOM 2984 O O . GLN A 1 374 ? 3.433 -17.144 -0.680 1.00 96.69 374 GLN A O 1
ATOM 2989 N N . PRO A 1 375 ? 1.552 -18.100 0.109 1.00 97.25 375 PRO A N 1
ATOM 2990 C CA . PRO A 1 375 ? 0.712 -17.600 -0.982 1.00 97.25 375 PRO A CA 1
ATOM 2991 C C . PRO A 1 375 ? 0.710 -16.071 -1.081 1.00 97.25 375 PRO A C 1
ATOM 2993 O O . PRO A 1 375 ? 0.791 -15.532 -2.181 1.00 97.25 375 PRO A O 1
ATOM 2996 N N . PHE A 1 376 ? 0.707 -15.372 0.059 1.00 98.19 376 PHE A N 1
ATOM 2997 C CA . PHE A 1 376 ? 0.803 -13.915 0.086 1.00 98.19 376 PHE A CA 1
ATOM 2998 C C . PHE A 1 376 ? 2.112 -13.428 -0.535 1.00 98.19 376 PHE A C 1
ATOM 3000 O O . PHE A 1 376 ? 2.098 -12.513 -1.351 1.00 98.19 376 PHE A O 1
ATOM 3007 N N . PHE A 1 377 ? 3.246 -14.051 -0.205 1.00 98.06 377 PHE A N 1
ATOM 3008 C CA . PHE A 1 377 ? 4.535 -13.650 -0.774 1.00 98.06 377 PHE A CA 1
ATOM 3009 C C . PHE A 1 377 ? 4.630 -13.917 -2.282 1.00 98.06 377 PHE A C 1
ATOM 3011 O O . PHE A 1 377 ? 5.247 -13.128 -2.999 1.00 98.06 377 PHE A O 1
ATOM 3018 N N . VAL A 1 378 ? 3.979 -14.972 -2.784 1.00 97.50 378 VAL A N 1
ATOM 3019 C CA . VAL A 1 378 ? 3.821 -15.185 -4.233 1.00 97.50 378 VAL A CA 1
ATOM 3020 C C . VAL A 1 378 ? 3.053 -14.019 -4.865 1.00 97.50 378 VAL A C 1
ATOM 3022 O O . VAL A 1 378 ? 3.473 -13.508 -5.904 1.00 97.50 378 VAL A O 1
ATOM 3025 N N . ASP A 1 379 ? 1.971 -13.566 -4.230 1.00 97.62 379 ASP A N 1
ATOM 3026 C CA . ASP A 1 379 ? 1.146 -12.460 -4.725 1.00 97.62 379 ASP A CA 1
ATOM 3027 C C . ASP A 1 379 ? 1.856 -11.099 -4.627 1.00 97.62 379 ASP A C 1
ATOM 3029 O O . ASP A 1 379 ? 1.672 -10.250 -5.498 1.00 97.62 379 ASP A O 1
ATOM 3033 N N . VAL A 1 380 ? 2.736 -10.901 -3.636 1.00 98.00 380 VAL A N 1
ATOM 3034 C CA . VAL A 1 380 ? 3.634 -9.734 -3.567 1.00 98.00 380 VAL A CA 1
ATOM 3035 C C . VAL A 1 380 ? 4.542 -9.700 -4.799 1.00 98.00 380 VAL A C 1
ATOM 3037 O O . VAL A 1 380 ? 4.592 -8.685 -5.491 1.00 98.00 380 VAL A O 1
ATOM 3040 N N . VAL A 1 381 ? 5.235 -10.804 -5.107 1.00 97.19 381 VAL A N 1
ATOM 3041 C CA . VAL A 1 381 ? 6.108 -10.898 -6.292 1.00 97.19 381 VAL A CA 1
ATOM 3042 C C . VAL A 1 381 ? 5.311 -10.625 -7.570 1.00 97.19 381 VAL A C 1
ATOM 3044 O O . VAL A 1 381 ? 5.730 -9.815 -8.395 1.00 97.19 381 VAL A O 1
ATOM 3047 N N . ASP A 1 382 ? 4.146 -11.261 -7.714 1.00 95.56 382 ASP A N 1
ATOM 3048 C CA . ASP A 1 382 ? 3.267 -11.092 -8.871 1.00 95.56 382 ASP A CA 1
ATOM 3049 C C . ASP A 1 382 ? 2.817 -9.634 -9.031 1.00 95.56 382 ASP A C 1
ATOM 3051 O O . ASP A 1 382 ? 2.948 -9.052 -10.108 1.00 95.56 382 ASP A O 1
ATOM 3055 N N . SER A 1 383 ? 2.340 -9.013 -7.950 1.00 95.81 383 SER A N 1
ATOM 3056 C CA . SER A 1 383 ? 1.774 -7.669 -7.984 1.00 95.81 383 SER A CA 1
ATOM 3057 C C . SER A 1 383 ? 2.818 -6.579 -8.203 1.00 95.81 383 SER A C 1
ATOM 3059 O O . SER A 1 383 ? 2.499 -5.600 -8.872 1.00 95.81 383 SER A O 1
ATOM 3061 N N . LEU A 1 384 ? 4.021 -6.699 -7.632 1.00 96.38 384 LEU A N 1
ATOM 3062 C CA . LEU A 1 384 ? 5.052 -5.661 -7.752 1.00 96.38 384 LEU A CA 1
ATOM 3063 C C . LEU A 1 384 ? 5.759 -5.696 -9.110 1.00 96.38 384 LEU A C 1
ATOM 3065 O O . LEU A 1 384 ? 6.238 -4.666 -9.561 1.00 96.38 384 LEU A O 1
ATOM 3069 N N . ILE A 1 385 ? 5.834 -6.854 -9.762 1.00 93.62 385 ILE A N 1
ATOM 3070 C CA . ILE A 1 385 ? 6.508 -6.991 -11.062 1.00 93.62 385 ILE A CA 1
ATOM 3071 C C . ILE A 1 385 ? 5.559 -6.726 -12.228 1.00 93.62 385 ILE A C 1
ATOM 3073 O O . ILE A 1 385 ? 6.007 -6.484 -13.338 1.00 93.62 385 ILE A O 1
ATOM 3077 N N . SER A 1 386 ? 4.252 -6.802 -11.997 1.00 91.00 386 SER A N 1
ATOM 3078 C CA . SER A 1 386 ? 3.271 -6.656 -13.062 1.00 91.00 386 SER A CA 1
ATOM 3079 C C . SER A 1 386 ? 3.333 -5.285 -13.740 1.00 91.00 386 SER A C 1
ATOM 3081 O O . SER A 1 386 ? 3.183 -4.245 -13.094 1.00 91.00 386 SER A O 1
ATOM 3083 N N . ALA A 1 387 ? 3.438 -5.335 -15.065 1.00 88.06 387 ALA A N 1
ATOM 3084 C CA . ALA A 1 387 ? 3.206 -4.244 -15.993 1.00 88.06 387 ALA A CA 1
ATOM 3085 C C . ALA A 1 387 ? 1.868 -3.539 -15.754 1.00 88.06 387 ALA A C 1
ATOM 3087 O O . ALA A 1 387 ? 0.937 -4.079 -15.138 1.00 88.06 387 ALA A O 1
ATOM 3088 N N . ALA A 1 388 ? 1.755 -2.343 -16.333 1.00 88.81 388 ALA A N 1
ATOM 3089 C CA . ALA A 1 388 ? 0.480 -1.660 -16.424 1.00 88.81 388 ALA A CA 1
ATOM 3090 C C . ALA A 1 388 ? -0.510 -2.555 -17.179 1.00 88.81 388 ALA A C 1
ATOM 3092 O O . ALA A 1 388 ? -0.216 -3.048 -18.268 1.00 88.81 388 ALA A O 1
ATOM 3093 N N . ARG A 1 389 ? -1.673 -2.796 -16.579 1.00 88.94 389 ARG A N 1
ATOM 3094 C CA . ARG A 1 389 ? -2.687 -3.698 -17.135 1.00 88.94 389 ARG A CA 1
ATOM 3095 C C . ARG A 1 389 ? -4.081 -3.175 -16.874 1.00 88.94 389 ARG A C 1
ATOM 3097 O O . ARG A 1 389 ? -4.297 -2.430 -15.924 1.00 88.94 389 ARG A O 1
ATOM 3104 N N . THR A 1 390 ? -5.030 -3.645 -17.662 1.00 88.75 390 THR A N 1
ATOM 3105 C CA . THR A 1 390 ? -6.450 -3.378 -17.447 1.00 88.75 390 THR A CA 1
ATOM 3106 C C . THR A 1 390 ? -7.080 -4.574 -16.737 1.00 88.75 390 THR A C 1
ATOM 3108 O O . THR A 1 390 ? -6.825 -5.720 -17.107 1.00 88.75 390 THR A O 1
ATOM 3111 N N . THR A 1 391 ? -7.853 -4.333 -15.680 1.00 86.81 391 THR A N 1
ATOM 3112 C CA . THR A 1 391 ? -8.599 -5.383 -14.966 1.00 86.81 391 THR A CA 1
ATOM 3113 C C . THR A 1 391 ? -9.768 -5.882 -15.812 1.00 86.81 391 THR A C 1
ATOM 3115 O O . THR A 1 391 ? -10.132 -5.245 -16.799 1.00 86.81 391 THR A O 1
ATOM 3118 N N . THR A 1 392 ? -10.419 -6.973 -15.395 1.00 83.06 392 THR A N 1
ATOM 3119 C CA . THR A 1 392 ? -11.657 -7.462 -16.040 1.00 83.06 392 THR A CA 1
ATOM 3120 C C . THR A 1 392 ? -12.719 -6.370 -16.161 1.00 83.06 392 THR A C 1
ATOM 3122 O O . THR A 1 392 ? -13.393 -6.276 -17.178 1.00 83.06 392 THR A O 1
ATOM 3125 N N . ASP A 1 393 ? -12.786 -5.492 -15.160 1.00 83.31 393 ASP A N 1
ATOM 3126 C CA . ASP A 1 393 ? -13.756 -4.397 -15.084 1.00 83.31 393 ASP A CA 1
ATOM 3127 C C . ASP A 1 393 ? -13.290 -3.118 -15.818 1.00 83.31 393 ASP A C 1
ATOM 3129 O O . ASP A 1 393 ? -13.823 -2.035 -15.590 1.00 83.31 393 ASP A O 1
ATOM 3133 N N . GLY A 1 394 ? -12.246 -3.196 -16.652 1.00 86.44 394 GLY A N 1
ATOM 3134 C CA . GLY A 1 394 ? -11.778 -2.065 -17.461 1.00 86.44 394 GLY A CA 1
ATOM 3135 C C . GLY A 1 394 ? -10.905 -1.034 -16.730 1.00 86.44 394 GLY A C 1
ATOM 3136 O O . GLY A 1 394 ? -10.508 -0.040 -17.336 1.00 86.44 394 GLY A O 1
ATOM 3137 N N . LYS A 1 395 ? -10.564 -1.236 -15.450 1.00 86.62 395 LYS A N 1
ATOM 3138 C CA . LYS A 1 395 ? -9.728 -0.292 -14.690 1.00 86.62 395 LYS A CA 1
ATOM 3139 C C . LYS A 1 395 ? -8.248 -0.486 -15.000 1.00 86.62 395 LYS A C 1
ATOM 3141 O O . LYS A 1 395 ? -7.728 -1.596 -14.892 1.00 86.62 395 LYS A O 1
ATOM 3146 N N . ALA A 1 396 ? -7.551 0.602 -15.310 1.00 89.56 396 ALA A N 1
ATOM 3147 C CA . ALA A 1 396 ? -6.102 0.588 -15.461 1.00 89.56 396 ALA A CA 1
ATOM 3148 C C . ALA A 1 396 ? -5.411 0.473 -14.089 1.00 89.56 396 ALA A C 1
ATOM 3150 O O . ALA A 1 396 ? -5.649 1.269 -13.182 1.00 89.56 396 ALA A O 1
ATOM 3151 N N . ILE A 1 397 ? -4.532 -0.515 -13.950 1.00 89.69 397 ILE A N 1
ATOM 3152 C CA . ILE A 1 397 ? -3.560 -0.633 -12.865 1.00 89.69 397 ILE A CA 1
ATOM 3153 C C . ILE A 1 397 ? -2.263 -0.012 -13.361 1.00 89.69 397 ILE A C 1
ATOM 3155 O O . ILE A 1 397 ? -1.711 -0.455 -14.368 1.00 89.69 397 ILE A O 1
ATOM 3159 N N . THR A 1 398 ? -1.759 0.986 -12.643 1.00 92.19 398 THR A N 1
ATOM 3160 C CA . THR A 1 398 ? -0.430 1.544 -12.897 1.00 92.19 398 THR A CA 1
ATOM 3161 C C . THR A 1 398 ? 0.651 0.532 -12.523 1.00 92.19 398 THR A C 1
ATOM 3163 O O . THR A 1 398 ? 0.556 -0.138 -11.490 1.00 92.19 398 THR A O 1
ATOM 3166 N N . ALA A 1 399 ? 1.685 0.424 -13.362 1.00 92.62 399 ALA A N 1
ATOM 3167 C CA . ALA A 1 399 ? 2.845 -0.412 -13.071 1.00 92.62 399 ALA A CA 1
ATOM 3168 C C . ALA A 1 399 ? 3.541 0.065 -11.787 1.00 92.62 399 ALA A C 1
ATOM 3170 O O . ALA A 1 399 ? 3.605 1.266 -11.508 1.00 92.62 399 ALA A O 1
ATOM 3171 N N . CYS A 1 400 ? 4.097 -0.867 -11.015 1.00 94.50 400 CYS A N 1
ATOM 3172 C CA . CYS A 1 400 ? 4.948 -0.503 -9.888 1.00 94.50 400 CYS A CA 1
ATOM 3173 C C . CYS A 1 400 ? 6.212 0.209 -10.409 1.00 94.50 400 CYS A C 1
ATOM 3175 O O . CYS A 1 400 ? 6.838 -0.283 -11.344 1.00 94.50 400 CYS A O 1
ATOM 3177 N N . PRO A 1 401 ? 6.673 1.314 -9.801 1.00 93.69 401 PRO A N 1
ATOM 3178 C CA . PRO A 1 401 ? 7.866 2.019 -10.280 1.00 93.69 401 PRO A CA 1
ATOM 3179 C C . PRO A 1 401 ? 9.182 1.262 -10.027 1.00 93.69 401 PRO A C 1
ATOM 3181 O O . PRO A 1 401 ? 10.234 1.740 -10.427 1.00 93.69 401 PRO A O 1
ATOM 3184 N N . LEU A 1 402 ? 9.150 0.114 -9.330 1.00 95.25 402 LEU A N 1
ATOM 3185 C CA . LEU A 1 402 ? 10.325 -0.731 -9.059 1.00 95.25 402 LEU A CA 1
ATOM 3186 C C . LEU A 1 402 ? 11.544 0.027 -8.479 1.00 95.25 402 LEU A C 1
ATOM 3188 O O . LEU A 1 402 ? 12.694 -0.206 -8.857 1.00 95.25 402 LEU A O 1
ATOM 3192 N N . THR A 1 403 ? 11.298 0.909 -7.504 1.00 95.62 403 THR A N 1
ATOM 3193 C CA . THR A 1 403 ? 12.344 1.564 -6.697 1.00 95.62 403 THR A CA 1
ATOM 3194 C C . THR A 1 403 ? 13.238 0.537 -5.985 1.00 95.62 403 THR A C 1
ATOM 3196 O O . THR A 1 403 ? 12.895 -0.642 -5.888 1.00 95.62 403 THR A O 1
ATOM 3199 N N . GLU A 1 404 ? 14.381 0.962 -5.434 1.00 94.19 404 GLU A N 1
ATOM 3200 C CA . GLU A 1 404 ? 15.257 0.070 -4.645 1.00 94.19 404 GLU A CA 1
ATOM 3201 C C . GLU A 1 404 ? 14.516 -0.640 -3.506 1.00 94.19 404 GLU A C 1
ATOM 3203 O O . GLU A 1 404 ? 14.710 -1.836 -3.282 1.00 94.19 404 GLU A O 1
ATOM 3208 N N . GLN A 1 405 ? 13.597 0.064 -2.838 1.00 96.19 405 GLN A N 1
ATOM 3209 C CA . GLN A 1 405 ? 12.759 -0.528 -1.800 1.00 96.19 405 GLN A CA 1
ATOM 3210 C C . GLN A 1 405 ? 11.853 -1.628 -2.368 1.00 96.19 405 GLN A C 1
ATOM 3212 O O . GLN A 1 405 ? 11.790 -2.713 -1.798 1.00 96.19 405 GLN A O 1
ATOM 3217 N N . HIS A 1 406 ? 11.192 -1.393 -3.506 1.00 96.56 406 HIS A N 1
ATOM 3218 C CA . HIS A 1 406 ? 10.344 -2.406 -4.141 1.00 96.56 406 HIS A CA 1
ATOM 3219 C C . HIS A 1 406 ? 11.150 -3.622 -4.599 1.00 96.56 406 HIS A C 1
ATOM 3221 O O . HIS A 1 406 ? 10.724 -4.751 -4.373 1.00 96.56 406 HIS A O 1
ATOM 3227 N N . LYS A 1 407 ? 12.336 -3.408 -5.180 1.00 95.50 407 LYS A N 1
ATOM 3228 C CA . LYS A 1 407 ? 13.247 -4.491 -5.573 1.00 95.50 407 LYS A CA 1
ATOM 3229 C C . LYS A 1 407 ? 13.639 -5.335 -4.365 1.00 95.50 407 LYS A C 1
ATOM 3231 O O . LYS A 1 407 ? 13.477 -6.550 -4.412 1.00 95.50 407 LYS A O 1
ATOM 3236 N N . SER A 1 408 ? 14.041 -4.704 -3.262 1.00 96.31 408 SER A N 1
ATOM 3237 C CA . SER A 1 408 ? 14.313 -5.396 -1.995 1.00 96.31 408 SER A CA 1
ATOM 3238 C C . SER A 1 408 ? 13.103 -6.212 -1.517 1.00 96.31 408 SER A C 1
ATOM 3240 O O . SER A 1 408 ? 13.231 -7.406 -1.243 1.00 96.31 408 SER A O 1
ATOM 3242 N N . THR A 1 409 ? 11.903 -5.620 -1.527 1.00 97.06 409 THR A N 1
ATOM 3243 C CA . THR A 1 409 ? 10.656 -6.310 -1.164 1.00 97.06 409 THR A CA 1
ATOM 3244 C C . THR A 1 409 ? 10.379 -7.527 -2.051 1.00 97.06 409 THR A C 1
ATOM 3246 O O . THR A 1 409 ? 9.999 -8.573 -1.526 1.00 97.06 409 THR A O 1
ATOM 3249 N N . ILE A 1 410 ? 10.607 -7.439 -3.368 1.00 96.94 410 ILE A N 1
ATOM 3250 C CA . ILE A 1 410 ? 10.458 -8.575 -4.292 1.00 96.94 410 ILE A CA 1
ATOM 3251 C C . ILE A 1 410 ? 11.448 -9.688 -3.936 1.00 96.94 410 ILE A C 1
ATOM 3253 O O . ILE A 1 410 ? 11.050 -10.849 -3.879 1.00 96.94 410 ILE A O 1
ATOM 3257 N N . MET A 1 411 ? 12.720 -9.365 -3.677 1.00 96.88 411 MET A N 1
ATOM 3258 C CA . MET A 1 411 ? 13.745 -10.373 -3.358 1.00 96.88 411 MET A CA 1
ATOM 3259 C C . MET A 1 411 ? 13.427 -11.093 -2.045 1.00 96.88 411 MET A C 1
ATOM 3261 O O . MET A 1 411 ? 13.520 -12.318 -1.952 1.00 96.88 411 MET A O 1
ATOM 3265 N N . ILE A 1 412 ? 12.994 -10.336 -1.038 1.00 96.00 412 ILE A N 1
ATOM 3266 C CA . ILE A 1 412 ? 12.579 -10.872 0.255 1.00 96.00 412 ILE A CA 1
ATOM 3267 C C . ILE A 1 412 ? 11.335 -11.767 0.100 1.00 96.00 412 ILE A C 1
ATOM 3269 O O . ILE A 1 412 ? 11.325 -12.892 0.607 1.00 96.00 412 ILE A O 1
ATOM 3273 N N . ALA A 1 413 ? 10.310 -11.304 -0.622 1.00 97.38 413 ALA A N 1
ATOM 3274 C CA . ALA A 1 413 ? 9.095 -12.076 -0.868 1.00 97.38 413 ALA A CA 1
ATOM 3275 C C . ALA A 1 413 ? 9.392 -13.355 -1.663 1.00 97.38 413 ALA A C 1
ATOM 3277 O O . ALA A 1 413 ? 8.932 -14.430 -1.292 1.00 97.38 413 ALA A O 1
ATOM 3278 N N . ALA A 1 414 ? 10.239 -13.278 -2.691 1.00 96.44 414 ALA A N 1
ATOM 3279 C CA . ALA A 1 414 ? 10.665 -14.436 -3.465 1.00 96.44 414 ALA A CA 1
ATOM 3280 C C . ALA A 1 414 ? 11.315 -15.503 -2.579 1.00 96.44 414 ALA A C 1
ATOM 3282 O O . ALA A 1 414 ? 10.911 -16.661 -2.642 1.00 96.44 414 ALA A O 1
ATOM 3283 N N . ARG A 1 415 ? 12.247 -15.131 -1.688 1.00 95.31 415 ARG A N 1
ATOM 3284 C CA . ARG A 1 415 ? 12.858 -16.078 -0.732 1.00 95.31 415 ARG A CA 1
ATOM 3285 C C . ARG A 1 415 ? 11.818 -16.792 0.125 1.00 95.31 415 ARG A C 1
ATOM 3287 O O . ARG A 1 415 ? 11.923 -17.998 0.311 1.00 95.31 415 ARG A O 1
ATOM 3294 N N . LYS A 1 416 ? 10.806 -16.065 0.604 1.00 95.44 416 LYS A N 1
ATOM 3295 C CA . LYS A 1 416 ? 9.712 -16.630 1.406 1.00 95.44 416 LYS A CA 1
ATOM 3296 C C . LYS A 1 416 ? 8.712 -17.456 0.591 1.00 95.44 416 LYS A C 1
ATOM 3298 O O . LYS A 1 416 ? 8.064 -18.332 1.145 1.00 95.44 416 LYS A O 1
ATOM 3303 N N . ALA A 1 417 ? 8.602 -17.205 -0.710 1.00 95.50 417 ALA A N 1
ATOM 3304 C CA . ALA A 1 417 ? 7.646 -17.861 -1.595 1.00 95.50 417 ALA A CA 1
ATOM 3305 C C . ALA A 1 417 ? 8.159 -19.170 -2.232 1.00 95.50 417 ALA A C 1
ATOM 3307 O O . ALA A 1 417 ? 7.349 -19.969 -2.700 1.00 95.50 417 ALA A O 1
ATOM 3308 N N . GLY A 1 418 ? 9.477 -19.382 -2.291 1.00 92.62 418 GLY A N 1
ATOM 3309 C CA . GLY A 1 418 ? 10.099 -20.520 -2.995 1.00 92.62 418 GLY A CA 1
ATOM 3310 C C . GLY A 1 418 ? 11.353 -20.167 -3.810 1.00 92.62 418 GLY A C 1
ATOM 3311 O O . GLY A 1 418 ? 11.758 -20.917 -4.695 1.00 92.62 418 GLY A O 1
ATOM 3312 N N . GLY A 1 419 ? 11.953 -19.006 -3.551 1.00 93.81 419 GLY A N 1
ATOM 3313 C CA . GLY A 1 419 ? 13.203 -18.546 -4.144 1.00 93.81 419 GLY A CA 1
ATOM 3314 C C . GLY A 1 419 ? 13.100 -18.198 -5.629 1.00 93.81 419 GLY A C 1
ATOM 3315 O O . GLY A 1 419 ? 12.116 -17.620 -6.100 1.00 93.81 419 GLY A O 1
ATOM 3316 N N . ILE A 1 420 ? 14.152 -18.546 -6.373 1.00 93.38 420 ILE A N 1
ATOM 3317 C CA . ILE A 1 420 ? 14.302 -18.206 -7.793 1.00 93.38 420 ILE A CA 1
ATOM 3318 C C . ILE A 1 420 ? 13.249 -18.880 -8.685 1.00 93.38 420 ILE A C 1
ATOM 3320 O O . ILE A 1 420 ? 12.866 -18.329 -9.714 1.00 93.38 420 ILE A O 1
ATOM 3324 N N . THR A 1 421 ? 12.723 -20.036 -8.277 1.00 92.25 421 THR A N 1
ATOM 3325 C CA . THR A 1 421 ? 11.703 -20.772 -9.037 1.00 92.25 421 THR A CA 1
ATOM 3326 C C . THR A 1 421 ? 10.404 -19.977 -9.143 1.00 92.25 421 THR A C 1
ATOM 3328 O O . THR A 1 421 ? 9.815 -19.908 -10.222 1.00 92.25 421 THR A O 1
ATOM 3331 N N . ILE A 1 422 ? 9.992 -19.301 -8.064 1.00 94.31 422 ILE A N 1
ATOM 3332 C CA . ILE A 1 422 ? 8.815 -18.420 -8.086 1.00 94.31 422 ILE A CA 1
ATOM 3333 C C . ILE A 1 422 ? 9.064 -17.194 -8.955 1.00 94.31 422 ILE A C 1
ATOM 3335 O O . ILE A 1 422 ? 8.182 -16.814 -9.723 1.00 94.31 422 ILE A O 1
ATOM 3339 N N . LEU A 1 423 ? 10.260 -16.603 -8.885 1.00 93.06 423 LEU A N 1
ATOM 3340 C CA . LEU A 1 423 ? 10.626 -15.498 -9.771 1.00 93.06 423 LEU A CA 1
ATOM 3341 C C . LEU A 1 423 ? 10.496 -15.933 -11.234 1.00 93.06 423 LEU A C 1
ATOM 3343 O O . LEU A 1 423 ? 9.734 -15.317 -11.972 1.00 93.06 423 LEU A O 1
ATOM 3347 N N . LYS A 1 424 ? 11.115 -17.052 -11.629 1.00 92.06 424 LYS A N 1
ATOM 3348 C CA . LYS A 1 424 ? 10.996 -17.603 -12.988 1.00 92.06 424 LYS A CA 1
ATOM 3349 C C . LYS A 1 424 ? 9.537 -17.802 -13.415 1.00 92.06 424 LYS A C 1
ATOM 3351 O O . LYS A 1 424 ? 9.168 -17.426 -14.520 1.00 92.06 424 LYS A O 1
ATOM 3356 N N . GLN A 1 425 ? 8.707 -18.390 -12.554 1.00 93.31 425 GLN A N 1
ATOM 3357 C CA . GLN A 1 425 ? 7.299 -18.660 -12.870 1.00 93.31 425 GLN A CA 1
ATOM 3358 C C . GLN A 1 425 ? 6.462 -17.384 -13.021 1.00 93.31 425 GLN A C 1
ATOM 3360 O O . GLN A 1 425 ? 5.499 -17.363 -13.786 1.00 93.31 425 GLN A O 1
ATOM 3365 N N . ARG A 1 426 ? 6.780 -16.332 -12.259 1.00 92.50 426 ARG A N 1
ATOM 3366 C CA . ARG A 1 426 ? 5.958 -15.117 -12.191 1.00 92.50 426 ARG A CA 1
ATOM 3367 C C . ARG A 1 426 ? 6.425 -14.013 -13.125 1.00 92.50 426 ARG A C 1
ATOM 3369 O O . ARG A 1 426 ? 5.587 -13.196 -13.495 1.00 92.50 426 ARG A O 1
ATOM 3376 N N . LEU A 1 427 ? 7.693 -13.998 -13.519 1.00 85.50 427 LEU A N 1
ATOM 3377 C CA . LEU A 1 427 ? 8.286 -13.016 -14.423 1.00 85.50 427 LEU A CA 1
ATOM 3378 C C . LEU A 1 427 ? 8.195 -13.471 -15.880 1.00 85.50 427 LEU A C 1
ATOM 3380 O O . LEU A 1 427 ? 9.137 -14.026 -16.441 1.00 85.50 427 LEU A O 1
ATOM 3384 N N . THR A 1 428 ? 7.048 -13.211 -16.498 1.00 89.44 428 THR A N 1
ATOM 3385 C CA . THR A 1 428 ? 6.865 -13.376 -17.944 1.00 89.44 428 THR A CA 1
ATOM 3386 C C . THR A 1 428 ? 7.218 -12.083 -18.678 1.00 89.44 428 THR A C 1
ATOM 3388 O O . THR A 1 428 ? 7.160 -10.998 -18.096 1.00 89.44 428 THR A O 1
ATOM 3391 N N . ALA A 1 429 ? 7.559 -12.182 -19.967 1.00 87.12 429 ALA A N 1
ATOM 3392 C CA . ALA A 1 429 ? 7.848 -11.012 -20.802 1.00 87.12 429 ALA A CA 1
ATOM 3393 C C . ALA A 1 429 ? 6.698 -9.984 -20.773 1.00 87.12 429 ALA A C 1
ATOM 3395 O O . ALA A 1 429 ? 6.951 -8.794 -20.616 1.00 87.12 429 ALA A O 1
ATOM 3396 N N . ASP A 1 430 ? 5.446 -10.450 -20.797 1.00 88.25 430 ASP A N 1
ATOM 3397 C CA . ASP A 1 430 ? 4.254 -9.589 -20.752 1.00 88.25 430 ASP A CA 1
ATOM 3398 C C . ASP A 1 430 ? 4.152 -8.772 -19.463 1.00 88.25 430 ASP A C 1
ATOM 3400 O O . ASP A 1 430 ? 3.716 -7.626 -19.476 1.00 88.25 430 ASP A O 1
ATOM 3404 N N . LYS A 1 431 ? 4.577 -9.341 -18.330 1.00 90.12 431 LYS A N 1
ATOM 3405 C CA . LYS A 1 431 ? 4.579 -8.625 -17.050 1.00 90.12 431 LYS A CA 1
ATOM 3406 C C . LYS A 1 431 ? 5.710 -7.624 -16.940 1.00 90.12 431 LYS A C 1
ATOM 3408 O O . LYS A 1 431 ? 5.597 -6.700 -16.159 1.00 90.12 431 LYS A O 1
ATOM 3413 N N . LEU A 1 432 ? 6.780 -7.806 -17.698 1.00 89.88 432 LEU A N 1
ATOM 3414 C CA . LEU A 1 432 ? 7.892 -6.864 -17.743 1.00 89.88 432 LEU A CA 1
ATOM 3415 C C . LEU A 1 432 ? 7.670 -5.755 -18.778 1.00 89.88 432 LEU A C 1
ATOM 3417 O O . LEU A 1 432 ? 8.418 -4.775 -18.795 1.00 89.88 432 LEU A O 1
ATOM 3421 N N . ALA A 1 433 ? 6.658 -5.901 -19.635 1.00 87.75 433 ALA A N 1
ATOM 3422 C CA . ALA A 1 433 ? 6.330 -4.922 -20.654 1.00 87.75 433 ALA A CA 1
ATOM 3423 C C . ALA A 1 433 ? 6.003 -3.556 -20.025 1.00 87.75 433 ALA A C 1
ATOM 3425 O O . ALA A 1 433 ? 5.325 -3.454 -19.007 1.00 87.75 433 ALA A O 1
ATOM 3426 N N . GLY A 1 434 ? 6.492 -2.479 -20.636 1.00 85.62 434 GLY A N 1
ATOM 3427 C CA . GLY A 1 434 ? 6.227 -1.112 -20.177 1.00 85.62 434 GLY A CA 1
ATOM 3428 C C . GLY A 1 434 ? 7.166 -0.584 -19.086 1.00 85.62 434 GLY A C 1
ATOM 3429 O O . GLY A 1 434 ? 7.115 0.609 -18.800 1.00 85.62 434 GLY A O 1
ATOM 3430 N N . HIS A 1 435 ? 8.053 -1.409 -18.522 1.00 90.50 435 HIS A N 1
ATOM 3431 C CA . HIS A 1 435 ? 9.180 -0.907 -17.731 1.00 90.50 435 HIS A CA 1
ATOM 3432 C C . HIS A 1 435 ? 10.315 -0.438 -18.645 1.00 90.50 435 HIS A C 1
ATOM 3434 O O . HIS A 1 435 ? 10.543 -1.018 -19.707 1.00 90.50 435 HIS A O 1
ATOM 3440 N N . ASP A 1 436 ? 11.052 0.597 -18.238 1.00 92.62 436 ASP A N 1
ATOM 3441 C CA . ASP A 1 436 ? 12.214 1.061 -18.991 1.00 92.62 436 ASP A CA 1
ATOM 3442 C C . ASP A 1 436 ? 13.412 0.105 -18.838 1.00 92.62 436 ASP A C 1
ATOM 3444 O O . ASP A 1 436 ? 13.549 -0.637 -17.858 1.00 92.62 436 ASP A O 1
ATOM 3448 N N . SER A 1 437 ? 14.316 0.147 -19.819 1.00 93.62 437 SER A N 1
ATOM 3449 C CA . SER A 1 437 ? 15.503 -0.712 -19.850 1.00 93.62 437 SER A CA 1
ATOM 3450 C C . SER A 1 437 ? 16.380 -0.568 -18.598 1.00 93.62 437 SER A C 1
ATOM 3452 O O . SER A 1 437 ? 16.910 -1.565 -18.111 1.00 93.62 437 SER A O 1
ATOM 3454 N N . GLY A 1 438 ? 16.523 0.641 -18.045 1.00 93.62 438 GLY A N 1
ATOM 3455 C CA . GLY A 1 438 ? 17.363 0.895 -16.873 1.00 93.62 438 GLY A CA 1
ATOM 3456 C C . GLY A 1 438 ? 16.811 0.229 -15.613 1.00 93.62 438 GLY A C 1
ATOM 3457 O O . GLY A 1 438 ? 17.546 -0.454 -14.893 1.00 93.62 438 GLY A O 1
ATOM 3458 N N . THR A 1 439 ? 15.503 0.343 -15.391 1.00 93.62 439 THR A N 1
ATOM 3459 C CA . THR A 1 439 ? 14.793 -0.334 -14.298 1.00 93.62 439 THR A CA 1
ATOM 3460 C C . THR A 1 439 ? 14.935 -1.855 -14.384 1.00 93.62 439 THR A C 1
ATOM 3462 O O . THR A 1 439 ? 15.259 -2.505 -13.384 1.00 93.62 439 THR A O 1
ATOM 3465 N N . LEU A 1 440 ? 14.762 -2.432 -15.578 1.00 94.69 440 LEU A N 1
ATOM 3466 C CA . LEU A 1 440 ? 14.913 -3.875 -15.805 1.00 94.69 440 LEU A CA 1
ATOM 3467 C C . LEU A 1 440 ? 16.357 -4.352 -15.594 1.00 94.69 440 LEU A C 1
ATOM 3469 O O . LEU A 1 440 ? 16.576 -5.402 -14.984 1.00 94.69 440 LEU A O 1
ATOM 3473 N N . GLN A 1 441 ? 17.348 -3.562 -16.019 1.00 94.75 441 GLN A N 1
ATOM 3474 C CA . GLN A 1 441 ? 18.758 -3.837 -15.735 1.00 94.75 441 GLN A CA 1
ATOM 3475 C C . GLN A 1 441 ? 19.047 -3.840 -14.231 1.00 94.75 441 GLN A C 1
ATOM 3477 O O . GLN A 1 441 ? 19.725 -4.737 -13.726 1.00 94.75 441 GLN A O 1
ATOM 3482 N N . ALA A 1 442 ? 18.522 -2.856 -13.499 1.00 95.00 442 ALA A N 1
ATOM 3483 C CA . ALA A 1 442 ? 18.701 -2.773 -12.056 1.00 95.00 442 ALA A CA 1
ATOM 3484 C C . ALA A 1 442 ? 18.041 -3.960 -11.335 1.00 95.00 442 ALA A C 1
ATOM 3486 O O . ALA A 1 442 ? 18.668 -4.559 -10.464 1.00 95.00 442 ALA A O 1
ATOM 3487 N N . LEU A 1 443 ? 16.827 -4.353 -11.738 1.00 94.75 443 LEU A N 1
ATOM 3488 C CA . LEU A 1 443 ? 16.147 -5.539 -11.208 1.00 94.75 443 LEU A CA 1
ATOM 3489 C C . LEU A 1 443 ? 16.966 -6.818 -11.446 1.00 94.75 443 LEU A C 1
ATOM 3491 O O . LEU A 1 443 ? 17.130 -7.621 -10.529 1.00 94.75 443 LEU A O 1
ATOM 3495 N N . ALA A 1 444 ? 17.524 -6.994 -12.646 1.00 94.75 444 ALA A N 1
ATOM 3496 C CA . ALA A 1 444 ? 18.350 -8.156 -12.969 1.00 94.75 444 ALA A CA 1
ATOM 3497 C C . ALA A 1 444 ? 19.619 -8.231 -12.111 1.00 94.75 444 ALA A C 1
ATOM 3499 O O . ALA A 1 444 ? 19.955 -9.298 -11.592 1.00 94.75 444 ALA A O 1
ATOM 3500 N N . ARG A 1 445 ? 20.283 -7.089 -11.890 1.00 95.38 445 ARG A N 1
ATOM 3501 C CA . ARG A 1 445 ? 21.439 -6.998 -10.985 1.00 95.38 445 ARG A CA 1
ATOM 3502 C C . ARG A 1 445 ? 21.057 -7.328 -9.542 1.00 95.38 445 ARG A C 1
ATOM 3504 O O . ARG A 1 445 ? 21.791 -8.067 -8.888 1.00 95.38 445 ARG A O 1
ATOM 3511 N N . SER A 1 446 ? 19.911 -6.843 -9.055 1.00 95.12 446 SER A N 1
ATOM 3512 C CA . SER A 1 446 ? 19.401 -7.204 -7.725 1.00 95.12 446 SER A CA 1
ATOM 3513 C C . SER A 1 446 ? 19.183 -8.711 -7.597 1.00 95.12 446 SER A C 1
ATOM 3515 O O . SER A 1 446 ? 19.556 -9.286 -6.581 1.00 95.12 446 SER A O 1
ATOM 3517 N N . VAL A 1 447 ? 18.655 -9.375 -8.631 1.00 93.12 447 VAL A N 1
ATOM 3518 C CA . VAL A 1 447 ? 18.437 -10.828 -8.582 1.00 93.12 447 VAL A CA 1
ATOM 3519 C C . VAL A 1 447 ? 19.752 -11.597 -8.536 1.00 93.12 447 VAL A C 1
ATOM 3521 O O . VAL A 1 447 ? 19.902 -12.448 -7.667 1.00 93.12 447 VAL A O 1
ATOM 3524 N N . VAL A 1 448 ? 20.724 -11.280 -9.398 1.00 94.19 448 VAL A N 1
ATOM 3525 C CA . VAL A 1 448 ? 22.036 -11.958 -9.366 1.00 94.19 448 VAL A CA 1
ATOM 3526 C C . VAL A 1 448 ? 22.743 -11.752 -8.027 1.00 94.19 448 VAL A C 1
ATOM 3528 O O . VAL A 1 448 ? 23.370 -12.678 -7.514 1.00 94.19 448 VAL A O 1
ATOM 3531 N N . LYS A 1 449 ? 22.619 -10.556 -7.440 1.00 95.00 449 LYS A N 1
ATOM 3532 C CA . LYS A 1 449 ? 23.183 -10.245 -6.123 1.00 95.00 449 LYS A CA 1
ATOM 3533 C C . LYS A 1 449 ? 22.531 -11.065 -5.007 1.00 95.00 449 LYS A C 1
ATOM 3535 O O . LYS A 1 449 ? 23.233 -11.590 -4.150 1.00 95.00 449 LYS A O 1
ATOM 3540 N N . GLU A 1 450 ? 21.203 -11.151 -4.993 1.00 94.44 450 GLU A N 1
ATOM 3541 C CA . GLU A 1 450 ? 20.450 -11.787 -3.905 1.00 94.44 450 GLU A CA 1
ATOM 3542 C C . GLU A 1 450 ? 20.310 -13.313 -4.064 1.00 94.44 450 GLU A C 1
ATOM 3544 O O . GLU A 1 450 ? 20.045 -14.003 -3.075 1.00 94.44 450 GLU A O 1
ATOM 3549 N N . PHE A 1 451 ? 20.504 -13.839 -5.277 1.00 93.31 451 PHE A N 1
ATOM 3550 C CA . PHE A 1 451 ? 20.446 -15.263 -5.617 1.00 93.31 451 PHE A CA 1
ATOM 3551 C C . PHE A 1 451 ? 21.700 -15.695 -6.399 1.00 93.31 451 PHE A C 1
ATOM 3553 O O . PHE A 1 451 ? 21.601 -16.080 -7.566 1.00 93.31 451 PHE A O 1
ATOM 3560 N N . PRO A 1 452 ? 22.899 -15.641 -5.790 1.00 92.62 452 PRO A N 1
ATOM 3561 C CA . PRO A 1 452 ? 24.134 -15.962 -6.491 1.00 92.62 452 PRO A CA 1
ATOM 3562 C C . PRO A 1 452 ? 24.155 -17.432 -6.922 1.00 92.62 452 PRO A C 1
ATOM 3564 O O . PRO A 1 452 ? 23.885 -18.340 -6.135 1.00 92.62 452 PRO A O 1
ATOM 3567 N N . ARG A 1 453 ? 24.566 -17.675 -8.172 1.00 90.25 453 ARG A N 1
ATOM 3568 C CA . ARG A 1 453 ? 24.636 -19.013 -8.790 1.00 90.25 453 ARG A CA 1
ATOM 3569 C C . ARG A 1 453 ? 25.387 -20.050 -7.941 1.00 90.25 453 ARG A C 1
ATOM 3571 O O . ARG A 1 453 ? 25.053 -21.225 -7.983 1.00 90.25 453 ARG A O 1
ATOM 3578 N N . GLN A 1 454 ? 26.383 -19.616 -7.168 1.00 88.19 454 GLN A N 1
ATOM 3579 C CA . GLN A 1 454 ? 27.209 -20.471 -6.306 1.00 88.19 454 GLN A CA 1
ATOM 3580 C C . GLN A 1 454 ? 26.440 -21.090 -5.126 1.00 88.19 454 GLN A C 1
ATOM 3582 O O . GLN A 1 454 ? 26.872 -22.107 -4.596 1.00 88.19 454 GLN A O 1
ATOM 3587 N N . GLN A 1 455 ? 25.319 -20.493 -4.709 1.00 87.38 455 GLN A N 1
ATOM 3588 C CA . GLN A 1 455 ? 24.498 -21.001 -3.602 1.00 87.38 455 GLN A CA 1
ATOM 3589 C C . GLN A 1 455 ? 23.464 -22.046 -4.050 1.00 87.38 455 GLN A C 1
ATOM 3591 O O . GLN A 1 455 ? 22.796 -22.641 -3.209 1.00 87.38 455 GLN A O 1
ATOM 3596 N N . MET A 1 456 ? 23.317 -22.279 -5.358 1.00 89.38 456 MET A N 1
ATOM 3597 C CA . MET A 1 456 ? 22.335 -23.214 -5.908 1.00 89.38 456 MET A CA 1
ATOM 3598 C C . MET A 1 456 ? 22.960 -24.601 -6.065 1.00 89.38 456 MET A C 1
ATOM 3600 O O . MET A 1 456 ? 23.913 -24.769 -6.824 1.00 89.38 456 MET A O 1
ATOM 3604 N N . GLN A 1 457 ? 22.429 -25.587 -5.340 1.00 88.12 457 GLN A N 1
ATOM 3605 C CA . GLN A 1 457 ? 22.930 -26.968 -5.363 1.00 88.12 457 GLN A CA 1
ATOM 3606 C C . GLN A 1 457 ? 22.161 -27.858 -6.348 1.00 88.12 457 GLN A C 1
ATOM 3608 O O . GLN A 1 457 ? 22.714 -28.822 -6.873 1.00 88.12 457 GLN A O 1
ATOM 3613 N N . ASP A 1 458 ? 20.895 -27.543 -6.618 1.00 90.62 458 ASP A N 1
ATOM 3614 C CA . ASP A 1 458 ? 20.030 -28.310 -7.503 1.00 90.62 458 ASP A CA 1
ATOM 3615 C C . ASP A 1 458 ? 20.079 -27.786 -8.947 1.00 90.62 458 ASP A C 1
ATOM 3617 O O . ASP A 1 458 ? 20.055 -26.582 -9.222 1.00 90.62 458 ASP A O 1
ATOM 3621 N N . SER A 1 459 ? 20.101 -28.717 -9.902 1.00 90.69 459 SER A N 1
ATOM 3622 C CA . SER A 1 459 ? 20.104 -28.408 -11.338 1.00 90.69 459 SER A CA 1
ATOM 3623 C C . SER A 1 459 ? 18.868 -27.611 -11.769 1.00 90.69 459 SER A C 1
ATOM 3625 O O . SER A 1 459 ? 18.958 -26.775 -12.669 1.00 90.69 459 SER A O 1
ATOM 3627 N N . THR A 1 460 ? 17.732 -27.821 -11.098 1.00 90.00 460 THR A N 1
ATOM 3628 C CA . THR A 1 460 ? 16.465 -27.142 -11.391 1.00 90.00 460 THR A CA 1
ATOM 3629 C C . THR A 1 460 ? 16.539 -25.650 -11.072 1.00 90.00 460 THR A C 1
ATOM 3631 O O . THR A 1 460 ? 16.206 -24.839 -11.938 1.00 90.00 460 THR A O 1
ATOM 3634 N N . SER A 1 461 ? 17.023 -25.258 -9.888 1.00 88.44 461 SER A N 1
ATOM 3635 C CA . SER A 1 461 ? 17.204 -23.840 -9.541 1.00 88.44 461 SER A CA 1
ATOM 3636 C C . SER A 1 461 ? 18.286 -23.169 -10.383 1.00 88.44 461 SER A C 1
ATOM 3638 O O . SER A 1 461 ? 18.108 -22.022 -10.788 1.00 88.44 461 SER A O 1
ATOM 3640 N N . LEU A 1 462 ? 19.364 -23.883 -10.725 1.00 90.94 462 LEU A N 1
ATOM 3641 C CA . LEU A 1 462 ? 20.405 -23.398 -11.643 1.00 90.94 462 LEU A CA 1
ATOM 3642 C C . LEU A 1 462 ? 19.840 -23.072 -13.032 1.00 90.94 462 LEU A C 1
ATOM 3644 O O . LEU A 1 462 ? 20.096 -21.990 -13.570 1.00 90.94 462 LEU A O 1
ATOM 3648 N N . GLN A 1 463 ? 19.037 -23.979 -13.595 1.00 91.00 463 GLN A N 1
ATOM 3649 C CA . GLN A 1 463 ? 18.355 -23.747 -14.866 1.00 91.00 463 GLN A CA 1
ATOM 3650 C C . GLN A 1 463 ? 17.336 -22.611 -14.739 1.00 91.00 463 GLN A C 1
ATOM 3652 O O . GLN A 1 463 ? 17.275 -21.736 -15.600 1.00 91.00 463 GLN A O 1
ATOM 3657 N N . ALA A 1 464 ? 16.563 -22.585 -13.649 1.00 89.81 464 ALA A N 1
ATOM 3658 C CA . ALA A 1 464 ? 15.595 -21.528 -13.387 1.00 89.81 464 ALA A CA 1
ATOM 3659 C C . ALA A 1 464 ? 16.251 -20.149 -13.309 1.00 89.81 464 ALA A C 1
ATOM 3661 O O . ALA A 1 464 ? 15.734 -19.209 -13.906 1.00 89.81 464 ALA A O 1
ATOM 3662 N N . HIS A 1 465 ? 17.403 -20.043 -12.648 1.00 92.38 465 HIS A N 1
ATOM 3663 C CA . HIS A 1 465 ? 18.198 -18.825 -12.587 1.00 92.38 465 HIS A CA 1
ATOM 3664 C C . HIS A 1 465 ? 18.687 -18.407 -13.976 1.00 92.38 465 HIS A C 1
ATOM 3666 O O . HIS A 1 465 ? 18.508 -17.257 -14.363 1.00 92.38 465 HIS A O 1
ATOM 3672 N N . SER A 1 466 ? 19.269 -19.326 -14.755 1.00 92.12 466 SER A N 1
ATOM 3673 C CA . SER A 1 466 ? 19.755 -19.013 -16.107 1.00 92.12 466 SER A CA 1
ATOM 3674 C C . SER A 1 466 ? 18.634 -18.531 -17.035 1.00 92.12 466 SER A C 1
ATOM 3676 O O . SER A 1 466 ? 18.763 -17.484 -17.668 1.00 92.12 466 SER A O 1
ATOM 3678 N N . ASP A 1 467 ? 17.516 -19.258 -17.088 1.00 89.81 467 ASP A N 1
ATOM 3679 C CA . ASP A 1 467 ? 16.343 -18.899 -17.896 1.00 89.81 467 ASP A CA 1
ATOM 3680 C C . ASP A 1 467 ? 15.760 -17.547 -17.472 1.00 89.81 467 ASP A C 1
ATOM 3682 O O . ASP A 1 467 ? 15.353 -16.729 -18.303 1.00 89.81 467 ASP A O 1
ATOM 3686 N N . PHE A 1 468 ? 15.737 -17.303 -16.163 1.00 89.06 468 PHE A N 1
ATOM 3687 C CA . PHE A 1 468 ? 15.241 -16.067 -15.591 1.00 89.06 468 PHE A CA 1
ATOM 3688 C C . PHE A 1 468 ? 16.101 -14.862 -15.992 1.00 89.06 468 PHE A C 1
ATOM 3690 O O . PHE A 1 468 ? 15.575 -13.864 -16.485 1.00 89.06 468 PHE A O 1
ATOM 3697 N N . ILE A 1 469 ? 17.425 -14.970 -15.852 1.00 93.38 469 ILE A N 1
ATOM 3698 C CA . ILE A 1 469 ? 18.356 -13.918 -16.267 1.00 93.38 469 ILE A CA 1
ATOM 3699 C C . ILE A 1 469 ? 18.235 -13.643 -17.766 1.00 93.38 469 ILE A C 1
ATOM 3701 O O . ILE A 1 469 ? 18.156 -12.484 -18.167 1.00 93.38 469 ILE A O 1
ATOM 3705 N N . VAL A 1 470 ? 18.140 -14.685 -18.595 1.00 93.69 470 VAL A N 1
ATOM 3706 C CA . VAL A 1 470 ? 17.921 -14.531 -20.040 1.00 93.69 470 VAL A CA 1
ATOM 3707 C C . VAL A 1 470 ? 16.617 -13.782 -20.336 1.00 93.69 470 VAL A C 1
ATOM 3709 O O . VAL A 1 470 ? 16.608 -12.904 -21.198 1.00 93.69 470 VAL A O 1
ATOM 3712 N N . THR A 1 471 ? 15.538 -14.085 -19.611 1.00 92.69 471 THR A N 1
ATOM 3713 C CA . THR A 1 471 ? 14.231 -13.427 -19.779 1.00 92.69 471 THR A CA 1
ATOM 3714 C C . THR A 1 471 ? 14.294 -11.945 -19.410 1.00 92.69 471 THR A C 1
ATOM 3716 O O . THR A 1 471 ? 13.836 -11.106 -20.184 1.00 92.69 471 THR A O 1
ATOM 3719 N N . LEU A 1 472 ? 14.916 -11.602 -18.277 1.00 91.94 472 LEU A N 1
ATOM 3720 C CA . LEU A 1 472 ? 15.106 -10.208 -17.867 1.00 91.94 472 LEU A CA 1
ATOM 3721 C C . LEU A 1 472 ? 16.003 -9.432 -18.830 1.00 91.94 472 LEU A C 1
ATOM 3723 O O . LEU A 1 472 ? 15.682 -8.301 -19.188 1.00 91.94 472 LEU A O 1
ATOM 3727 N N . VAL A 1 473 ? 17.116 -10.033 -19.259 1.00 95.12 473 VAL A N 1
ATOM 3728 C CA . VAL A 1 473 ? 18.032 -9.405 -20.216 1.00 95.12 473 VAL A CA 1
ATOM 3729 C C . VAL A 1 473 ? 17.310 -9.138 -21.529 1.00 95.12 473 VAL A C 1
ATOM 3731 O O . VAL A 1 473 ? 17.397 -8.033 -22.055 1.00 95.12 473 VAL A O 1
ATOM 3734 N N . ARG A 1 474 ? 16.529 -10.104 -22.023 1.00 95.12 474 ARG A N 1
ATOM 3735 C CA . ARG A 1 474 ? 15.709 -9.921 -23.222 1.00 95.12 474 ARG A CA 1
ATOM 3736 C C . ARG A 1 474 ? 14.689 -8.798 -23.052 1.00 95.12 474 ARG A C 1
ATOM 3738 O O . ARG A 1 474 ? 14.632 -7.927 -23.908 1.00 95.12 474 ARG A O 1
ATOM 3745 N N . ALA A 1 475 ? 13.958 -8.762 -21.940 1.00 93.56 475 ALA A N 1
ATOM 3746 C CA . ALA A 1 475 ? 13.003 -7.690 -21.671 1.00 93.56 475 ALA A CA 1
ATOM 3747 C C . ALA A 1 475 ? 13.685 -6.311 -21.604 1.00 93.56 475 ALA A C 1
ATOM 3749 O O . ALA A 1 475 ? 13.176 -5.348 -22.169 1.00 93.56 475 ALA A O 1
ATOM 3750 N N . ALA A 1 476 ? 14.867 -6.211 -20.986 1.00 94.31 476 ALA A N 1
ATOM 3751 C CA . ALA A 1 476 ? 15.642 -4.971 -20.930 1.00 94.31 476 ALA A CA 1
ATOM 3752 C C . ALA A 1 476 ? 16.122 -4.513 -22.319 1.00 94.31 476 ALA A C 1
ATOM 3754 O O . ALA A 1 476 ? 16.116 -3.313 -22.605 1.00 94.31 476 ALA A O 1
ATOM 3755 N N . ILE A 1 477 ? 16.520 -5.457 -23.179 1.00 94.56 477 ILE A N 1
ATOM 3756 C CA . ILE A 1 477 ? 16.861 -5.209 -24.587 1.00 94.56 477 ILE A CA 1
ATOM 3757 C C . ILE A 1 477 ? 15.618 -4.750 -25.360 1.00 94.56 477 ILE A C 1
ATOM 3759 O O . ILE A 1 477 ? 15.700 -3.826 -26.168 1.00 94.56 477 ILE A O 1
ATOM 3763 N N . ASP A 1 478 ? 14.461 -5.359 -25.107 1.00 93.06 478 ASP A N 1
ATOM 3764 C CA . ASP A 1 478 ? 13.229 -5.038 -25.824 1.00 93.06 478 ASP A CA 1
ATOM 3765 C C . ASP A 1 478 ? 12.617 -3.695 -25.414 1.00 93.06 478 ASP A C 1
ATOM 3767 O O . ASP A 1 478 ? 12.083 -2.978 -26.266 1.00 93.06 478 ASP A O 1
ATOM 3771 N N . ALA A 1 479 ? 12.774 -3.319 -24.144 1.00 91.00 479 ALA A N 1
ATOM 3772 C CA . ALA A 1 479 ? 12.417 -2.013 -23.603 1.00 91.00 479 ALA A CA 1
ATOM 3773 C C . ALA A 1 479 ? 13.365 -0.886 -24.045 1.00 91.00 479 ALA A C 1
ATOM 3775 O O . ALA A 1 479 ? 13.039 0.293 -23.898 1.00 91.00 479 ALA A O 1
ATOM 3776 N N . PHE A 1 480 ? 14.547 -1.214 -24.577 1.00 91.44 480 PHE A N 1
ATOM 3777 C CA . PHE A 1 480 ? 15.451 -0.209 -25.122 1.00 91.44 480 PHE A CA 1
ATOM 3778 C C . PHE A 1 480 ? 14.868 0.378 -26.413 1.00 91.44 480 PHE A C 1
ATOM 3780 O O . PHE A 1 480 ? 14.681 -0.320 -27.420 1.00 91.44 480 PHE A O 1
ATOM 3787 N N . THR A 1 481 ? 14.579 1.679 -26.379 1.00 85.25 481 THR A N 1
ATOM 3788 C CA . THR A 1 481 ? 14.044 2.417 -27.522 1.00 85.25 481 THR A CA 1
ATOM 3789 C C . THR A 1 481 ? 15.185 3.068 -28.289 1.00 85.25 481 THR A C 1
ATOM 3791 O O . THR A 1 481 ? 15.922 3.895 -27.763 1.00 85.25 481 THR A O 1
ATOM 3794 N N . THR A 1 482 ? 15.332 2.732 -29.571 1.00 81.31 482 THR A N 1
ATOM 3795 C CA . THR A 1 482 ? 16.389 3.318 -30.412 1.00 81.31 482 THR A CA 1
ATOM 3796 C C . THR A 1 482 ? 16.199 4.825 -30.613 1.00 81.31 482 THR A C 1
ATOM 3798 O O . THR A 1 482 ? 17.148 5.516 -30.967 1.00 81.31 482 THR A O 1
ATOM 3801 N N . SER A 1 483 ? 15.005 5.368 -30.348 1.00 77.38 483 SER A N 1
ATOM 3802 C CA . SER A 1 483 ? 14.735 6.812 -30.339 1.00 77.38 483 SER A CA 1
ATOM 3803 C C . SER A 1 483 ? 15.602 7.595 -29.348 1.00 77.38 483 SER A C 1
ATOM 3805 O O . SER A 1 483 ? 15.792 8.791 -29.544 1.00 77.38 483 SER A O 1
ATOM 3807 N N . SER A 1 484 ? 16.172 6.958 -28.315 1.00 72.56 484 SER A N 1
ATOM 3808 C CA . SER A 1 484 ? 17.154 7.622 -27.443 1.00 72.56 484 SER A CA 1
ATOM 3809 C C . SER A 1 484 ? 18.475 7.936 -28.158 1.00 72.56 484 SER A C 1
ATOM 3811 O O . SER A 1 484 ? 19.211 8.808 -27.708 1.00 72.56 484 SER A O 1
ATOM 3813 N N . LEU A 1 485 ? 18.756 7.276 -29.289 1.00 77.94 485 LEU A N 1
ATOM 3814 C CA . LEU A 1 485 ? 19.990 7.422 -30.066 1.00 77.94 485 LEU A CA 1
ATOM 3815 C C . LEU A 1 485 ? 19.970 8.622 -31.037 1.00 77.94 485 LEU A C 1
ATOM 3817 O O . LEU A 1 485 ? 20.976 8.888 -31.686 1.00 77.94 485 LEU A O 1
ATOM 3821 N N . THR A 1 486 ? 18.841 9.332 -31.200 1.00 65.44 486 THR A N 1
ATOM 3822 C CA . THR A 1 486 ? 18.685 10.392 -32.228 1.00 65.44 486 THR A CA 1
ATOM 3823 C C . THR A 1 486 ? 18.600 11.813 -31.686 1.00 65.44 486 THR A C 1
ATOM 3825 O O . THR A 1 486 ? 18.672 12.762 -32.468 1.00 65.44 486 THR 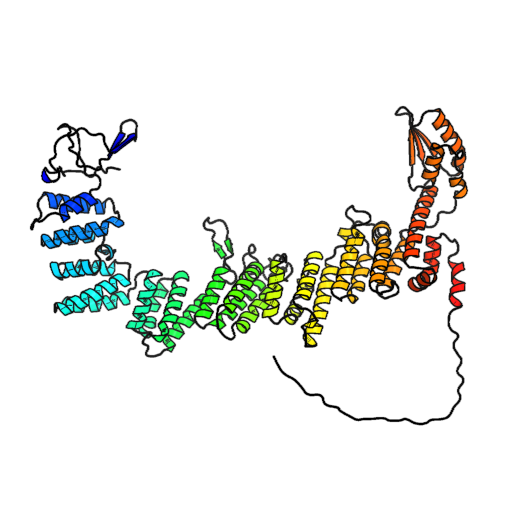A O 1
ATOM 3828 N N . ARG A 1 487 ? 18.445 11.996 -30.371 1.00 57.38 487 ARG A N 1
ATOM 3829 C CA . ARG A 1 487 ? 18.167 13.308 -29.773 1.00 57.38 487 ARG A CA 1
ATOM 3830 C C . ARG A 1 487 ? 19.458 14.134 -29.635 1.00 57.38 487 ARG A C 1
ATOM 3832 O O . ARG A 1 487 ? 20.146 14.035 -28.631 1.00 57.38 487 ARG A O 1
ATOM 3839 N N . GLU A 1 488 ? 19.783 14.904 -30.677 1.00 48.84 488 GLU A N 1
ATOM 3840 C CA . GLU A 1 488 ? 20.760 16.021 -30.767 1.00 48.84 488 GLU A CA 1
ATOM 3841 C C . GLU A 1 488 ? 22.235 15.787 -30.355 1.00 48.84 488 GLU A C 1
ATOM 3843 O O . GLU A 1 488 ? 23.089 16.602 -30.701 1.00 48.84 488 GLU A O 1
ATOM 3848 N N . ALA A 1 489 ? 22.599 14.665 -29.733 1.00 45.44 489 ALA A N 1
ATOM 3849 C CA . ALA A 1 489 ? 23.982 14.331 -29.390 1.00 45.44 489 ALA A CA 1
ATOM 3850 C C . ALA A 1 489 ? 24.630 13.446 -30.471 1.00 45.44 489 ALA A C 1
ATOM 3852 O O . ALA A 1 489 ? 24.717 12.221 -30.352 1.00 45.44 489 ALA A O 1
ATOM 3853 N N . LEU A 1 490 ? 25.115 14.066 -31.549 1.00 52.38 490 LEU A N 1
ATOM 3854 C CA . LEU A 1 490 ? 25.999 13.395 -32.503 1.00 52.38 490 LEU A CA 1
ATOM 3855 C C . LEU A 1 490 ? 27.312 12.991 -31.798 1.00 52.38 490 LEU A C 1
ATOM 3857 O O . LEU A 1 490 ? 28.171 13.830 -31.541 1.00 52.38 490 LEU A O 1
ATOM 3861 N N . SER A 1 491 ? 27.474 11.681 -31.576 1.00 60.97 491 SER A N 1
ATOM 3862 C CA . SER A 1 491 ? 28.714 10.885 -31.720 1.00 60.97 491 SER A CA 1
ATOM 3863 C C . SER A 1 491 ? 29.410 10.239 -30.501 1.00 60.97 491 SER A C 1
ATOM 3865 O O . SER A 1 491 ? 30.198 9.327 -30.744 1.00 60.97 491 SER A O 1
ATOM 3867 N N . ALA A 1 492 ? 29.087 10.543 -29.234 1.00 66.75 492 ALA A N 1
ATOM 3868 C CA . ALA A 1 492 ? 29.659 9.813 -28.074 1.00 66.75 492 ALA A CA 1
ATOM 3869 C C . ALA A 1 492 ? 28.605 9.034 -27.259 1.00 66.75 492 ALA A C 1
ATOM 3871 O O . ALA A 1 492 ? 28.666 7.806 -27.185 1.00 66.75 492 ALA A O 1
ATOM 3872 N N . ASP A 1 493 ? 27.567 9.722 -26.776 1.00 80.50 493 ASP A N 1
ATOM 3873 C CA . ASP A 1 493 ? 26.545 9.156 -25.875 1.00 80.50 493 ASP A CA 1
ATOM 3874 C C . ASP A 1 493 ? 25.815 7.923 -26.430 1.00 80.50 493 ASP A C 1
ATOM 3876 O O . ASP A 1 493 ? 25.493 6.993 -25.691 1.00 80.50 493 ASP A O 1
ATOM 3880 N N . SER A 1 494 ? 25.561 7.878 -27.742 1.00 86.50 494 SER A N 1
ATOM 3881 C CA . SER A 1 494 ? 24.849 6.755 -28.371 1.00 86.50 494 SER A CA 1
ATOM 3882 C C . SER A 1 494 ? 25.642 5.447 -28.299 1.00 86.50 494 SER A C 1
ATOM 3884 O O . SER A 1 494 ? 25.084 4.396 -27.979 1.00 86.50 494 SER A O 1
ATOM 3886 N N . SER A 1 495 ? 26.952 5.511 -28.558 1.00 90.81 495 SER A N 1
ATOM 3887 C CA . SER A 1 495 ? 27.822 4.334 -28.475 1.00 90.81 495 SER A CA 1
ATOM 3888 C C . SER A 1 495 ? 27.949 3.848 -27.035 1.00 90.81 495 SER A C 1
ATOM 3890 O O . SER A 1 495 ? 27.944 2.640 -26.797 1.00 90.81 495 SER A O 1
ATOM 3892 N N . ASP A 1 496 ? 27.998 4.773 -26.074 1.00 90.88 496 ASP A N 1
ATOM 3893 C CA . ASP A 1 496 ? 28.050 4.441 -24.653 1.00 90.88 496 ASP A CA 1
ATOM 3894 C C . ASP A 1 496 ? 26.766 3.745 -24.193 1.00 90.88 496 ASP A C 1
ATOM 3896 O O . ASP A 1 496 ? 26.846 2.686 -23.570 1.00 90.88 496 ASP A O 1
ATOM 3900 N N . GLN A 1 497 ? 25.586 4.242 -24.578 1.00 90.69 497 GLN A N 1
ATOM 3901 C CA . GLN A 1 497 ? 24.305 3.584 -24.281 1.00 90.69 497 GLN A CA 1
ATOM 3902 C C . GLN A 1 497 ? 24.224 2.168 -24.870 1.00 90.69 497 GLN A C 1
ATOM 3904 O O . GLN A 1 497 ? 23.833 1.223 -24.178 1.00 90.69 497 GLN A O 1
ATOM 3909 N N . MET A 1 498 ? 24.635 1.989 -26.130 1.00 94.38 498 MET A N 1
ATOM 3910 C CA . MET A 1 498 ? 24.686 0.665 -26.759 1.00 94.38 498 MET A CA 1
ATOM 3911 C C . MET A 1 498 ? 25.666 -0.264 -26.028 1.00 94.38 498 MET A C 1
ATOM 3913 O O . MET A 1 498 ? 25.359 -1.434 -25.780 1.00 94.38 498 MET A O 1
ATOM 3917 N N . MET A 1 499 ? 26.834 0.255 -25.633 1.00 96.56 499 MET A N 1
ATOM 3918 C CA . MET A 1 499 ? 27.835 -0.512 -24.895 1.00 96.56 499 MET A CA 1
ATOM 3919 C C . MET A 1 499 ? 27.390 -0.864 -23.481 1.00 96.56 499 MET A C 1
ATOM 3921 O O . MET A 1 499 ? 27.772 -1.929 -23.001 1.00 96.56 499 MET A O 1
ATOM 3925 N N . VAL A 1 500 ? 26.588 -0.029 -22.813 1.00 95.31 500 VAL A N 1
ATOM 3926 C CA . VAL A 1 500 ? 25.993 -0.355 -21.507 1.00 95.31 500 VAL A CA 1
ATOM 3927 C C . VAL A 1 500 ? 25.173 -1.643 -21.607 1.00 95.31 500 VAL A C 1
ATOM 3929 O O . VAL A 1 500 ? 25.335 -2.520 -20.762 1.00 95.31 500 VAL A O 1
ATOM 3932 N N . LEU A 1 501 ? 24.379 -1.825 -22.668 1.00 95.69 501 LEU A N 1
ATOM 3933 C CA . LEU A 1 501 ? 23.595 -3.051 -22.870 1.00 95.69 501 LEU A CA 1
ATOM 3934 C C . LEU A 1 501 ? 24.450 -4.272 -23.220 1.00 95.69 501 LEU A C 1
ATOM 3936 O O . LEU A 1 501 ? 24.172 -5.374 -22.743 1.00 95.69 501 LEU A O 1
ATOM 3940 N N . VAL A 1 502 ? 25.508 -4.093 -24.019 1.00 97.44 502 VAL A N 1
ATOM 3941 C CA . VAL A 1 502 ? 26.462 -5.181 -24.291 1.00 97.44 502 VAL A CA 1
ATOM 3942 C C . VAL A 1 502 ? 27.144 -5.602 -22.992 1.00 97.44 502 VAL A C 1
ATOM 3944 O O . VAL A 1 502 ? 27.113 -6.779 -22.642 1.00 97.44 502 VAL A O 1
ATOM 3947 N N . LYS A 1 503 ? 27.694 -4.647 -22.231 1.00 97.25 503 LYS A N 1
ATOM 3948 C CA . LYS A 1 503 ? 28.317 -4.896 -20.922 1.00 97.25 503 LYS A CA 1
ATOM 3949 C C . LYS A 1 503 ? 27.351 -5.593 -19.975 1.00 97.25 503 LYS A C 1
ATOM 3951 O O . LYS A 1 503 ? 27.729 -6.583 -19.363 1.00 97.25 503 LYS A O 1
ATOM 3956 N N . PHE A 1 504 ? 26.098 -5.154 -19.937 1.00 96.94 504 PHE A N 1
ATOM 3957 C CA . PHE A 1 504 ? 25.045 -5.773 -19.143 1.00 96.94 504 PHE A CA 1
ATOM 3958 C C . PHE A 1 504 ? 24.802 -7.252 -19.507 1.00 96.94 504 PHE A C 1
ATOM 3960 O O . PHE A 1 504 ? 24.704 -8.091 -18.612 1.00 96.94 504 PHE A O 1
ATOM 3967 N N . CYS A 1 505 ? 24.794 -7.615 -20.798 1.00 97.19 505 CYS A N 1
ATOM 3968 C CA . CYS A 1 505 ? 24.696 -9.022 -21.215 1.00 97.19 505 CYS A CA 1
ATOM 3969 C C . CYS A 1 505 ? 25.879 -9.862 -20.701 1.00 97.19 505 CYS A C 1
ATOM 3971 O O . CYS A 1 505 ? 25.694 -11.016 -20.316 1.00 97.19 505 CYS A O 1
ATOM 3973 N N . PHE A 1 506 ? 27.090 -9.298 -20.675 1.00 96.50 506 PHE A N 1
ATOM 3974 C CA . PHE A 1 506 ? 28.282 -9.971 -20.147 1.00 96.50 506 PHE A CA 1
ATOM 3975 C C . PHE A 1 506 ? 28.288 -10.056 -18.619 1.00 96.50 506 PHE A C 1
ATOM 3977 O O . PHE A 1 506 ? 28.606 -11.115 -18.084 1.00 96.50 506 PHE A O 1
ATOM 3984 N N . GLU A 1 507 ? 27.923 -8.972 -17.930 1.00 95.94 507 GLU A N 1
ATOM 3985 C CA . GLU A 1 507 ? 27.825 -8.892 -16.465 1.00 95.94 507 GLU A CA 1
ATOM 3986 C C . GLU A 1 507 ? 26.952 -10.014 -15.900 1.00 95.94 507 GLU A C 1
ATOM 3988 O O . GLU A 1 507 ? 27.298 -10.617 -14.887 1.00 95.94 507 GLU A O 1
ATOM 3993 N N . LEU A 1 508 ? 25.845 -10.325 -16.578 1.00 95.56 508 LEU A N 1
ATOM 3994 C CA . LEU A 1 508 ? 24.898 -11.345 -16.133 1.00 95.56 508 LEU A CA 1
ATOM 3995 C C . LEU A 1 508 ? 25.132 -12.733 -16.751 1.00 95.56 508 LEU A C 1
ATOM 3997 O O . LEU A 1 508 ? 24.357 -13.651 -16.493 1.00 95.56 508 LEU A O 1
ATOM 4001 N N . GLY A 1 509 ? 26.173 -12.913 -17.571 1.00 94.38 509 GLY A N 1
ATOM 4002 C CA . GLY A 1 509 ? 26.445 -14.191 -18.240 1.00 94.38 509 GLY A CA 1
ATOM 4003 C C . GLY A 1 509 ? 25.381 -14.598 -19.271 1.00 94.38 509 GLY A C 1
ATOM 4004 O O . GLY A 1 509 ? 25.152 -15.784 -19.492 1.00 94.38 509 GLY A O 1
ATOM 4005 N N . ALA A 1 510 ? 24.712 -13.621 -19.887 1.00 96.12 510 ALA A N 1
ATOM 4006 C CA . ALA A 1 510 ? 23.666 -13.799 -20.893 1.00 96.12 510 ALA A CA 1
ATOM 4007 C C . ALA A 1 510 ? 24.159 -13.426 -22.304 1.00 96.12 510 ALA A C 1
ATOM 4009 O O . ALA A 1 510 ? 23.424 -12.836 -23.097 1.00 96.12 510 ALA A O 1
ATOM 4010 N N . GLN A 1 511 ? 25.406 -13.773 -22.645 1.00 95.38 511 GLN A N 1
ATOM 4011 C CA . GLN A 1 511 ? 26.048 -13.377 -23.908 1.00 95.38 511 GLN A CA 1
ATOM 4012 C C . GLN A 1 511 ? 25.288 -13.877 -25.148 1.00 95.38 511 GLN A C 1
ATOM 4014 O O . GLN A 1 511 ? 25.361 -13.261 -26.209 1.00 95.38 511 GLN A O 1
ATOM 4019 N N . SER A 1 512 ? 24.499 -14.951 -25.025 1.00 95.12 512 SER A N 1
ATOM 4020 C CA . SER A 1 512 ? 23.622 -15.436 -26.100 1.00 95.12 512 SER A CA 1
ATOM 4021 C C . SER A 1 512 ? 22.587 -14.393 -26.550 1.00 95.12 512 SER A C 1
ATOM 4023 O O . SER A 1 512 ? 22.160 -14.411 -27.706 1.00 95.12 512 SER A O 1
ATOM 4025 N N . GLN A 1 513 ? 22.217 -13.448 -25.677 1.00 96.81 513 GLN A N 1
ATOM 4026 C CA . GLN A 1 513 ? 21.288 -12.363 -26.002 1.00 96.81 513 GLN A CA 1
ATOM 4027 C C . GLN A 1 513 ? 21.942 -11.220 -26.786 1.00 96.81 513 GLN A C 1
ATOM 4029 O O . GLN A 1 513 ? 21.219 -10.437 -27.404 1.00 96.81 513 GLN A O 1
ATOM 4034 N N . CYS A 1 514 ? 23.280 -11.161 -26.873 1.00 96.88 514 CYS A N 1
ATOM 4035 C CA . CYS A 1 514 ? 23.971 -10.182 -27.718 1.00 96.88 514 CYS A CA 1
ATOM 4036 C C . CYS A 1 514 ? 23.511 -10.271 -29.180 1.00 96.88 514 CYS A C 1
ATOM 4038 O O . CYS A 1 514 ? 23.475 -9.257 -29.863 1.00 96.88 514 CYS A O 1
ATOM 4040 N N . LYS A 1 515 ? 23.099 -11.452 -29.665 1.00 96.44 515 LYS A N 1
ATOM 4041 C CA . LYS A 1 515 ? 22.582 -11.605 -31.035 1.00 96.44 515 LYS A CA 1
ATOM 4042 C C . LYS A 1 515 ? 21.325 -10.768 -31.240 1.00 96.44 515 LYS A C 1
ATOM 4044 O O . LYS A 1 515 ? 21.235 -10.018 -32.205 1.00 96.44 515 LYS A O 1
ATOM 4049 N N . HIS A 1 516 ? 20.376 -10.895 -30.316 1.00 95.44 516 HIS A N 1
ATOM 4050 C CA . HIS A 1 516 ? 19.115 -10.155 -30.338 1.00 95.44 516 HIS A CA 1
ATOM 4051 C C . HIS A 1 516 ? 19.349 -8.651 -30.172 1.00 95.44 516 HIS A C 1
ATOM 4053 O O . HIS A 1 516 ? 18.828 -7.852 -30.946 1.00 95.44 516 HIS A O 1
ATOM 4059 N N . LEU A 1 517 ? 20.211 -8.275 -29.221 1.00 96.50 517 LEU A N 1
ATOM 4060 C CA . LEU A 1 517 ? 20.601 -6.886 -28.977 1.00 96.50 517 LEU A CA 1
ATOM 4061 C C . LEU A 1 517 ? 21.203 -6.222 -30.222 1.00 96.50 517 LEU A C 1
ATOM 4063 O O . LEU A 1 517 ? 20.741 -5.168 -30.649 1.00 96.50 517 LEU A O 1
ATOM 4067 N N . LEU A 1 518 ? 22.217 -6.847 -30.821 1.00 96.88 518 LEU A N 1
ATOM 4068 C CA . LEU A 1 518 ? 22.917 -6.287 -31.975 1.00 96.88 518 LEU A CA 1
ATOM 4069 C C . LEU A 1 518 ? 22.001 -6.182 -33.199 1.00 96.88 518 LEU A C 1
ATOM 4071 O O . LEU A 1 518 ? 22.075 -5.194 -33.925 1.00 96.88 518 LEU A O 1
ATOM 4075 N N . LEU A 1 519 ? 21.095 -7.145 -33.403 1.00 95.06 519 LEU A N 1
ATOM 4076 C CA . LEU A 1 519 ? 20.088 -7.064 -34.465 1.00 95.06 519 LEU A CA 1
ATOM 4077 C C . LEU A 1 519 ? 19.134 -5.876 -34.274 1.00 95.06 519 LEU A C 1
ATOM 4079 O O . LEU A 1 519 ? 18.768 -5.247 -35.263 1.00 95.06 519 LEU A O 1
ATOM 4083 N N . ARG A 1 520 ? 18.775 -5.513 -33.034 1.00 94.38 520 ARG A N 1
ATOM 4084 C CA . ARG A 1 520 ? 17.953 -4.317 -32.757 1.00 94.38 520 ARG A CA 1
ATOM 4085 C C . ARG A 1 520 ? 18.672 -3.002 -33.035 1.00 94.38 520 ARG A C 1
ATOM 4087 O O . ARG A 1 520 ? 18.006 -2.000 -33.270 1.00 94.38 520 ARG A O 1
ATOM 4094 N N . PHE A 1 521 ? 20.001 -2.985 -33.010 1.00 95.06 521 PHE A N 1
ATOM 4095 C CA . PHE A 1 521 ? 20.762 -1.781 -33.330 1.00 95.06 521 PHE A CA 1
ATOM 4096 C C . PHE A 1 521 ? 20.796 -1.480 -34.830 1.00 95.06 521 PHE A C 1
ATOM 4098 O O . PHE A 1 521 ? 20.936 -0.319 -35.198 1.00 95.06 521 PHE A O 1
ATOM 4105 N N . VAL A 1 522 ? 20.671 -2.489 -35.699 1.00 94.88 522 VAL A N 1
ATOM 4106 C CA . VAL A 1 522 ? 20.839 -2.318 -37.154 1.00 94.88 522 VAL A CA 1
ATOM 4107 C C . VAL A 1 522 ? 19.802 -1.367 -37.780 1.00 94.88 522 VAL A C 1
ATOM 4109 O O . VAL A 1 522 ? 20.217 -0.468 -38.518 1.00 94.88 522 VAL A O 1
ATOM 4112 N N . PRO A 1 523 ? 18.484 -1.503 -37.527 1.00 93.62 523 PRO A N 1
ATOM 4113 C CA . PRO A 1 523 ? 17.493 -0.594 -38.095 1.00 93.62 523 PRO A CA 1
ATOM 4114 C C . PRO A 1 523 ? 17.674 0.846 -37.589 1.00 93.62 523 PRO A C 1
ATOM 4116 O O . PRO A 1 523 ? 18.008 1.041 -36.418 1.00 93.62 523 PRO A O 1
ATOM 4119 N N . PRO A 1 524 ? 17.421 1.866 -38.431 1.00 90.81 524 PRO A N 1
ATOM 4120 C CA . PRO A 1 524 ? 17.469 3.253 -37.995 1.00 90.81 524 PRO A CA 1
ATOM 4121 C C . PRO A 1 524 ? 16.375 3.542 -36.970 1.00 90.81 524 PRO A C 1
ATOM 4123 O O . PRO A 1 524 ? 15.260 3.021 -37.038 1.00 90.81 524 PRO A O 1
ATOM 4126 N N . SER A 1 525 ? 16.690 4.422 -36.035 1.00 86.94 525 SER A N 1
ATOM 4127 C CA . SER A 1 525 ? 15.730 4.956 -35.082 1.00 86.94 525 SER A CA 1
ATOM 4128 C C . SER A 1 525 ? 14.699 5.872 -35.737 1.00 86.94 525 SER A C 1
ATOM 4130 O O . SER A 1 525 ? 14.959 6.490 -36.772 1.00 86.94 525 SER A O 1
ATOM 4132 N N . ALA A 1 526 ? 13.520 5.979 -35.116 1.00 85.88 526 ALA A N 1
ATOM 4133 C CA . ALA A 1 526 ? 12.449 6.849 -35.593 1.00 85.88 526 ALA A CA 1
ATOM 4134 C C . ALA A 1 526 ? 12.963 8.289 -35.779 1.00 85.88 526 ALA A C 1
ATOM 4136 O O . ALA A 1 526 ? 13.525 8.883 -34.859 1.00 85.88 526 ALA A O 1
ATOM 4137 N N . GLY A 1 527 ? 12.798 8.826 -36.991 1.00 84.31 527 GLY A N 1
ATOM 4138 C CA . GLY A 1 527 ? 13.257 10.167 -37.363 1.00 84.31 527 GLY A CA 1
ATOM 4139 C C . GLY A 1 527 ? 14.698 10.262 -37.884 1.00 84.31 527 GLY A C 1
ATOM 4140 O O . GLY A 1 527 ? 15.081 11.329 -38.353 1.00 84.31 527 GLY A O 1
ATOM 4141 N N . SER A 1 528 ? 15.487 9.180 -37.866 1.00 87.50 528 SER A N 1
ATOM 4142 C CA . SER A 1 528 ? 16.833 9.150 -38.458 1.00 87.50 528 SER A CA 1
ATOM 4143 C C . SER A 1 528 ? 16.822 8.499 -39.837 1.00 87.50 528 SER A C 1
ATOM 4145 O O . SER A 1 528 ? 16.195 7.460 -40.057 1.00 87.50 528 SER A O 1
ATOM 4147 N N . THR A 1 529 ? 17.553 9.080 -40.789 1.00 91.62 529 THR A N 1
ATOM 4148 C CA . THR A 1 529 ? 17.800 8.399 -42.067 1.00 91.62 529 THR A CA 1
ATOM 4149 C C . THR A 1 529 ? 18.760 7.226 -41.860 1.00 91.62 529 THR A C 1
ATOM 4151 O O . THR A 1 529 ? 19.673 7.296 -41.037 1.00 91.62 529 THR A O 1
ATOM 4154 N N . ILE A 1 530 ? 18.633 6.166 -42.669 1.00 92.06 530 ILE A N 1
ATOM 4155 C CA . ILE A 1 530 ? 19.578 5.028 -42.639 1.00 92.06 530 ILE A CA 1
ATOM 4156 C C . ILE A 1 530 ? 21.027 5.524 -42.743 1.00 92.06 530 ILE A C 1
ATOM 4158 O O . ILE A 1 530 ? 21.909 5.031 -42.047 1.00 92.06 530 ILE A O 1
ATOM 4162 N N . ARG A 1 531 ? 21.271 6.540 -43.580 1.00 91.81 531 ARG A N 1
ATOM 4163 C CA . ARG A 1 531 ? 22.592 7.145 -43.747 1.00 91.81 531 ARG A CA 1
ATOM 4164 C C . ARG A 1 531 ? 23.116 7.742 -42.439 1.00 91.81 531 ARG A C 1
ATOM 4166 O O .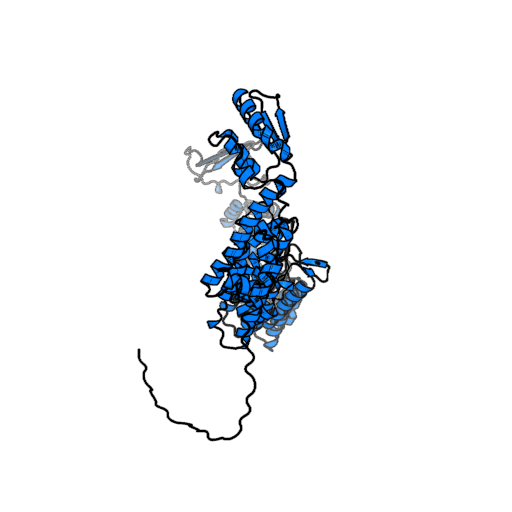 ARG A 1 531 ? 24.226 7.398 -42.050 1.00 91.81 531 ARG A O 1
ATOM 4173 N N . GLN A 1 532 ? 22.330 8.596 -41.779 1.00 91.25 532 GLN A N 1
ATOM 4174 C CA . GLN A 1 532 ? 22.706 9.232 -40.510 1.00 91.25 532 GLN A CA 1
ATOM 4175 C C . GLN A 1 532 ? 22.924 8.202 -39.401 1.00 91.25 532 GLN A C 1
ATOM 4177 O O . GLN A 1 532 ? 23.919 8.286 -38.688 1.00 91.25 532 GLN A O 1
ATOM 4182 N N . HIS A 1 533 ? 22.042 7.205 -39.293 1.00 92.56 533 HIS A N 1
ATOM 4183 C CA . HIS A 1 533 ? 22.164 6.126 -38.311 1.00 92.56 533 HIS A CA 1
ATOM 4184 C C . HIS A 1 533 ? 23.450 5.318 -38.501 1.00 92.56 533 HIS A C 1
ATOM 4186 O O . HIS A 1 533 ? 24.238 5.139 -37.574 1.00 92.56 533 HIS A O 1
ATOM 4192 N N . VAL A 1 534 ? 23.724 4.881 -39.731 1.00 94.31 534 VAL A N 1
ATOM 4193 C CA . VAL A 1 534 ? 24.912 4.076 -40.023 1.00 94.31 534 VAL A CA 1
ATOM 4194 C C . VAL A 1 534 ? 26.195 4.877 -39.791 1.00 94.31 534 VAL A C 1
ATOM 4196 O O . VAL A 1 534 ? 27.120 4.365 -39.163 1.00 94.31 534 VAL A O 1
ATOM 4199 N N . SER A 1 535 ? 26.270 6.128 -40.263 1.00 92.25 535 SER A N 1
ATOM 4200 C CA . SER A 1 535 ? 27.487 6.940 -40.124 1.00 92.25 535 SER A CA 1
ATOM 4201 C C . SER A 1 535 ? 27.695 7.501 -38.718 1.00 92.25 535 SER A C 1
ATOM 4203 O O . SER A 1 535 ? 28.837 7.628 -38.288 1.00 92.25 535 SER A O 1
ATOM 4205 N N . GLY A 1 536 ? 26.615 7.875 -38.028 1.00 90.31 536 GLY A N 1
ATOM 4206 C CA . GLY A 1 536 ? 26.658 8.578 -36.745 1.00 90.31 536 GLY A CA 1
ATOM 4207 C C . GLY A 1 536 ? 26.563 7.675 -35.516 1.00 90.31 536 GLY A C 1
ATOM 4208 O O . GLY A 1 536 ? 27.034 8.074 -34.456 1.00 90.31 536 GLY A O 1
ATOM 4209 N N . VAL A 1 537 ? 25.989 6.474 -35.652 1.00 92.50 537 VAL A N 1
ATOM 4210 C CA . VAL A 1 537 ? 25.730 5.558 -34.527 1.00 92.50 537 VAL A CA 1
ATOM 4211 C C . VAL A 1 537 ? 26.478 4.236 -34.713 1.00 92.50 537 VAL A C 1
ATOM 4213 O O . VAL A 1 537 ? 27.339 3.893 -33.906 1.00 92.50 537 VAL A O 1
ATOM 4216 N N . LEU A 1 538 ? 26.219 3.502 -35.801 1.00 94.69 538 LEU A N 1
ATOM 4217 C CA . LEU A 1 538 ? 26.757 2.142 -35.964 1.00 94.69 538 LEU A CA 1
ATOM 4218 C C . LEU A 1 538 ? 28.258 2.100 -36.274 1.00 94.69 538 LEU A C 1
ATOM 4220 O O . LEU A 1 538 ? 28.982 1.274 -35.715 1.00 94.69 538 LEU A O 1
ATOM 4224 N N . ALA A 1 539 ? 28.740 2.978 -37.158 1.00 94.50 539 ALA A N 1
ATOM 4225 C CA . ALA A 1 539 ? 30.151 3.009 -37.532 1.00 94.50 539 ALA A CA 1
ATOM 4226 C C . ALA A 1 539 ? 31.075 3.397 -36.355 1.00 94.50 539 ALA A C 1
ATOM 4228 O O . ALA A 1 539 ? 32.073 2.700 -36.160 1.00 94.50 539 ALA A O 1
ATOM 4229 N N . PRO A 1 540 ? 30.771 4.425 -35.532 1.00 94.56 540 PRO A N 1
ATOM 4230 C CA . PRO A 1 540 ? 31.556 4.727 -34.330 1.00 94.56 540 PRO A CA 1
ATOM 4231 C C . PRO A 1 540 ? 31.497 3.635 -33.253 1.00 94.56 540 PRO A C 1
ATOM 4233 O O . PRO A 1 540 ? 32.476 3.430 -32.537 1.00 94.56 540 PRO A O 1
ATOM 4236 N N . PHE A 1 541 ? 30.383 2.904 -33.162 1.00 95.56 541 PHE A N 1
ATOM 4237 C CA . PHE A 1 541 ? 30.202 1.837 -32.179 1.00 95.56 541 PHE A CA 1
ATOM 4238 C C . PHE A 1 541 ? 31.085 0.607 -32.449 1.00 95.56 541 PHE A C 1
ATOM 4240 O O . PHE A 1 541 ? 31.581 -0.018 -31.512 1.00 95.56 541 PHE A O 1
ATOM 4247 N N . LEU A 1 542 ? 31.326 0.254 -33.717 1.00 96.38 542 LEU A N 1
ATOM 4248 C CA . LEU A 1 542 ? 32.035 -0.981 -34.078 1.00 96.38 542 LEU A CA 1
ATOM 4249 C C . LEU A 1 542 ? 33.479 -1.079 -33.518 1.00 96.38 542 LEU A C 1
ATOM 4251 O O . LEU A 1 542 ? 33.810 -2.121 -32.941 1.00 96.38 542 LEU A O 1
ATOM 4255 N N . PRO A 1 543 ? 34.336 -0.036 -33.601 1.00 96.06 543 PRO A N 1
ATOM 4256 C CA . PRO A 1 543 ? 35.641 -0.034 -32.937 1.00 96.06 543 PRO A CA 1
ATOM 4257 C C . PRO A 1 543 ? 35.555 -0.222 -31.416 1.00 96.06 543 PRO A C 1
ATOM 4259 O O . PRO A 1 543 ? 36.375 -0.940 -30.841 1.00 96.06 543 PRO A O 1
ATOM 4262 N N . ILE A 1 544 ? 34.560 0.397 -30.770 1.00 96.75 544 ILE A N 1
ATOM 4263 C CA . ILE A 1 544 ? 34.357 0.329 -29.316 1.00 96.75 544 ILE A CA 1
ATOM 4264 C C . ILE A 1 544 ? 33.952 -1.092 -28.913 1.00 96.75 544 ILE A C 1
ATOM 4266 O O . ILE A 1 544 ? 34.533 -1.665 -27.989 1.00 96.75 544 ILE A O 1
ATOM 4270 N N . LEU A 1 545 ? 33.018 -1.695 -29.657 1.00 97.25 545 LEU A N 1
ATOM 4271 C CA . LEU A 1 545 ? 32.614 -3.086 -29.476 1.00 97.25 545 LEU A CA 1
ATOM 4272 C C . LEU A 1 545 ? 33.814 -4.027 -29.608 1.00 97.25 545 LEU A C 1
ATOM 4274 O O . LEU A 1 545 ? 34.034 -4.854 -28.727 1.00 97.25 545 LEU A O 1
ATOM 4278 N N . ARG A 1 546 ? 34.626 -3.888 -30.665 1.00 96.62 546 ARG A N 1
ATOM 4279 C CA . ARG A 1 546 ? 35.819 -4.728 -30.849 1.00 96.62 546 ARG A CA 1
ATOM 4280 C C . ARG A 1 546 ? 36.796 -4.585 -29.688 1.00 96.62 546 ARG A C 1
ATOM 4282 O O . ARG A 1 546 ? 37.281 -5.597 -29.192 1.00 96.62 546 ARG A O 1
ATOM 4289 N N . HIS A 1 547 ? 37.093 -3.357 -29.266 1.00 96.81 547 HIS A N 1
ATOM 4290 C CA . HIS A 1 547 ? 38.000 -3.119 -28.145 1.00 96.81 547 HIS A CA 1
ATOM 4291 C C . HIS A 1 547 ? 37.504 -3.812 -26.868 1.00 96.81 547 HIS A C 1
ATOM 4293 O O . HIS A 1 547 ? 38.275 -4.492 -26.195 1.00 96.81 547 HIS A O 1
ATOM 4299 N N . TYR A 1 548 ? 36.202 -3.715 -26.583 1.00 97.69 548 TYR A N 1
ATOM 4300 C CA . TYR A 1 548 ? 35.593 -4.399 -25.446 1.00 97.69 548 TYR A CA 1
ATOM 4301 C C . TYR A 1 548 ? 35.668 -5.930 -25.556 1.00 97.69 548 TYR A C 1
ATOM 4303 O O . TYR A 1 548 ? 36.016 -6.585 -24.577 1.00 97.69 548 TYR A O 1
ATOM 4311 N N . LEU A 1 549 ? 35.377 -6.502 -26.732 1.00 97.25 549 LEU A N 1
ATOM 4312 C CA . LEU A 1 549 ? 35.440 -7.952 -26.963 1.00 97.25 549 LEU A CA 1
ATOM 4313 C C . LEU A 1 549 ? 36.858 -8.503 -26.797 1.00 97.25 549 LEU A C 1
ATOM 4315 O O . LEU A 1 549 ? 37.028 -9.532 -26.148 1.00 97.25 549 LEU A O 1
ATOM 4319 N N . LEU A 1 550 ? 37.871 -7.789 -27.298 1.00 96.44 550 LEU A N 1
ATOM 4320 C CA . LEU A 1 550 ? 39.274 -8.165 -27.104 1.00 96.44 550 LEU A CA 1
ATOM 4321 C C . LEU A 1 550 ? 39.649 -8.192 -25.618 1.00 96.44 550 LEU A C 1
ATOM 4323 O O . LEU A 1 550 ? 40.332 -9.109 -25.183 1.00 96.44 550 LEU A O 1
ATOM 4327 N N . GLY A 1 551 ? 39.137 -7.248 -24.820 1.00 96.56 551 GLY A N 1
ATOM 4328 C CA . GLY A 1 551 ? 39.293 -7.262 -23.360 1.00 96.56 551 GLY A CA 1
ATOM 4329 C C . GLY A 1 551 ? 38.538 -8.391 -22.639 1.00 96.56 551 GLY A C 1
ATOM 4330 O O . GLY A 1 551 ? 38.648 -8.516 -21.420 1.00 96.56 551 GLY A O 1
ATOM 4331 N N . LYS A 1 552 ? 37.744 -9.188 -23.362 1.00 96.94 552 LYS A N 1
ATOM 4332 C CA . LYS A 1 552 ? 37.032 -10.384 -22.882 1.00 96.94 552 LYS A CA 1
ATOM 4333 C C . LYS A 1 552 ? 37.521 -11.667 -23.561 1.00 96.94 552 LYS A C 1
ATOM 4335 O O . LYS A 1 552 ? 36.810 -12.667 -23.507 1.00 96.94 552 LYS A O 1
ATOM 4340 N N . ASP A 1 553 ? 38.682 -11.621 -24.218 1.00 96.56 553 ASP A N 1
ATOM 4341 C CA . ASP A 1 553 ? 39.262 -12.731 -24.983 1.00 96.56 553 ASP A CA 1
ATOM 4342 C C . ASP A 1 553 ? 38.331 -13.267 -26.087 1.00 96.56 553 ASP A C 1
ATOM 4344 O O . ASP A 1 553 ? 38.349 -14.446 -26.442 1.00 96.56 553 ASP A O 1
ATOM 4348 N N . LEU A 1 554 ? 37.498 -12.386 -26.652 1.00 96.56 554 LEU A N 1
ATOM 4349 C CA . LEU A 1 554 ? 36.611 -12.689 -27.771 1.00 96.56 554 LEU A CA 1
ATOM 4350 C C . LEU A 1 554 ? 37.047 -11.940 -29.031 1.00 96.56 554 LEU A C 1
ATOM 4352 O O . LEU A 1 554 ? 37.392 -10.758 -29.004 1.00 96.56 554 LEU A O 1
ATOM 4356 N N . ASP A 1 555 ? 36.973 -12.629 -30.167 1.00 94.12 555 ASP A N 1
ATOM 4357 C CA . ASP A 1 555 ? 37.238 -12.042 -31.480 1.00 94.12 555 ASP A CA 1
ATOM 4358 C C . ASP A 1 555 ? 35.927 -11.571 -32.128 1.00 94.12 555 ASP A C 1
ATOM 4360 O O . ASP A 1 555 ? 34.893 -12.236 -32.030 1.00 94.12 555 ASP A O 1
ATOM 4364 N N . LEU A 1 556 ? 35.978 -10.455 -32.860 1.00 95.62 556 LEU A N 1
ATOM 4365 C CA . LEU A 1 556 ? 34.867 -9.954 -33.675 1.00 95.62 556 LEU A CA 1
ATOM 4366 C C . LEU A 1 556 ? 34.424 -10.968 -34.755 1.00 95.62 556 LEU A C 1
ATOM 4368 O O . LEU A 1 556 ? 33.322 -10.868 -35.278 1.00 95.62 556 LEU A O 1
ATOM 4372 N N . GLN A 1 557 ? 35.259 -11.961 -35.075 1.00 95.94 557 GLN A N 1
ATOM 4373 C CA . GLN A 1 557 ? 34.944 -13.102 -35.944 1.00 95.94 557 GLN A CA 1
ATOM 4374 C C . GLN A 1 557 ? 33.966 -14.113 -35.328 1.00 95.94 557 GLN A C 1
ATOM 4376 O O . GLN A 1 557 ? 33.450 -14.963 -36.055 1.00 95.94 557 GLN A O 1
ATOM 4381 N N . THR A 1 558 ? 33.723 -14.055 -34.018 1.00 96.25 558 THR A N 1
ATOM 4382 C CA . THR A 1 558 ? 32.773 -14.947 -33.344 1.00 96.25 558 THR A CA 1
ATOM 4383 C C . THR A 1 558 ? 31.334 -14.476 -33.566 1.00 96.25 558 THR A C 1
ATOM 4385 O O . THR A 1 558 ? 31.044 -13.277 -33.594 1.00 96.25 558 THR A O 1
ATOM 4388 N N . GLU A 1 559 ? 30.404 -15.416 -33.748 1.00 96.00 559 GLU A N 1
ATOM 4389 C CA . GLU A 1 559 ? 28.979 -15.076 -33.779 1.00 96.00 559 GLU A CA 1
ATOM 4390 C C . GLU A 1 559 ? 28.510 -14.677 -32.373 1.00 96.00 559 GLU A C 1
ATOM 4392 O O . GLU A 1 559 ? 28.908 -15.318 -31.397 1.00 96.00 559 GLU A O 1
ATOM 4397 N N . PRO A 1 560 ? 27.659 -13.644 -32.228 1.00 97.50 560 PRO A N 1
ATOM 4398 C CA . PRO A 1 560 ? 26.925 -12.910 -33.273 1.00 97.50 560 PRO A CA 1
ATOM 4399 C C . PRO A 1 560 ? 27.621 -11.641 -33.806 1.00 97.50 560 PRO A C 1
ATOM 4401 O O . PRO A 1 560 ? 27.059 -10.917 -34.632 1.00 97.50 560 PRO A O 1
ATOM 4404 N N . TYR A 1 561 ? 28.818 -11.328 -33.310 1.00 97.56 561 TYR A N 1
ATOM 4405 C CA . TYR A 1 561 ? 29.503 -10.061 -33.575 1.00 97.56 561 TYR A CA 1
ATOM 4406 C C . TYR A 1 561 ? 29.975 -9.942 -35.023 1.00 97.56 561 TYR A C 1
ATOM 4408 O O . TYR A 1 561 ? 29.918 -8.852 -35.594 1.00 97.56 561 TYR A O 1
ATOM 4416 N N . LYS A 1 562 ? 30.357 -11.069 -35.636 1.00 97.19 562 LYS A N 1
ATOM 4417 C CA . LYS A 1 562 ? 30.713 -11.141 -37.055 1.00 97.19 562 LYS A CA 1
ATOM 4418 C C . LYS A 1 562 ? 29.556 -10.686 -37.935 1.00 97.19 562 LYS A C 1
ATOM 4420 O O . LYS A 1 562 ? 29.731 -9.762 -38.726 1.00 97.19 562 LYS A O 1
ATOM 4425 N N . THR A 1 563 ? 28.379 -11.294 -37.772 1.00 97.31 563 THR A N 1
ATOM 4426 C CA . THR A 1 563 ? 27.176 -10.936 -38.539 1.00 97.31 563 THR A CA 1
ATOM 4427 C C . THR A 1 563 ? 26.847 -9.449 -38.399 1.00 97.31 563 THR A C 1
ATOM 4429 O O . THR A 1 563 ? 26.610 -8.771 -39.397 1.00 97.31 563 THR A O 1
ATOM 4432 N N . PHE A 1 564 ? 26.910 -8.910 -37.178 1.00 97.88 564 PHE A N 1
ATOM 4433 C CA . PHE A 1 564 ? 26.686 -7.484 -36.937 1.00 97.88 564 PHE A CA 1
ATOM 4434 C C . PHE A 1 564 ? 27.724 -6.592 -37.642 1.00 97.88 564 PHE A C 1
ATOM 4436 O O . PHE A 1 564 ? 27.352 -5.647 -38.333 1.00 97.88 564 PHE A O 1
ATOM 4443 N N . ALA A 1 565 ? 29.019 -6.904 -37.527 1.00 97.75 565 ALA A N 1
ATOM 4444 C CA . ALA A 1 565 ? 30.094 -6.140 -38.161 1.00 97.75 565 ALA A CA 1
ATOM 4445 C C . ALA A 1 565 ? 29.961 -6.103 -39.693 1.00 97.75 565 ALA A C 1
ATOM 4447 O O . ALA A 1 565 ? 30.146 -5.052 -40.314 1.00 97.75 565 ALA A O 1
ATOM 4448 N N . VAL A 1 566 ? 29.606 -7.245 -40.291 1.00 97.56 566 VAL A N 1
ATOM 4449 C CA . VAL A 1 566 ? 29.328 -7.364 -41.726 1.00 97.56 566 VAL A CA 1
ATOM 4450 C C . VAL A 1 566 ? 28.172 -6.451 -42.120 1.00 97.56 566 VAL A C 1
ATOM 4452 O O . VAL A 1 566 ? 28.317 -5.663 -43.053 1.00 97.56 566 VAL A O 1
ATOM 4455 N N . GLU A 1 567 ? 27.059 -6.496 -41.389 1.00 97.69 567 GLU A N 1
ATOM 4456 C CA . GLU A 1 567 ? 25.870 -5.703 -41.704 1.00 97.69 567 GLU A CA 1
ATOM 4457 C C . GLU A 1 567 ? 26.126 -4.192 -41.606 1.00 97.69 567 GLU A C 1
ATOM 4459 O O . GLU A 1 567 ? 25.747 -3.438 -42.505 1.00 97.69 567 GLU A O 1
ATOM 4464 N N . VAL A 1 568 ? 26.854 -3.744 -40.575 1.00 97.31 568 VAL A N 1
ATOM 4465 C CA . VAL A 1 568 ? 27.248 -2.333 -40.410 1.00 97.31 568 VAL A CA 1
ATOM 4466 C C . VAL A 1 568 ? 28.098 -1.856 -41.588 1.00 97.31 568 VAL A C 1
ATOM 4468 O O . VAL A 1 568 ? 27.832 -0.799 -42.164 1.00 97.31 568 VAL A O 1
ATOM 4471 N N . ILE A 1 569 ? 29.107 -2.633 -41.987 1.00 97.38 569 ILE A N 1
ATOM 4472 C CA . ILE A 1 569 ? 30.033 -2.244 -43.058 1.00 97.38 569 ILE A CA 1
ATOM 4473 C C . ILE A 1 569 ? 29.365 -2.301 -44.430 1.00 97.38 569 ILE A C 1
ATOM 4475 O O . ILE A 1 569 ? 29.567 -1.398 -45.246 1.00 97.38 569 ILE A O 1
ATOM 4479 N N . LYS A 1 570 ? 28.531 -3.314 -44.684 1.00 97.00 570 LYS A N 1
ATOM 4480 C CA . LYS A 1 570 ? 27.728 -3.396 -45.909 1.00 97.00 570 LYS A CA 1
ATOM 4481 C C . LYS A 1 570 ? 26.764 -2.227 -46.005 1.00 97.00 570 LYS A C 1
ATOM 4483 O O . LYS A 1 570 ? 26.701 -1.583 -47.051 1.00 97.00 570 LYS A O 1
ATOM 4488 N N . SER A 1 571 ? 26.073 -1.902 -44.915 1.00 96.19 571 SER A N 1
ATOM 4489 C CA . SER A 1 571 ? 25.188 -0.741 -44.849 1.00 96.19 571 SER A CA 1
ATOM 4490 C C . SER A 1 571 ? 25.949 0.565 -45.078 1.00 96.19 571 SER A C 1
ATOM 4492 O O . SER A 1 571 ? 25.478 1.418 -45.828 1.00 96.19 571 SER A O 1
ATOM 4494 N N . PHE A 1 572 ? 27.162 0.712 -44.536 1.00 96.88 572 PHE A N 1
ATOM 4495 C CA . PHE A 1 572 ? 28.004 1.883 -44.793 1.00 96.88 572 PHE A CA 1
ATOM 4496 C C . PHE A 1 572 ? 28.384 1.984 -46.280 1.00 96.88 572 PHE A C 1
ATOM 4498 O O . PHE A 1 572 ? 28.177 3.022 -46.914 1.00 96.88 572 PHE A O 1
ATOM 4505 N N . ALA A 1 573 ? 28.864 0.890 -46.875 1.00 95.88 573 ALA A N 1
ATOM 4506 C CA . ALA A 1 573 ? 29.230 0.835 -48.288 1.00 95.88 573 ALA A CA 1
ATOM 4507 C C . ALA A 1 573 ? 28.026 1.039 -49.234 1.00 95.88 573 ALA A C 1
ATOM 4509 O O . ALA A 1 573 ? 28.160 1.672 -50.278 1.00 95.88 573 ALA A O 1
ATOM 4510 N N . ALA A 1 574 ? 26.841 0.542 -48.880 1.00 94.69 574 ALA A N 1
ATOM 4511 C CA . ALA A 1 574 ? 25.644 0.669 -49.710 1.00 94.69 574 ALA A CA 1
ATOM 4512 C C . ALA A 1 574 ? 24.949 2.030 -49.564 1.00 94.69 574 ALA A C 1
ATOM 4514 O O . ALA A 1 574 ? 24.442 2.563 -50.549 1.00 94.69 574 ALA A O 1
ATOM 4515 N N . LYS A 1 575 ? 24.857 2.560 -48.338 1.00 94.88 575 LYS A N 1
ATOM 4516 C CA . LYS A 1 575 ? 23.951 3.672 -47.989 1.00 94.88 575 LYS A CA 1
ATOM 4517 C C . LYS A 1 575 ? 24.670 4.980 -47.661 1.00 94.88 575 LYS A C 1
ATOM 4519 O O . LYS A 1 575 ? 24.062 6.040 -47.784 1.00 94.88 575 LYS A O 1
ATOM 4524 N N . VAL A 1 576 ? 25.940 4.928 -47.250 1.00 94.38 576 VAL A N 1
ATOM 4525 C CA . VAL A 1 576 ? 26.751 6.121 -46.937 1.00 94.38 576 VAL A CA 1
ATOM 4526 C C . VAL A 1 576 ? 27.715 6.443 -48.080 1.00 94.38 576 VAL A C 1
ATOM 4528 O O . VAL A 1 576 ? 27.882 7.610 -48.443 1.00 94.38 576 VAL A O 1
ATOM 4531 N N . MET A 1 577 ? 28.320 5.422 -48.694 1.00 92.81 577 MET A N 1
ATOM 4532 C CA . MET A 1 577 ? 29.200 5.613 -49.847 1.00 92.81 577 MET A CA 1
ATOM 4533 C C . MET A 1 577 ? 28.396 5.875 -51.129 1.00 92.81 577 MET A C 1
ATOM 4535 O O . MET A 1 577 ? 27.824 4.963 -51.739 1.00 92.81 577 MET A O 1
ATOM 4539 N N . ALA A 1 578 ? 28.417 7.129 -51.585 1.00 84.44 578 ALA A N 1
ATOM 4540 C CA . ALA A 1 578 ? 28.001 7.481 -52.939 1.00 84.44 578 ALA A CA 1
ATOM 4541 C C . ALA A 1 578 ? 28.899 6.784 -53.977 1.00 84.44 578 ALA A C 1
ATOM 4543 O O . ALA A 1 578 ? 30.016 6.351 -53.672 1.00 84.44 578 ALA A O 1
ATOM 4544 N N . GLN A 1 579 ? 28.418 6.663 -55.216 1.00 82.00 579 GLN A N 1
ATOM 4545 C CA . GLN A 1 579 ? 29.299 6.262 -56.309 1.00 82.00 579 GLN A CA 1
ATOM 4546 C C . GLN A 1 579 ? 30.399 7.310 -56.415 1.00 82.00 579 GLN A C 1
ATOM 4548 O O . GLN A 1 579 ? 30.092 8.500 -56.349 1.00 82.00 579 GLN A O 1
ATOM 4553 N N . LYS A 1 580 ? 31.663 6.874 -56.518 1.00 83.19 580 LYS A N 1
ATOM 4554 C CA . LYS A 1 580 ? 32.779 7.799 -56.733 1.00 83.19 580 LYS A CA 1
ATOM 4555 C C . LYS A 1 580 ? 32.395 8.655 -57.946 1.00 83.19 580 LYS A C 1
ATOM 4557 O O . LYS A 1 580 ? 32.190 8.065 -59.012 1.00 83.19 580 LYS A O 1
ATOM 4562 N N . PRO A 1 581 ? 32.220 9.981 -57.791 1.00 78.81 581 PRO A N 1
ATOM 4563 C CA . PRO A 1 581 ? 31.905 10.828 -58.927 1.00 78.81 581 PRO A CA 1
ATOM 4564 C C . PRO A 1 581 ? 32.966 10.597 -59.999 1.00 78.81 581 PRO A C 1
ATOM 4566 O O . PRO A 1 581 ? 34.146 10.447 -59.662 1.00 78.81 581 PRO A O 1
ATOM 4569 N N . GLY A 1 582 ? 32.561 10.531 -61.270 1.00 70.62 582 GLY A N 1
ATOM 4570 C CA . GLY A 1 582 ? 33.532 10.572 -62.362 1.00 70.62 582 GLY A CA 1
ATOM 4571 C C . GLY A 1 582 ? 34.465 11.758 -62.123 1.00 70.62 582 GLY A C 1
ATOM 4572 O O . GLY A 1 582 ? 34.005 12.805 -61.667 1.00 70.62 582 GLY A O 1
ATOM 4573 N N . GLU A 1 583 ? 35.772 11.581 -62.322 1.00 64.56 583 GLU A N 1
ATOM 4574 C CA . GLU A 1 583 ? 36.758 12.631 -62.047 1.00 64.56 583 GLU A CA 1
ATOM 4575 C C . GLU A 1 583 ? 36.569 13.796 -63.030 1.00 64.56 583 GLU A C 1
ATOM 4577 O O . GLU A 1 583 ? 37.265 13.899 -64.033 1.00 64.56 583 GLU A O 1
ATOM 4582 N N . VAL A 1 584 ? 35.607 14.684 -62.748 1.00 68.19 584 VAL A N 1
ATOM 4583 C CA . VAL A 1 584 ? 35.398 15.928 -63.506 1.00 68.19 584 VAL A CA 1
ATOM 4584 C C . VAL A 1 584 ? 36.619 16.832 -63.330 1.00 68.19 584 VAL A C 1
ATOM 4586 O O . VAL A 1 584 ? 37.060 17.486 -64.273 1.00 68.19 584 VAL A O 1
ATOM 4589 N N . VAL A 1 585 ? 37.212 16.826 -62.129 1.00 78.75 585 VAL A N 1
ATOM 4590 C CA . VAL A 1 585 ? 38.455 17.535 -61.816 1.00 78.75 585 VAL A CA 1
ATOM 4591 C C . VAL A 1 585 ? 39.386 16.616 -61.019 1.00 78.75 585 VAL A C 1
ATOM 4593 O O . VAL A 1 585 ? 39.021 16.195 -59.920 1.00 78.75 585 VAL A O 1
ATOM 4596 N N . PRO A 1 586 ? 40.599 16.317 -61.522 1.00 82.62 586 PRO A N 1
ATOM 4597 C CA . PRO A 1 586 ? 41.595 15.563 -60.770 1.00 82.62 586 PRO A CA 1
ATOM 4598 C C . PRO A 1 586 ? 41.937 16.239 -59.438 1.00 82.62 586 PRO A C 1
ATOM 4600 O O . PRO A 1 586 ? 42.207 17.441 -59.400 1.00 82.62 586 PRO A O 1
ATOM 4603 N N . VAL A 1 587 ? 42.016 15.460 -58.354 1.00 80.56 587 VAL A N 1
ATOM 4604 C CA . VAL A 1 587 ? 42.350 15.957 -57.002 1.00 80.56 587 VAL A CA 1
ATOM 4605 C C . VAL A 1 587 ? 43.669 16.739 -56.990 1.00 80.56 587 VAL A C 1
ATOM 4607 O O . VAL A 1 587 ? 43.769 17.766 -56.324 1.00 80.56 587 VAL A O 1
ATOM 4610 N N . ALA A 1 588 ? 44.653 16.321 -57.794 1.00 83.69 588 ALA A N 1
ATOM 4611 C CA . ALA A 1 588 ? 45.921 17.032 -57.952 1.00 83.69 588 ALA A CA 1
ATOM 4612 C C . ALA A 1 588 ? 45.739 18.477 -58.461 1.00 83.69 588 ALA A C 1
ATOM 4614 O O . ALA A 1 588 ? 46.441 19.378 -58.010 1.00 83.69 588 ALA A O 1
ATOM 4615 N N . LYS A 1 589 ? 44.760 18.730 -59.345 1.00 87.69 589 LYS A N 1
ATOM 4616 C CA . LYS A 1 589 ? 44.438 20.087 -59.820 1.00 87.69 589 LYS A CA 1
ATOM 4617 C C . LYS A 1 589 ? 43.760 20.928 -58.739 1.00 87.69 589 LYS A C 1
ATOM 4619 O O . LYS A 1 589 ? 44.031 22.122 -58.657 1.00 87.69 589 LYS A O 1
ATOM 4624 N N . LEU A 1 590 ? 42.928 20.315 -57.892 1.00 87.50 590 LEU A N 1
ATOM 4625 C CA . LEU A 1 590 ? 42.328 20.996 -56.739 1.00 87.50 590 LEU A CA 1
ATOM 4626 C C . LEU A 1 590 ? 43.393 21.360 -55.698 1.00 87.50 590 LEU A C 1
ATOM 4628 O O . LEU A 1 590 ? 43.405 22.479 -55.198 1.00 87.50 590 LEU A O 1
ATOM 4632 N N . GLN A 1 591 ? 44.333 20.454 -55.416 1.00 87.19 591 GLN A N 1
ATOM 4633 C CA . GLN A 1 591 ? 45.447 20.703 -54.494 1.00 87.19 591 GLN A CA 1
ATOM 4634 C C . GLN A 1 591 ? 46.439 21.745 -55.026 1.00 87.19 591 GLN A C 1
ATOM 4636 O O . GLN A 1 591 ? 46.995 22.510 -54.242 1.00 87.19 591 GLN A O 1
ATOM 4641 N N . ALA A 1 592 ? 46.624 21.817 -56.345 1.00 90.38 592 ALA A N 1
ATOM 4642 C CA . ALA A 1 592 ? 47.446 22.832 -56.995 1.00 90.38 592 ALA A CA 1
ATOM 4643 C C . ALA A 1 592 ? 46.755 24.206 -57.118 1.00 90.38 592 ALA A C 1
ATOM 4645 O O . ALA A 1 592 ? 47.361 25.140 -57.636 1.00 90.38 592 ALA A O 1
ATOM 4646 N N . PHE A 1 593 ? 45.503 24.361 -56.659 1.00 92.06 593 PHE A N 1
ATOM 4647 C CA . PHE A 1 593 ? 44.770 25.622 -56.774 1.00 92.06 593 PHE A CA 1
ATOM 4648 C C . PHE A 1 593 ? 45.448 26.770 -55.999 1.00 92.06 593 PHE A C 1
ATOM 4650 O O . PHE A 1 593 ? 45.819 26.628 -54.824 1.00 92.06 593 PHE A O 1
ATOM 4657 N N . GLY A 1 594 ? 45.534 27.932 -56.653 1.00 92.62 594 GLY A N 1
ATOM 4658 C CA . GLY A 1 594 ? 46.048 29.187 -56.103 1.00 92.62 594 GLY A CA 1
ATOM 4659 C C . GLY A 1 594 ? 47.556 29.389 -56.287 1.00 92.62 594 GLY A C 1
ATOM 4660 O O . GLY A 1 594 ? 48.254 28.552 -56.845 1.00 92.62 594 GLY A O 1
ATOM 4661 N N . CYS A 1 595 ? 48.093 30.499 -55.772 1.00 93.75 595 CYS A N 1
ATOM 4662 C CA . CYS A 1 595 ? 49.503 30.881 -55.962 1.00 93.75 595 CYS A CA 1
ATOM 4663 C C . CYS A 1 595 ? 50.498 30.241 -54.964 1.00 93.75 595 CYS A C 1
ATOM 4665 O O . CYS A 1 595 ? 51.585 30.768 -54.740 1.00 93.75 595 CYS A O 1
ATOM 4667 N N . GLY A 1 596 ? 50.132 29.126 -54.325 1.00 89.06 596 GLY A N 1
ATOM 4668 C CA . GLY A 1 596 ? 51.008 28.393 -53.401 1.00 89.06 596 GLY A CA 1
ATOM 4669 C C . GLY A 1 596 ? 50.973 28.887 -51.949 1.00 89.06 596 GLY A C 1
ATOM 4670 O O . GLY A 1 596 ? 50.511 28.134 -51.095 1.00 89.06 596 GLY A O 1
ATOM 4671 N N . ALA A 1 597 ? 51.421 30.120 -51.681 1.00 87.69 597 ALA A N 1
ATOM 4672 C CA . ALA A 1 597 ? 51.667 30.634 -50.319 1.00 87.69 597 ALA A CA 1
ATOM 4673 C C . ALA A 1 597 ? 50.616 31.631 -49.778 1.00 87.69 597 ALA A C 1
ATOM 4675 O O . ALA A 1 597 ? 50.650 31.980 -48.601 1.00 87.69 597 ALA A O 1
ATOM 4676 N N . CYS A 1 598 ? 49.678 32.104 -50.609 1.00 95.06 598 CYS A N 1
ATOM 4677 C CA . CYS A 1 598 ? 48.636 33.043 -50.173 1.00 95.06 598 CYS A CA 1
ATOM 4678 C C . CYS A 1 598 ? 47.631 32.363 -49.218 1.00 95.06 598 CYS A C 1
ATOM 4680 O O . CYS A 1 598 ? 47.017 31.363 -49.617 1.00 95.06 598 CYS A O 1
ATOM 4682 N N . PRO A 1 599 ? 47.396 32.912 -48.007 1.00 95.00 599 PRO A N 1
ATOM 4683 C CA . PRO A 1 599 ? 46.441 32.356 -47.047 1.00 95.00 599 PRO A CA 1
ATOM 4684 C C . PRO A 1 599 ? 45.025 32.212 -47.617 1.00 95.00 599 PRO A C 1
ATOM 4686 O O . PRO A 1 599 ? 44.369 31.192 -47.414 1.00 95.00 599 PRO A O 1
ATOM 4689 N N . GLU A 1 600 ? 44.556 33.192 -48.390 1.00 95.81 600 GLU A N 1
ATOM 4690 C CA . GLU A 1 600 ? 43.220 33.180 -48.985 1.00 95.81 600 GLU A CA 1
ATOM 4691 C C . GLU A 1 600 ? 43.062 32.131 -50.087 1.00 95.81 600 GLU A C 1
ATOM 4693 O O . GLU A 1 600 ? 42.028 31.465 -50.165 1.00 95.81 600 GLU A O 1
ATOM 4698 N N . CYS A 1 601 ? 44.100 31.925 -50.900 1.00 95.88 601 CYS A N 1
ATOM 4699 C CA . CYS A 1 601 ? 44.144 30.801 -51.831 1.00 95.88 601 CYS A CA 1
ATOM 4700 C C . CYS A 1 601 ? 44.141 29.458 -51.087 1.00 95.88 601 CYS A C 1
ATOM 4702 O O . CYS A 1 601 ? 43.484 28.520 -51.535 1.00 95.88 601 CYS A O 1
ATOM 4704 N N . GLY A 1 602 ? 44.830 29.373 -49.944 1.00 94.00 602 GLY A N 1
ATOM 4705 C CA . GLY A 1 602 ? 44.802 28.209 -49.058 1.00 94.00 602 GLY A CA 1
ATOM 4706 C C . GLY A 1 602 ? 43.399 27.907 -48.524 1.00 94.00 602 GLY A C 1
ATOM 4707 O O . GLY A 1 602 ? 42.970 26.755 -48.561 1.00 94.00 602 GLY A O 1
ATOM 4708 N N . MET A 1 603 ? 42.644 28.935 -48.117 1.00 93.25 603 MET A N 1
ATOM 4709 C CA . MET A 1 603 ? 41.246 28.780 -47.690 1.00 93.25 603 MET A CA 1
ATOM 4710 C C . MET A 1 603 ? 40.346 28.267 -48.818 1.00 93.25 603 MET A C 1
ATOM 4712 O O . MET A 1 603 ? 39.551 27.359 -48.598 1.00 93.25 603 MET A O 1
ATOM 4716 N N . LEU A 1 604 ? 40.478 28.804 -50.035 1.00 94.06 604 LEU A N 1
ATOM 4717 C CA . LEU A 1 604 ? 39.710 28.320 -51.189 1.00 94.06 604 LEU A CA 1
ATOM 4718 C C . LEU A 1 604 ? 40.102 26.893 -51.593 1.00 94.06 604 LEU A C 1
ATOM 4720 O O . LEU A 1 604 ? 39.240 26.094 -51.951 1.00 94.06 604 LEU A O 1
ATOM 4724 N N . ARG A 1 605 ? 41.388 26.544 -51.485 1.00 92.75 605 ARG A N 1
ATOM 4725 C CA . ARG A 1 605 ? 41.877 25.176 -51.695 1.00 92.75 605 ARG A CA 1
ATOM 4726 C C . ARG A 1 605 ? 41.250 24.206 -50.695 1.00 92.75 605 ARG A C 1
ATOM 4728 O O . ARG A 1 605 ? 40.771 23.155 -51.106 1.00 92.75 605 ARG A O 1
ATOM 4735 N N . ALA A 1 606 ? 41.211 24.565 -49.411 1.00 88.88 606 ALA A N 1
ATOM 4736 C CA . ALA A 1 606 ? 40.516 23.782 -48.390 1.00 88.88 606 ALA A CA 1
ATOM 4737 C C . ALA A 1 606 ? 39.015 23.674 -48.707 1.00 88.88 606 ALA A C 1
ATOM 4739 O O . ALA A 1 606 ? 38.477 22.573 -48.770 1.00 88.88 606 ALA A O 1
ATOM 4740 N N . PHE A 1 607 ? 38.367 24.792 -49.044 1.00 91.19 607 PHE A N 1
ATOM 4741 C CA . PHE A 1 607 ? 36.957 24.837 -49.433 1.00 91.19 607 PHE A CA 1
ATOM 4742 C C . PHE A 1 607 ? 36.615 23.921 -50.621 1.00 91.19 607 PHE A C 1
ATOM 4744 O O . PHE A 1 607 ? 35.564 23.275 -50.608 1.00 91.19 607 PHE A O 1
ATOM 4751 N N . PHE A 1 608 ? 37.478 23.815 -51.638 1.00 88.94 608 PHE A N 1
ATOM 4752 C CA . PHE A 1 608 ? 37.258 22.893 -52.761 1.00 88.94 608 PHE A CA 1
ATOM 4753 C C . PHE A 1 608 ? 37.289 21.417 -52.358 1.00 88.94 608 PHE A C 1
ATOM 4755 O O . PHE A 1 608 ? 36.701 20.595 -53.057 1.00 88.94 608 PHE A O 1
ATOM 4762 N N . MET A 1 609 ? 37.919 21.095 -51.229 1.00 83.75 609 MET A N 1
ATOM 4763 C CA . MET A 1 609 ? 38.000 19.743 -50.672 1.00 83.75 609 MET A CA 1
ATOM 4764 C C . MET A 1 609 ? 36.919 19.481 -49.609 1.00 83.75 609 MET A C 1
ATOM 4766 O O . MET A 1 609 ? 36.656 18.329 -49.276 1.00 83.75 609 MET A O 1
ATOM 4770 N N . GLU A 1 610 ? 36.283 20.534 -49.089 1.00 83.75 610 GLU A N 1
ATOM 4771 C CA . GLU A 1 610 ? 35.161 20.457 -48.149 1.00 83.75 610 GLU A CA 1
ATOM 4772 C C . GLU A 1 610 ? 33.835 20.114 -48.853 1.00 83.75 610 GLU A C 1
ATOM 4774 O O . GLU A 1 610 ? 33.702 20.174 -50.076 1.00 83.75 610 GLU A O 1
ATOM 4779 N N . ASP A 1 611 ? 32.807 19.799 -48.072 1.00 81.12 611 ASP A N 1
ATOM 4780 C CA . ASP A 1 611 ? 31.434 19.525 -48.510 1.00 81.12 611 ASP A CA 1
ATOM 4781 C C . ASP A 1 611 ? 30.517 20.759 -48.426 1.00 81.12 611 ASP A C 1
ATOM 4783 O O . ASP A 1 611 ? 29.298 20.636 -48.485 1.00 81.12 611 ASP A O 1
ATOM 4787 N N . LYS A 1 612 ? 31.082 21.966 -48.297 1.00 86.31 612 LYS A N 1
ATOM 4788 C CA . LYS A 1 612 ? 30.308 23.218 -48.271 1.00 86.31 612 LYS A CA 1
ATOM 4789 C C . LYS A 1 612 ? 29.963 23.683 -49.685 1.00 86.31 612 LYS A C 1
ATOM 4791 O O . LYS A 1 612 ? 30.886 23.783 -50.487 1.00 86.31 612 LYS A O 1
ATOM 4796 N N . PRO A 1 613 ? 28.704 24.036 -50.007 1.00 91.25 613 PRO A N 1
ATOM 4797 C CA . PRO A 1 613 ? 28.323 24.458 -51.361 1.00 91.25 613 PRO A CA 1
ATOM 4798 C C . PRO A 1 613 ? 28.881 25.830 -51.720 1.00 91.25 613 PRO A C 1
ATOM 4800 O O . PRO A 1 613 ? 29.165 26.098 -52.887 1.00 91.25 613 PRO A O 1
ATOM 4803 N N . MET A 1 614 ? 29.085 26.678 -50.713 1.00 95.06 614 MET A N 1
ATOM 4804 C CA . MET A 1 614 ? 29.581 28.032 -50.887 1.00 95.06 614 MET A CA 1
ATOM 4805 C C . MET A 1 614 ? 30.500 28.470 -49.750 1.00 95.06 614 MET A C 1
ATOM 4807 O O . MET A 1 614 ? 30.397 27.981 -48.624 1.00 95.06 614 MET A O 1
ATOM 4811 N N . ILE A 1 615 ? 31.372 29.425 -50.056 1.00 96.69 615 ILE A N 1
ATOM 4812 C CA . ILE A 1 615 ? 32.175 30.167 -49.085 1.00 96.69 615 ILE A CA 1
ATOM 4813 C C . ILE A 1 615 ? 32.103 31.655 -49.413 1.00 96.69 615 ILE A C 1
ATOM 4815 O O . ILE A 1 615 ? 32.147 32.041 -50.582 1.00 96.69 615 ILE A O 1
ATOM 4819 N N . SER A 1 616 ? 32.012 32.487 -48.378 1.00 95.62 616 SER A N 1
ATOM 4820 C CA . SER A 1 616 ? 32.026 33.945 -48.499 1.00 95.62 616 SER A CA 1
ATOM 4821 C C . SER A 1 616 ? 33.275 34.507 -47.829 1.00 95.62 616 SER A C 1
ATOM 4823 O O . SER A 1 616 ? 33.525 34.253 -46.652 1.00 95.62 616 SER A O 1
ATOM 4825 N N . LEU A 1 617 ? 34.059 35.283 -48.576 1.00 95.88 617 LEU A N 1
ATOM 4826 C CA . LEU A 1 617 ? 35.322 35.865 -48.122 1.00 95.88 617 LEU A CA 1
ATOM 4827 C C . LEU A 1 617 ? 35.239 37.398 -48.171 1.00 95.88 617 LEU A C 1
ATOM 4829 O O . LEU A 1 617 ? 35.401 38.005 -49.231 1.00 95.88 617 LEU A O 1
ATOM 4833 N N . ALA A 1 618 ? 34.992 38.035 -47.023 1.00 95.38 618 ALA A N 1
ATOM 4834 C CA . ALA A 1 618 ? 34.990 39.496 -46.879 1.00 95.38 618 ALA A CA 1
ATOM 4835 C C . ALA A 1 618 ? 36.426 40.037 -46.894 1.00 95.38 618 ALA A C 1
ATOM 4837 O O . ALA A 1 618 ? 37.180 39.817 -45.941 1.00 95.38 618 ALA A O 1
ATOM 4838 N N . ARG A 1 619 ? 36.845 40.687 -47.986 1.00 95.88 619 ARG A N 1
ATOM 4839 C CA . ARG A 1 619 ? 38.243 41.113 -48.191 1.00 95.88 619 ARG A CA 1
ATOM 4840 C C . ARG A 1 619 ? 38.336 42.417 -48.988 1.00 95.88 619 ARG A C 1
ATOM 4842 O O . ARG A 1 619 ? 37.471 42.744 -49.802 1.00 95.88 619 ARG A O 1
ATOM 4849 N N . VAL A 1 620 ? 39.422 43.160 -48.771 1.00 95.62 620 VAL A N 1
ATOM 4850 C CA . VAL A 1 620 ? 39.736 44.381 -49.534 1.00 95.62 620 VAL A CA 1
ATOM 4851 C C . VAL A 1 620 ? 39.900 44.084 -51.032 1.00 95.62 620 VAL A C 1
ATOM 4853 O O . VAL A 1 620 ? 40.139 42.944 -51.436 1.00 95.62 620 VAL A O 1
ATOM 4856 N N . GLN A 1 621 ? 39.752 45.109 -51.875 1.00 95.19 621 GLN A N 1
ATOM 4857 C CA . GLN A 1 621 ? 39.690 44.956 -53.335 1.00 95.19 621 GLN A CA 1
ATOM 4858 C C . GLN A 1 621 ? 40.911 44.250 -53.940 1.00 95.19 621 GLN A C 1
ATOM 4860 O O . GLN A 1 621 ? 40.729 43.405 -54.811 1.00 95.19 621 GLN A O 1
ATOM 4865 N N . SER A 1 622 ? 42.127 44.548 -53.474 1.00 95.69 622 SER A N 1
ATOM 4866 C CA . SER A 1 622 ? 43.362 43.934 -53.985 1.00 95.69 622 SER A CA 1
ATOM 4867 C C . SER A 1 622 ? 43.380 42.412 -53.799 1.00 95.69 622 SER A C 1
ATOM 4869 O O . SER A 1 622 ? 43.698 41.675 -54.731 1.00 95.69 622 SER A O 1
ATOM 4871 N N . ILE A 1 623 ? 42.959 41.935 -52.625 1.00 95.75 623 ILE A N 1
ATOM 4872 C CA . ILE A 1 623 ? 42.855 40.505 -52.310 1.00 95.75 623 ILE A CA 1
ATOM 4873 C C . ILE A 1 623 ? 41.726 39.856 -53.119 1.00 95.75 623 ILE A C 1
ATOM 4875 O O . ILE A 1 623 ? 41.917 38.778 -53.677 1.00 95.75 623 ILE A O 1
ATOM 4879 N N . ARG A 1 624 ? 40.561 40.507 -53.245 1.00 95.62 624 ARG A N 1
ATOM 4880 C CA . ARG A 1 624 ? 39.459 39.971 -54.065 1.00 95.62 624 ARG A CA 1
ATOM 4881 C C . ARG A 1 624 ? 39.850 39.846 -55.533 1.00 95.62 624 ARG A C 1
ATOM 4883 O O . ARG A 1 624 ? 39.669 38.776 -56.097 1.00 95.62 624 ARG A O 1
ATOM 4890 N N . ALA A 1 625 ? 40.464 40.875 -56.113 1.00 95.06 625 ALA A N 1
ATOM 4891 C CA . ALA A 1 625 ? 40.945 40.839 -57.492 1.00 95.06 625 ALA A CA 1
ATOM 4892 C C . ALA A 1 625 ? 41.982 39.721 -57.712 1.00 95.06 625 ALA A C 1
ATOM 4894 O O . ALA A 1 625 ? 41.996 39.074 -58.760 1.00 95.06 625 ALA A O 1
ATOM 4895 N N . HIS A 1 626 ? 42.832 39.454 -56.712 1.00 95.81 626 HIS A N 1
ATOM 4896 C CA . HIS A 1 626 ? 43.736 38.306 -56.731 1.00 95.81 626 HIS A CA 1
ATOM 4897 C C . HIS A 1 626 ? 42.972 36.970 -56.754 1.00 95.81 626 HIS A C 1
ATOM 4899 O O . HIS A 1 626 ? 43.238 36.142 -57.627 1.00 95.81 626 HIS A O 1
ATOM 4905 N N . LEU A 1 627 ? 42.008 36.764 -55.849 1.00 96.69 627 LEU A N 1
ATOM 4906 C CA . LEU A 1 627 ? 41.218 35.527 -55.784 1.00 96.69 627 LEU A CA 1
ATOM 4907 C C . LEU A 1 627 ? 40.373 35.312 -57.042 1.00 96.69 627 LEU A C 1
ATOM 4909 O O . LEU A 1 627 ? 40.353 34.206 -57.567 1.00 96.69 627 LEU A O 1
ATOM 4913 N N . GLU A 1 628 ? 39.735 36.358 -57.567 1.00 96.62 628 GLU A N 1
ATOM 4914 C CA . GLU A 1 628 ? 38.968 36.313 -58.818 1.00 96.62 628 GLU A CA 1
ATOM 4915 C C . GLU A 1 628 ? 39.852 35.898 -60.006 1.00 96.62 628 GLU A C 1
ATOM 4917 O O . GLU A 1 628 ? 39.425 35.097 -60.840 1.00 96.62 628 GLU A O 1
ATOM 4922 N N . ARG A 1 629 ? 41.112 36.361 -60.057 1.00 95.81 629 ARG A N 1
ATOM 4923 C CA . ARG A 1 629 ? 42.087 35.929 -61.074 1.00 95.81 629 ARG A CA 1
ATOM 4924 C C . ARG A 1 629 ? 42.416 34.441 -60.951 1.00 95.81 629 ARG A C 1
ATOM 4926 O O . ARG A 1 629 ? 42.460 33.752 -61.965 1.00 95.81 629 ARG A O 1
ATOM 4933 N N . GLN A 1 630 ? 42.634 33.944 -59.732 1.00 95.75 630 GLN A N 1
ATOM 4934 C CA . GLN A 1 630 ? 42.918 32.521 -59.494 1.00 95.75 630 GLN A CA 1
ATOM 4935 C C . GLN A 1 630 ? 41.698 31.637 -59.796 1.00 95.75 630 GLN A C 1
ATOM 4937 O O . GLN A 1 630 ? 41.829 30.595 -60.435 1.00 95.75 630 GLN A O 1
ATOM 4942 N N . LEU A 1 631 ? 40.499 32.079 -59.408 1.00 95.56 631 LEU A N 1
ATOM 4943 C CA . LEU A 1 631 ? 39.229 31.421 -59.726 1.00 95.56 631 LEU A CA 1
ATOM 4944 C C . LEU A 1 631 ? 38.937 31.402 -61.234 1.00 95.56 631 LEU A C 1
ATOM 4946 O O . LEU A 1 631 ? 38.236 30.515 -61.708 1.00 95.56 631 LEU A O 1
ATOM 4950 N N . GLY A 1 632 ? 39.533 32.303 -62.023 1.00 93.69 632 GLY A N 1
ATOM 4951 C CA . GLY A 1 632 ? 39.504 32.261 -63.491 1.00 93.69 632 GLY A CA 1
ATOM 4952 C C . GLY A 1 632 ? 39.754 30.860 -64.063 1.00 93.69 632 GLY A C 1
ATOM 4953 O O . GLY A 1 632 ? 39.001 30.395 -64.919 1.00 93.69 632 GLY A O 1
ATOM 4954 N N . ALA A 1 633 ? 40.752 30.154 -63.519 1.00 88.50 633 ALA A N 1
ATOM 4955 C CA . ALA A 1 633 ? 41.132 28.807 -63.942 1.00 88.50 633 ALA A CA 1
ATOM 4956 C C . ALA A 1 633 ? 40.111 27.716 -63.558 1.00 88.50 633 ALA A C 1
ATOM 4958 O O . ALA A 1 633 ? 40.130 26.627 -64.129 1.00 88.50 633 ALA A O 1
ATOM 4959 N N . THR A 1 634 ? 39.209 27.995 -62.613 1.00 91.88 634 THR A N 1
ATOM 4960 C CA . THR A 1 634 ? 38.234 27.028 -62.084 1.00 91.88 634 THR A CA 1
ATOM 4961 C C . THR A 1 634 ? 36.871 27.113 -62.766 1.00 91.88 634 THR A C 1
ATOM 4963 O O . THR A 1 634 ? 36.015 26.263 -62.525 1.00 91.88 634 THR A O 1
ATOM 4966 N N . ARG A 1 635 ? 36.664 28.061 -63.694 1.00 89.75 635 ARG A N 1
ATOM 4967 C CA . ARG A 1 635 ? 35.439 28.116 -64.518 1.00 89.75 635 ARG A CA 1
ATOM 4968 C C . ARG A 1 635 ? 35.223 26.846 -65.330 1.00 89.75 635 ARG A C 1
ATOM 4970 O O . ARG A 1 635 ? 34.093 26.387 -65.442 1.00 89.75 635 ARG A O 1
ATOM 4977 N N . ALA A 1 636 ? 36.305 26.247 -65.831 1.00 87.06 636 ALA A N 1
ATOM 4978 C CA . ALA A 1 636 ? 36.263 24.965 -66.538 1.00 87.06 636 ALA A CA 1
ATOM 4979 C C . ALA A 1 636 ? 35.743 23.813 -65.657 1.00 87.06 636 ALA A C 1
ATOM 4981 O O . ALA A 1 636 ? 35.379 22.760 -66.168 1.00 87.06 636 ALA A O 1
ATOM 4982 N N . TRP A 1 637 ? 35.712 24.005 -64.336 1.00 89.12 637 TRP A N 1
ATOM 4983 C CA . TRP A 1 637 ? 35.192 23.042 -63.369 1.00 89.12 637 TRP A CA 1
ATOM 4984 C C . TRP A 1 637 ? 33.728 23.304 -63.016 1.00 89.12 637 TRP A C 1
ATOM 4986 O O . TRP A 1 637 ? 33.160 22.532 -62.255 1.00 89.12 637 TRP A O 1
ATOM 4996 N N . GLY A 1 638 ? 33.126 24.382 -63.535 1.00 90.06 638 GLY A N 1
ATOM 4997 C CA . GLY A 1 638 ? 31.773 24.826 -63.197 1.00 90.06 638 GLY A CA 1
ATOM 4998 C C . GLY A 1 638 ? 31.683 25.665 -61.917 1.00 90.06 638 GLY A C 1
ATOM 4999 O O . GLY A 1 638 ? 30.585 25.880 -61.413 1.00 90.06 638 GLY A O 1
ATOM 5000 N N . VAL A 1 639 ? 32.813 26.128 -61.365 1.00 94.25 639 VAL A N 1
ATOM 5001 C CA . VAL A 1 639 ? 32.827 27.022 -60.195 1.00 94.25 639 VAL A CA 1
ATOM 5002 C C . VAL A 1 639 ? 32.403 28.426 -60.617 1.00 94.25 639 VAL A C 1
ATOM 5004 O O . VAL A 1 639 ? 32.938 28.983 -61.578 1.00 94.25 639 VAL A O 1
ATOM 5007 N N . VAL A 1 640 ? 31.479 29.017 -59.860 1.00 96.06 640 VAL A N 1
ATOM 5008 C CA . VAL A 1 640 ? 30.987 30.382 -60.082 1.00 96.06 640 VAL A CA 1
ATOM 5009 C C . VAL A 1 640 ? 31.266 31.256 -58.867 1.00 96.06 640 VAL A C 1
ATOM 5011 O O . VAL A 1 640 ? 31.319 30.771 -57.737 1.00 96.06 640 VAL A O 1
ATOM 5014 N N . TRP A 1 641 ? 31.460 32.555 -59.084 1.00 97.56 641 TRP A N 1
ATOM 5015 C CA . TRP A 1 641 ? 31.647 33.508 -57.996 1.00 97.56 641 TRP A CA 1
ATOM 5016 C C . TRP A 1 641 ? 31.048 34.870 -58.320 1.00 97.56 641 TRP A C 1
ATOM 5018 O O . TRP A 1 641 ? 30.950 35.267 -59.482 1.00 97.56 641 TRP A O 1
ATOM 5028 N N . SER A 1 642 ? 30.668 35.591 -57.272 1.00 96.62 642 SER A N 1
ATOM 5029 C CA . SER A 1 642 ? 30.112 36.936 -57.351 1.00 96.62 642 SER A CA 1
ATOM 5030 C C . SER A 1 642 ? 30.618 37.786 -56.185 1.00 96.62 642 SER A C 1
ATOM 5032 O O . SER A 1 642 ? 30.982 37.282 -55.122 1.00 96.62 642 SER A O 1
ATOM 5034 N N . THR A 1 643 ? 30.679 39.100 -56.394 1.00 96.62 643 THR A N 1
ATOM 5035 C CA . THR A 1 643 ? 30.987 40.058 -55.328 1.00 96.62 643 THR A CA 1
ATOM 5036 C C . THR A 1 643 ? 29.677 40.614 -54.769 1.00 96.62 643 THR A C 1
ATOM 5038 O O . THR A 1 643 ? 28.944 41.294 -55.486 1.00 96.62 643 THR A O 1
ATOM 5041 N N . ILE A 1 644 ? 29.433 40.397 -53.478 1.00 96.00 644 ILE A N 1
ATOM 5042 C CA . ILE A 1 644 ? 28.337 40.997 -52.708 1.00 96.00 644 ILE A CA 1
ATOM 5043 C C . ILE A 1 644 ? 28.810 42.351 -52.166 1.00 96.00 644 ILE A C 1
ATOM 5045 O O . ILE A 1 644 ? 29.847 42.427 -51.496 1.00 96.00 644 ILE A O 1
ATOM 5049 N N . ARG A 1 645 ? 28.067 43.424 -52.470 1.00 96.31 645 ARG A N 1
ATOM 5050 C CA . ARG A 1 645 ? 28.469 44.821 -52.200 1.00 96.31 645 ARG A CA 1
ATOM 5051 C C . ARG A 1 645 ? 27.761 45.468 -51.006 1.00 96.31 645 ARG A C 1
ATOM 5053 O O . ARG A 1 645 ? 27.943 46.656 -50.766 1.00 96.31 645 ARG A O 1
ATOM 5060 N N . ASP A 1 646 ? 27.024 44.684 -50.230 1.00 90.75 646 ASP A N 1
ATOM 5061 C CA . ASP A 1 646 ? 26.123 45.193 -49.188 1.00 90.75 646 ASP A CA 1
ATOM 5062 C C . ASP A 1 646 ? 26.851 45.724 -47.938 1.00 90.75 646 ASP A C 1
ATOM 5064 O O . ASP A 1 646 ? 26.245 46.399 -47.109 1.00 90.75 646 ASP A O 1
ATOM 5068 N N . ARG A 1 647 ? 28.147 45.414 -47.762 1.00 90.06 647 ARG A N 1
ATOM 5069 C CA . ARG A 1 647 ? 28.980 45.855 -46.623 1.00 90.06 647 ARG A CA 1
ATOM 5070 C C . ARG A 1 647 ? 30.427 46.083 -47.046 1.00 90.06 647 ARG A C 1
ATOM 5072 O O . ARG A 1 647 ? 30.909 45.381 -47.925 1.00 90.06 647 ARG A O 1
ATOM 5079 N N . SER A 1 648 ? 31.133 47.013 -46.398 1.00 88.31 648 SER A N 1
ATOM 5080 C CA . SER A 1 648 ? 32.580 47.208 -46.585 1.00 88.31 648 SER A CA 1
ATOM 5081 C C . SER A 1 648 ? 33.370 46.501 -45.468 1.00 88.31 648 SER A C 1
ATOM 5083 O O . SER A 1 648 ? 33.048 46.717 -44.299 1.00 88.31 648 SER A O 1
ATOM 5085 N N . PRO A 1 649 ? 34.389 45.676 -45.780 1.00 91.12 649 PRO A N 1
ATOM 5086 C CA . PRO A 1 649 ? 34.829 45.307 -47.126 1.00 91.12 649 PRO A CA 1
ATOM 5087 C C . PRO A 1 649 ? 33.828 44.379 -47.839 1.00 91.12 649 PRO A C 1
ATOM 5089 O O . PRO A 1 649 ? 33.217 43.515 -47.210 1.00 91.12 649 PRO A O 1
ATOM 5092 N N . TYR A 1 650 ? 33.698 44.532 -49.165 1.00 95.44 650 TYR A N 1
ATOM 5093 C CA . TYR A 1 650 ? 32.842 43.669 -49.995 1.00 95.44 650 TYR A CA 1
ATOM 5094 C C . TYR A 1 650 ? 33.232 42.186 -49.857 1.00 95.44 650 TYR A C 1
ATOM 5096 O O . TYR A 1 650 ? 34.395 41.849 -49.609 1.00 95.44 650 TYR A O 1
ATOM 5104 N N . SER A 1 651 ? 32.262 41.288 -50.047 1.00 96.19 651 SER A N 1
ATOM 5105 C CA . SER A 1 651 ? 32.452 39.839 -49.884 1.00 96.19 651 SER A CA 1
ATOM 5106 C C . SER A 1 651 ? 32.474 39.113 -51.221 1.00 96.19 651 SER A C 1
ATOM 5108 O O . SER A 1 651 ? 31.566 39.280 -52.028 1.00 96.19 651 SER A O 1
ATOM 5110 N N . LEU A 1 652 ? 33.498 38.288 -51.451 1.00 97.25 652 LEU A N 1
ATOM 5111 C CA . LEU A 1 652 ? 33.559 37.377 -52.593 1.00 97.25 652 LEU A CA 1
ATOM 5112 C C . LEU A 1 652 ? 32.874 36.061 -52.216 1.00 97.25 652 LEU A C 1
ATOM 5114 O O . LEU A 1 652 ? 33.372 35.344 -51.348 1.00 97.25 652 LEU A O 1
ATOM 5118 N N . GLN A 1 653 ? 31.743 35.756 -52.845 1.00 97.31 653 GLN A N 1
ATOM 5119 C CA . GLN A 1 653 ? 31.021 34.502 -52.659 1.00 97.31 653 GLN A CA 1
ATOM 5120 C C . GLN A 1 653 ? 31.395 33.536 -53.781 1.00 97.31 653 GLN A C 1
ATOM 5122 O O . GLN A 1 653 ? 31.210 33.849 -54.953 1.00 97.31 653 GLN A O 1
ATOM 5127 N N . VAL A 1 654 ? 31.923 32.366 -53.428 1.00 97.38 654 VAL A N 1
ATOM 5128 C CA . VAL A 1 654 ? 32.316 31.307 -54.367 1.00 97.38 654 VAL A CA 1
ATOM 5129 C C . VAL A 1 654 ? 31.396 30.114 -54.158 1.00 97.38 654 VAL A C 1
ATOM 5131 O O . VAL A 1 654 ? 31.237 29.666 -53.026 1.00 97.38 654 VAL A O 1
ATOM 5134 N N . THR A 1 655 ? 30.813 29.593 -55.236 1.00 96.00 655 THR A N 1
ATOM 5135 C CA . THR A 1 655 ? 29.866 28.470 -55.217 1.00 96.00 655 THR A CA 1
ATOM 5136 C C . THR A 1 655 ? 30.389 27.322 -56.078 1.00 96.00 655 THR A C 1
ATOM 5138 O O . THR A 1 655 ? 30.814 27.531 -57.218 1.00 96.00 655 THR A O 1
ATOM 5141 N N . LYS A 1 656 ? 30.371 26.101 -55.531 1.00 93.56 656 LYS A N 1
ATOM 5142 C CA . LYS A 1 656 ? 30.769 24.874 -56.237 1.00 93.56 656 LYS A CA 1
ATOM 5143 C C . LYS A 1 656 ? 29.578 24.255 -56.971 1.00 93.56 656 LYS A C 1
ATOM 5145 O O . LYS A 1 656 ? 28.465 24.296 -56.449 1.00 93.56 656 LYS A O 1
ATOM 5150 N N . PRO A 1 657 ? 29.803 23.606 -58.124 1.00 89.94 657 PRO A N 1
ATOM 5151 C CA . PRO A 1 657 ? 28.781 22.772 -58.736 1.00 89.94 657 PRO A CA 1
ATOM 5152 C C . PRO A 1 657 ? 28.573 21.487 -57.926 1.00 89.94 657 PRO A C 1
ATOM 5154 O O . PRO A 1 657 ? 29.469 21.015 -57.218 1.00 89.94 657 PRO A O 1
ATOM 5157 N N . GLU A 1 658 ? 27.398 20.878 -58.074 1.00 83.12 658 GLU A N 1
ATOM 5158 C CA . GLU A 1 658 ? 27.016 19.644 -57.373 1.00 83.12 658 GLU A CA 1
ATOM 5159 C C . GLU A 1 658 ? 27.995 18.481 -57.634 1.00 83.12 658 GLU A C 1
ATOM 5161 O O . GLU A 1 658 ? 28.317 17.704 -56.734 1.00 83.12 658 GLU A O 1
ATOM 5166 N N . SER A 1 659 ? 28.574 18.416 -58.836 1.00 82.06 659 SER A N 1
ATOM 5167 C CA . SER A 1 659 ? 29.596 17.427 -59.198 1.00 82.06 659 SER A CA 1
ATOM 5168 C C . SER A 1 659 ? 30.868 17.520 -58.339 1.00 82.06 659 SER A C 1
ATOM 5170 O O . SER A 1 659 ? 31.450 16.490 -57.995 1.00 82.06 659 SER A O 1
ATOM 5172 N N . MET A 1 660 ? 31.282 18.728 -57.933 1.00 85.00 660 MET A N 1
ATOM 5173 C CA . MET A 1 660 ? 32.417 18.933 -57.019 1.00 85.00 660 MET A CA 1
ATOM 5174 C C . MET A 1 660 ? 32.044 18.645 -55.562 1.00 85.00 660 MET A C 1
ATOM 5176 O O . MET A 1 660 ? 32.871 18.146 -54.799 1.00 85.00 660 MET A O 1
ATOM 5180 N N . MET A 1 661 ? 30.792 18.908 -55.180 1.00 83.56 661 MET A N 1
ATOM 5181 C CA . MET A 1 661 ? 30.268 18.598 -53.845 1.00 83.56 661 MET A CA 1
ATOM 5182 C C . MET A 1 661 ? 30.286 17.094 -53.560 1.00 83.56 661 MET A C 1
ATOM 5184 O O . MET A 1 661 ? 30.676 16.665 -52.471 1.00 83.56 661 MET A O 1
ATOM 5188 N N . GLY A 1 662 ? 29.941 16.288 -54.568 1.00 82.06 662 GLY A N 1
ATOM 5189 C CA . GLY A 1 662 ? 29.998 14.832 -54.478 1.00 82.06 662 GLY A CA 1
ATOM 5190 C C . GLY A 1 662 ? 31.402 14.293 -54.186 1.00 82.06 662 GLY A C 1
ATOM 5191 O O . GLY A 1 662 ? 31.525 13.294 -53.478 1.00 82.06 662 GLY A O 1
ATOM 5192 N N . LEU A 1 663 ? 32.463 14.945 -54.687 1.00 81.19 663 LEU A N 1
ATOM 5193 C CA . LEU A 1 663 ? 33.844 14.477 -54.519 1.00 81.19 663 LEU A CA 1
ATOM 5194 C C . LEU A 1 663 ? 34.346 14.681 -53.085 1.00 81.19 663 LEU A C 1
ATOM 5196 O O . LEU A 1 663 ? 34.906 13.750 -52.508 1.00 81.19 663 LEU A O 1
ATOM 5200 N N . GLY A 1 664 ? 34.108 15.862 -52.503 1.00 80.00 664 GLY A N 1
ATOM 5201 C CA . GLY A 1 664 ? 34.462 16.153 -51.108 1.00 80.00 664 GLY A CA 1
ATOM 5202 C C . GLY A 1 664 ? 33.722 15.235 -50.133 1.00 80.00 664 GLY A C 1
ATOM 5203 O O . GLY A 1 664 ? 34.331 14.600 -49.273 1.00 80.00 664 GLY A O 1
ATOM 5204 N N . LEU A 1 665 ? 32.412 15.061 -50.337 1.00 84.50 665 LEU A N 1
ATOM 5205 C CA . LEU A 1 665 ? 31.594 14.165 -49.518 1.00 84.50 665 LEU A CA 1
ATOM 5206 C C . LEU A 1 665 ? 32.018 12.694 -49.656 1.00 84.50 665 LEU A C 1
ATOM 5208 O O . LEU A 1 665 ? 32.101 11.976 -48.658 1.00 84.50 665 LEU A O 1
ATOM 5212 N N . TRP A 1 666 ? 32.325 12.241 -50.878 1.00 88.44 666 TRP A N 1
ATOM 5213 C CA . TRP A 1 666 ? 32.846 10.894 -51.120 1.00 88.44 666 TRP A CA 1
ATOM 5214 C C . TRP A 1 666 ? 34.214 10.687 -50.466 1.00 88.44 666 TRP A C 1
ATOM 5216 O O . TRP A 1 666 ? 34.420 9.651 -49.842 1.00 88.44 666 TRP A O 1
ATOM 5226 N N . ALA A 1 667 ? 35.131 11.653 -50.563 1.00 85.44 667 ALA A N 1
ATOM 5227 C CA . ALA A 1 667 ? 36.457 11.564 -49.955 1.00 85.44 667 ALA A CA 1
ATOM 5228 C C . ALA A 1 667 ? 36.369 11.462 -48.424 1.00 85.44 667 ALA A C 1
ATOM 5230 O O . ALA A 1 667 ? 37.004 10.588 -47.827 1.00 85.44 667 ALA A O 1
ATOM 5231 N N . THR A 1 668 ? 35.519 12.282 -47.798 1.00 87.44 668 THR A N 1
ATOM 5232 C CA . THR A 1 668 ? 35.235 12.218 -46.357 1.00 87.44 668 THR A CA 1
ATOM 5233 C C . THR A 1 668 ? 34.652 10.860 -45.964 1.00 87.44 668 THR A C 1
ATOM 5235 O O . THR A 1 668 ? 35.179 10.195 -45.069 1.00 87.44 668 THR A O 1
ATOM 5238 N N . ASN A 1 669 ? 33.620 10.387 -46.671 1.00 91.50 669 ASN A N 1
ATOM 5239 C CA . ASN A 1 669 ? 33.013 9.084 -46.390 1.00 91.50 669 ASN A CA 1
ATOM 5240 C C . ASN A 1 669 ? 33.985 7.925 -46.651 1.00 91.50 669 ASN A C 1
ATOM 5242 O O . ASN A 1 669 ? 33.998 6.967 -45.885 1.00 91.50 669 ASN A O 1
ATOM 5246 N N . SER A 1 670 ? 34.829 8.015 -47.683 1.00 92.56 670 SER A N 1
ATOM 5247 C CA . SER A 1 670 ? 35.876 7.037 -47.990 1.00 92.56 670 SER A CA 1
ATOM 5248 C C . SER A 1 670 ? 36.874 6.947 -46.845 1.00 92.56 670 SER A C 1
ATOM 5250 O O . SER A 1 670 ? 37.186 5.847 -46.395 1.00 92.56 670 SER A O 1
ATOM 5252 N N . GLN A 1 671 ? 37.333 8.082 -46.311 1.00 91.88 671 GLN A N 1
ATOM 5253 C CA . GLN A 1 671 ? 38.256 8.088 -45.180 1.00 91.88 671 GLN A CA 1
ATOM 5254 C C . GLN A 1 671 ? 37.621 7.484 -43.924 1.00 91.88 671 GLN A C 1
ATOM 5256 O O . GLN A 1 671 ? 38.256 6.676 -43.243 1.00 91.88 671 GLN A O 1
ATOM 5261 N N . THR A 1 672 ? 36.360 7.814 -43.641 1.00 92.81 672 THR A N 1
ATOM 5262 C CA . THR A 1 672 ? 35.589 7.184 -42.559 1.00 92.81 672 THR A CA 1
ATOM 5263 C C . THR A 1 672 ? 35.427 5.681 -42.795 1.00 92.81 672 THR A C 1
ATOM 5265 O O . THR A 1 672 ? 35.677 4.892 -41.889 1.00 92.81 672 THR A O 1
ATOM 5268 N N . GLY A 1 673 ? 35.113 5.261 -44.022 1.00 95.88 673 GLY A N 1
ATOM 5269 C CA . GLY A 1 673 ? 34.992 3.858 -44.411 1.00 95.88 673 GLY A CA 1
ATOM 5270 C C . GLY A 1 673 ? 36.304 3.087 -44.273 1.00 95.88 673 GLY A C 1
ATOM 5271 O O . GLY A 1 673 ? 36.299 1.961 -43.791 1.00 95.88 673 GLY A O 1
ATOM 5272 N N . LYS A 1 674 ? 37.445 3.696 -44.615 1.00 95.69 674 LYS A N 1
ATOM 5273 C CA . LYS A 1 674 ? 38.780 3.107 -44.415 1.00 95.69 674 LYS A CA 1
ATOM 5274 C C . LYS A 1 674 ? 39.083 2.918 -42.934 1.00 95.69 674 LYS A C 1
ATOM 5276 O O . LYS A 1 674 ? 39.528 1.845 -42.538 1.00 95.69 674 LYS A O 1
ATOM 5281 N N . LYS A 1 675 ? 38.808 3.932 -42.104 1.00 95.25 675 LYS A N 1
ATOM 5282 C CA . LYS A 1 675 ? 38.939 3.824 -40.641 1.00 95.25 675 LYS A CA 1
ATOM 5283 C C . LYS A 1 675 ? 38.055 2.701 -40.095 1.00 95.25 675 LYS A C 1
ATOM 5285 O O . LYS A 1 675 ? 38.531 1.884 -39.312 1.00 95.25 675 LYS A O 1
ATOM 5290 N N . LEU A 1 676 ? 36.807 2.623 -40.557 1.00 95.75 676 LEU A N 1
ATOM 5291 C CA . LEU A 1 676 ? 35.861 1.576 -40.180 1.00 95.75 676 LEU A CA 1
ATOM 5292 C C . LEU A 1 676 ? 36.345 0.182 -40.608 1.00 95.75 676 LEU A C 1
ATOM 5294 O O . LEU A 1 676 ? 36.325 -0.741 -39.801 1.00 95.75 676 LEU A O 1
ATOM 5298 N N . LEU A 1 677 ? 36.844 0.016 -41.833 1.00 96.12 677 LEU A N 1
ATOM 5299 C CA . LEU A 1 677 ? 37.357 -1.264 -42.323 1.00 96.12 677 LEU A CA 1
ATOM 5300 C C . LEU A 1 677 ? 38.614 -1.700 -41.554 1.00 96.12 677 LEU A C 1
ATOM 5302 O O . LEU A 1 677 ? 38.715 -2.848 -41.127 1.00 96.12 677 LEU A O 1
ATOM 5306 N N . ASN A 1 678 ? 39.528 -0.765 -41.285 1.00 95.94 678 ASN A N 1
ATOM 5307 C CA . ASN A 1 678 ? 40.709 -1.007 -40.452 1.00 95.94 678 ASN A CA 1
ATOM 5308 C C . ASN A 1 678 ? 40.334 -1.367 -39.007 1.00 95.94 678 ASN A C 1
ATOM 5310 O O . ASN A 1 678 ? 41.054 -2.123 -38.349 1.00 95.94 678 ASN A O 1
ATOM 5314 N N . SER A 1 679 ? 39.182 -0.892 -38.522 1.00 95.12 679 SER A N 1
ATOM 5315 C CA . SER A 1 679 ? 38.663 -1.280 -37.210 1.00 95.12 679 SER A CA 1
ATOM 5316 C C . SER A 1 679 ? 38.290 -2.760 -37.119 1.00 95.12 679 SER A C 1
ATOM 5318 O O . SER A 1 679 ? 38.221 -3.262 -36.006 1.00 95.12 679 SER A O 1
ATOM 5320 N N . LEU A 1 680 ? 38.154 -3.499 -38.228 1.00 95.19 680 LEU A N 1
ATOM 5321 C CA . LEU A 1 680 ? 38.003 -4.961 -38.206 1.00 95.19 680 LEU A CA 1
ATOM 5322 C C . LEU A 1 680 ? 39.318 -5.717 -37.963 1.00 95.19 680 LEU A C 1
ATOM 5324 O O . LEU A 1 680 ? 39.294 -6.872 -37.548 1.00 95.19 680 LEU A O 1
ATOM 5328 N N . GLY A 1 681 ? 40.465 -5.093 -38.236 1.00 95.00 681 GLY A N 1
ATOM 5329 C CA . GLY A 1 681 ? 41.784 -5.727 -38.205 1.00 95.00 681 GLY A CA 1
ATOM 5330 C C . GLY A 1 681 ? 42.507 -5.615 -39.544 1.00 95.00 681 GLY A C 1
ATOM 5331 O O . GLY A 1 681 ? 42.145 -4.797 -40.390 1.00 95.00 681 GLY A O 1
ATOM 5332 N N . GLY A 1 682 ? 43.550 -6.429 -39.725 1.00 95.12 682 GLY A N 1
ATOM 5333 C CA . GLY A 1 682 ? 44.306 -6.489 -40.977 1.00 95.12 682 GLY A CA 1
ATOM 5334 C C . GLY A 1 682 ? 43.502 -7.105 -42.126 1.00 95.12 682 GLY A C 1
ATOM 5335 O O . GLY A 1 682 ? 42.437 -7.685 -41.919 1.00 95.12 682 GLY A O 1
ATOM 5336 N N . GLN A 1 683 ? 44.038 -7.021 -43.345 1.00 95.12 683 GLN A N 1
ATOM 5337 C CA . GLN A 1 683 ? 43.365 -7.472 -44.569 1.00 95.12 683 GLN A CA 1
ATOM 5338 C C . GLN A 1 683 ? 42.849 -8.920 -44.487 1.00 95.12 683 GLN A C 1
ATOM 5340 O O . GLN A 1 683 ? 41.698 -9.180 -44.826 1.00 95.12 683 GLN A O 1
ATOM 5345 N N . ALA A 1 684 ? 43.653 -9.854 -43.969 1.00 95.38 684 ALA A N 1
ATOM 5346 C CA . ALA A 1 684 ? 43.238 -11.250 -43.809 1.00 95.38 684 ALA A CA 1
ATOM 5347 C C . ALA A 1 684 ? 42.019 -11.405 -42.875 1.00 95.38 684 ALA A C 1
ATOM 5349 O O . ALA A 1 684 ? 41.099 -12.170 -43.167 1.00 95.38 684 ALA A O 1
ATOM 5350 N N . THR A 1 685 ? 41.973 -10.642 -41.778 1.00 95.38 685 THR A N 1
ATOM 5351 C CA . THR A 1 685 ? 40.831 -10.611 -40.851 1.00 95.38 685 THR A CA 1
ATOM 5352 C C . THR A 1 685 ? 39.602 -9.993 -41.512 1.00 95.38 685 THR A C 1
ATOM 5354 O O . THR A 1 685 ? 38.511 -10.550 -41.410 1.00 95.38 685 THR A O 1
ATOM 5357 N N . GLN A 1 686 ? 39.777 -8.887 -42.245 1.00 97.06 686 GLN A N 1
ATOM 5358 C CA . GLN A 1 686 ? 38.696 -8.236 -42.992 1.00 97.06 686 GLN A CA 1
ATOM 5359 C C . GLN A 1 686 ? 38.056 -9.201 -43.999 1.00 97.06 686 GLN A C 1
ATOM 5361 O O . GLN A 1 686 ? 36.833 -9.306 -44.041 1.00 97.06 686 GLN A O 1
ATOM 5366 N N . MET A 1 687 ? 38.865 -9.948 -44.760 1.00 96.12 687 MET A N 1
ATOM 5367 C CA . MET A 1 687 ? 38.386 -10.951 -45.719 1.00 96.12 687 MET A CA 1
ATOM 5368 C C . MET A 1 687 ? 37.617 -12.085 -45.036 1.00 96.12 687 MET A C 1
ATOM 5370 O O . MET A 1 687 ? 36.602 -12.542 -45.551 1.00 96.12 687 MET A O 1
ATOM 5374 N N . ARG A 1 688 ? 38.061 -12.530 -43.857 1.00 96.38 688 ARG A N 1
ATOM 5375 C CA . ARG A 1 688 ? 37.392 -13.605 -43.113 1.00 96.38 688 ARG A CA 1
ATOM 5376 C C . ARG A 1 688 ? 36.067 -13.162 -42.481 1.00 96.38 688 ARG A C 1
ATOM 5378 O O . ARG A 1 688 ? 35.124 -13.952 -42.429 1.00 96.38 688 ARG A O 1
ATOM 5385 N N . ILE A 1 689 ? 35.992 -11.915 -42.008 1.00 96.56 689 ILE A N 1
ATOM 5386 C CA . ILE A 1 689 ? 34.758 -11.324 -41.470 1.00 96.56 689 ILE A CA 1
ATOM 5387 C C . ILE A 1 689 ? 33.759 -11.084 -42.605 1.00 96.56 689 ILE A C 1
ATOM 5389 O O . ILE A 1 689 ? 32.650 -11.604 -42.540 1.00 96.56 689 ILE A O 1
ATOM 5393 N N . LEU A 1 690 ? 34.165 -10.358 -43.654 1.00 96.94 690 LEU A N 1
ATOM 5394 C CA . LEU A 1 690 ? 33.287 -9.935 -44.754 1.00 96.94 690 LEU A CA 1
ATOM 5395 C C . LEU A 1 690 ? 32.992 -11.041 -45.776 1.00 96.94 690 LEU A C 1
ATOM 5397 O O . LEU A 1 690 ? 32.011 -10.948 -46.510 1.00 96.94 690 LEU A O 1
ATOM 5401 N N . GLY A 1 691 ? 33.811 -12.092 -45.838 1.00 96.06 691 GLY A N 1
ATOM 5402 C CA . GLY A 1 691 ? 33.613 -13.213 -46.753 1.00 96.06 691 GLY A CA 1
ATOM 5403 C C . GLY A 1 691 ? 33.496 -12.757 -48.210 1.00 96.06 691 GLY A C 1
ATOM 5404 O O . GLY A 1 691 ? 34.331 -12.000 -48.708 1.00 96.06 691 GLY A O 1
ATOM 5405 N N . ALA A 1 692 ? 32.435 -13.202 -48.887 1.00 95.38 692 ALA A N 1
ATOM 5406 C CA . ALA A 1 692 ? 32.171 -12.874 -50.289 1.00 95.38 692 ALA A CA 1
ATOM 5407 C C . ALA A 1 692 ? 31.939 -11.370 -50.539 1.00 95.38 692 ALA A C 1
ATOM 5409 O O . ALA A 1 692 ? 32.205 -10.887 -51.639 1.00 95.38 692 ALA A O 1
ATOM 5410 N N . ASP A 1 693 ? 31.503 -10.612 -49.527 1.00 96.25 693 ASP A N 1
ATOM 5411 C CA . ASP A 1 693 ? 31.215 -9.180 -49.660 1.00 96.25 693 ASP A CA 1
ATOM 5412 C C . ASP A 1 693 ? 32.488 -8.308 -49.647 1.00 96.25 693 ASP A C 1
ATOM 5414 O O . ASP A 1 693 ? 32.427 -7.128 -50.004 1.00 96.25 693 ASP A O 1
ATOM 5418 N N . TYR A 1 694 ? 33.652 -8.861 -49.269 1.00 96.12 694 TYR A N 1
ATOM 5419 C CA . TYR A 1 694 ? 34.895 -8.097 -49.091 1.00 96.12 694 TYR A CA 1
ATOM 5420 C C . TYR A 1 694 ? 35.284 -7.290 -50.335 1.00 96.12 694 TYR A C 1
ATOM 5422 O O . TYR A 1 694 ? 35.524 -6.088 -50.236 1.00 96.12 694 TYR A O 1
ATOM 5430 N N . ALA A 1 695 ? 35.326 -7.930 -51.510 1.00 94.06 695 ALA A N 1
ATOM 5431 C CA . ALA A 1 695 ? 35.782 -7.284 -52.742 1.00 94.06 695 ALA A CA 1
ATOM 5432 C C . ALA A 1 695 ? 34.886 -6.098 -53.134 1.00 94.06 695 ALA A C 1
ATOM 5434 O O . ALA A 1 695 ? 35.388 -5.036 -53.506 1.00 94.06 695 ALA A O 1
ATOM 5435 N N . TRP A 1 696 ? 33.567 -6.256 -52.991 1.00 94.75 696 TRP A N 1
ATOM 5436 C CA . TRP A 1 696 ? 32.590 -5.207 -53.280 1.00 94.75 696 TRP A CA 1
ATOM 5437 C C . TRP A 1 696 ? 32.688 -4.044 -52.282 1.00 94.75 696 TRP A C 1
ATOM 5439 O O . TRP A 1 696 ? 32.807 -2.890 -52.704 1.00 94.75 696 TRP A O 1
ATOM 5449 N N . VAL A 1 697 ? 32.721 -4.331 -50.973 1.00 95.69 697 VAL A N 1
ATOM 5450 C CA . VAL A 1 697 ? 32.897 -3.314 -49.919 1.00 95.69 697 VAL A CA 1
ATOM 5451 C C . VAL A 1 697 ? 34.199 -2.541 -50.131 1.00 95.69 697 VAL A C 1
ATOM 5453 O O . VAL A 1 697 ? 34.204 -1.309 -50.125 1.00 95.69 697 VAL A O 1
ATOM 5456 N N . HIS A 1 698 ? 35.304 -3.258 -50.345 1.00 94.81 698 HIS A N 1
ATOM 5457 C CA . HIS A 1 698 ? 36.623 -2.667 -50.532 1.00 94.81 698 HIS A CA 1
ATOM 5458 C C . HIS A 1 698 ? 36.653 -1.774 -51.778 1.00 94.81 698 HIS A C 1
ATOM 5460 O O . HIS A 1 698 ? 37.069 -0.618 -51.698 1.00 94.81 698 HIS A O 1
ATOM 5466 N N . ALA A 1 699 ? 36.140 -2.245 -52.919 1.00 91.75 699 ALA A N 1
ATOM 5467 C CA . ALA A 1 699 ? 36.058 -1.435 -54.133 1.00 91.75 699 ALA A CA 1
ATOM 5468 C C . ALA A 1 699 ? 35.234 -0.155 -53.919 1.00 91.75 699 ALA A C 1
ATOM 5470 O O . ALA A 1 699 ? 35.645 0.925 -54.348 1.00 91.75 699 ALA A O 1
ATOM 5471 N N . ARG A 1 700 ? 34.112 -0.250 -53.195 1.00 92.50 700 ARG A N 1
ATOM 5472 C CA . ARG A 1 700 ? 33.225 0.885 -52.913 1.00 92.50 700 ARG A CA 1
ATOM 5473 C C . ARG A 1 700 ? 33.860 1.930 -51.993 1.00 92.50 700 ARG A C 1
ATOM 5475 O O . ARG A 1 700 ? 33.706 3.124 -52.244 1.00 92.50 700 ARG A O 1
ATOM 5482 N N . ILE A 1 701 ? 34.586 1.495 -50.961 1.00 94.38 701 ILE A N 1
ATOM 5483 C CA . ILE A 1 701 ? 35.262 2.382 -50.002 1.00 94.38 701 ILE A CA 1
ATOM 5484 C C . ILE A 1 701 ? 36.501 3.037 -50.624 1.00 94.38 701 ILE A C 1
ATOM 5486 O O . ILE A 1 701 ? 36.718 4.234 -50.439 1.00 94.38 701 ILE A O 1
ATOM 5490 N N . TYR A 1 702 ? 37.308 2.282 -51.373 1.00 92.31 702 TYR A N 1
ATOM 5491 C CA . TYR A 1 702 ? 38.562 2.775 -51.958 1.00 92.31 702 TYR A CA 1
ATOM 5492 C C . TYR A 1 702 ? 38.383 3.425 -53.337 1.00 92.31 702 TYR A C 1
ATOM 5494 O O . TYR A 1 702 ? 39.304 4.081 -53.819 1.00 92.31 702 TYR A O 1
ATOM 5502 N N . GLY A 1 703 ? 37.208 3.293 -53.959 1.00 85.06 703 GLY A N 1
ATOM 5503 C CA . GLY A 1 703 ? 36.910 3.890 -55.262 1.00 85.06 703 GLY A CA 1
ATOM 5504 C C . GLY A 1 703 ? 37.597 3.186 -56.428 1.00 85.06 703 GLY A C 1
ATOM 5505 O O . GLY A 1 703 ? 37.920 3.839 -57.419 1.00 85.06 703 GLY A O 1
ATOM 5506 N N . ALA A 1 704 ? 37.854 1.881 -56.303 1.00 79.06 704 ALA A N 1
ATOM 5507 C CA . ALA A 1 704 ? 38.445 1.085 -57.371 1.00 79.06 704 ALA A CA 1
ATOM 5508 C C . ALA A 1 704 ? 37.382 0.786 -58.438 1.00 79.06 704 ALA A C 1
ATOM 5510 O O . ALA A 1 704 ? 36.362 0.165 -58.141 1.00 79.06 704 ALA A O 1
ATOM 5511 N N . SER A 1 705 ? 37.628 1.206 -59.681 1.00 59.09 705 SER A N 1
ATOM 5512 C CA . SER A 1 705 ? 36.662 1.093 -60.785 1.00 59.09 705 SER A CA 1
ATOM 5513 C C . SER A 1 705 ? 36.340 -0.351 -61.200 1.00 59.09 705 SER A C 1
ATOM 5515 O O . SER A 1 705 ? 35.357 -0.562 -61.898 1.00 59.09 705 SER A O 1
ATOM 5517 N N . ASN A 1 706 ? 37.103 -1.349 -60.732 1.00 55.66 706 ASN A N 1
ATOM 5518 C CA . ASN A 1 706 ? 36.918 -2.761 -61.074 1.00 55.66 706 ASN A CA 1
ATOM 5519 C C . ASN A 1 706 ? 36.812 -3.648 -59.822 1.00 55.66 706 ASN A C 1
ATOM 5521 O O . ASN A 1 706 ? 37.801 -4.226 -59.373 1.00 55.66 706 ASN A O 1
ATOM 5525 N N . ALA A 1 707 ? 35.596 -3.831 -59.297 1.00 53.12 707 ALA A N 1
ATOM 5526 C CA . ALA A 1 707 ? 35.325 -4.832 -58.255 1.00 53.12 707 ALA A CA 1
ATOM 5527 C C . ALA A 1 707 ? 35.649 -6.275 -58.719 1.00 53.12 707 ALA A C 1
ATOM 5529 O O . ALA A 1 707 ? 36.019 -7.119 -57.905 1.00 53.12 707 ALA A O 1
ATOM 5530 N N . ASN A 1 708 ? 35.604 -6.537 -60.033 1.00 53.34 708 ASN A N 1
ATOM 5531 C CA . ASN A 1 708 ? 35.872 -7.853 -60.627 1.00 53.34 708 ASN A CA 1
ATOM 5532 C C . ASN A 1 708 ? 37.363 -8.245 -60.672 1.00 53.34 708 ASN A C 1
ATOM 5534 O O . ASN A 1 708 ? 37.666 -9.421 -60.846 1.00 53.34 708 ASN A O 1
ATOM 5538 N N . ALA A 1 709 ? 38.301 -7.308 -60.484 1.00 52.16 709 ALA A N 1
ATOM 5539 C CA . ALA A 1 709 ? 39.738 -7.604 -60.553 1.00 52.16 709 ALA A CA 1
ATOM 5540 C C . ALA A 1 709 ? 40.297 -8.268 -59.275 1.00 52.16 709 ALA A C 1
ATOM 5542 O O . ALA A 1 709 ? 41.348 -8.898 -59.323 1.00 52.16 709 ALA A O 1
ATOM 5543 N N . LEU A 1 710 ? 39.595 -8.163 -58.139 1.00 53.75 710 LEU A N 1
ATOM 5544 C CA . LEU A 1 710 ? 40.007 -8.752 -56.852 1.00 53.75 710 LEU A CA 1
ATOM 5545 C C . LEU A 1 710 ? 39.456 -10.173 -56.619 1.00 53.75 710 LEU A C 1
ATOM 5547 O O . LEU A 1 710 ? 39.932 -10.879 -55.732 1.00 53.75 710 LEU A O 1
ATOM 5551 N N . ALA A 1 711 ? 38.475 -10.615 -57.412 1.00 44.81 711 ALA A N 1
ATOM 5552 C CA . ALA A 1 711 ? 37.863 -11.942 -57.304 1.00 44.81 711 ALA A CA 1
ATOM 5553 C C . ALA A 1 711 ? 38.786 -13.140 -57.661 1.00 44.81 711 ALA A C 1
ATOM 5555 O O . ALA A 1 711 ? 38.635 -14.186 -57.025 1.00 44.81 711 ALA A O 1
ATOM 5556 N N . PRO A 1 712 ? 39.754 -13.053 -58.604 1.00 45.84 712 PRO A N 1
ATOM 5557 C CA . PRO A 1 712 ? 40.552 -14.222 -59.000 1.00 45.84 712 PRO A CA 1
ATOM 5558 C C . PRO A 1 712 ? 41.510 -14.738 -57.912 1.00 45.84 712 PRO A C 1
ATOM 5560 O O . PRO A 1 712 ? 41.789 -15.933 -57.867 1.00 45.84 712 PRO A O 1
ATOM 5563 N N . ALA A 1 713 ? 41.979 -13.878 -56.999 1.00 48.41 713 ALA A N 1
ATOM 5564 C CA . ALA A 1 713 ? 42.955 -14.260 -55.969 1.00 48.41 713 ALA A CA 1
ATOM 5565 C C . ALA A 1 713 ? 42.355 -15.108 -54.825 1.00 48.41 713 ALA A C 1
ATOM 5567 O O . ALA A 1 713 ? 43.076 -15.810 -54.121 1.00 48.41 713 ALA A O 1
ATOM 5568 N N . LEU A 1 714 ? 41.028 -15.092 -54.652 1.00 46.91 714 LEU A N 1
ATOM 5569 C CA . LEU A 1 714 ? 40.326 -15.805 -53.576 1.00 46.91 714 LEU A CA 1
ATOM 5570 C C . LEU A 1 714 ? 40.141 -17.312 -53.831 1.00 46.91 714 LEU A C 1
ATOM 5572 O O . LEU A 1 714 ? 39.758 -18.035 -52.914 1.00 46.91 714 LEU A O 1
ATOM 5576 N N . ARG A 1 715 ? 40.426 -17.811 -55.043 1.00 46.16 715 ARG A N 1
ATOM 5577 C CA . ARG A 1 715 ? 40.290 -19.241 -55.383 1.00 46.16 715 ARG A CA 1
ATOM 5578 C C . ARG A 1 715 ? 41.542 -20.091 -55.124 1.00 46.16 715 ARG A C 1
ATOM 5580 O O . ARG A 1 715 ? 41.431 -21.309 -55.177 1.00 46.16 715 ARG A O 1
ATOM 5587 N N . MET A 1 716 ? 42.704 -19.505 -54.816 1.00 44.69 716 MET A N 1
ATOM 5588 C CA . MET A 1 716 ? 43.964 -20.273 -54.731 1.00 44.69 716 MET A CA 1
ATOM 5589 C C . MET A 1 716 ? 44.297 -20.882 -53.357 1.00 44.69 716 MET A C 1
ATOM 5591 O O . MET A 1 716 ? 45.282 -21.600 -53.259 1.00 44.69 716 MET A O 1
ATOM 5595 N N . ASN A 1 717 ? 43.472 -20.680 -52.321 1.00 40.34 717 ASN A N 1
ATOM 5596 C CA . ASN A 1 717 ? 43.686 -21.266 -50.984 1.00 40.34 717 ASN A CA 1
ATOM 5597 C C . ASN A 1 717 ? 42.558 -22.222 -50.545 1.00 40.34 717 ASN A C 1
ATOM 5599 O O . ASN A 1 717 ? 42.206 -22.277 -49.368 1.00 40.34 717 ASN A O 1
ATOM 5603 N N . ALA A 1 718 ? 41.976 -22.977 -51.480 1.00 35.91 718 ALA A N 1
ATOM 5604 C CA . ALA A 1 718 ? 41.236 -24.189 -51.129 1.00 35.91 718 ALA A CA 1
ATOM 5605 C C . ALA A 1 718 ? 42.239 -25.356 -51.009 1.00 35.91 718 ALA A C 1
ATOM 5607 O O . ALA A 1 718 ? 43.009 -25.567 -51.949 1.00 35.91 718 ALA A O 1
ATOM 5608 N N . PRO A 1 719 ? 42.276 -26.115 -49.897 1.00 39.78 719 PRO A N 1
ATOM 5609 C CA . PRO A 1 719 ? 43.088 -27.322 -49.834 1.00 39.78 719 PRO A CA 1
ATOM 5610 C C . PRO A 1 719 ? 42.576 -28.334 -50.869 1.00 39.78 719 PRO A C 1
ATOM 5612 O O . PRO A 1 719 ? 41.374 -28.587 -50.966 1.00 39.78 719 PRO A O 1
ATOM 5615 N N . MET A 1 720 ? 43.503 -28.878 -51.664 1.00 36.84 720 MET A N 1
ATOM 5616 C CA . MET A 1 720 ? 43.248 -29.942 -52.637 1.00 36.84 720 MET A CA 1
ATOM 5617 C C . MET A 1 720 ? 42.480 -31.120 -52.007 1.00 36.84 720 MET A C 1
ATOM 5619 O O . MET A 1 720 ? 42.790 -31.510 -50.878 1.00 36.84 720 MET A O 1
ATOM 5623 N N . PRO A 1 721 ? 41.555 -31.761 -52.746 1.00 37.56 721 PRO A N 1
ATOM 5624 C CA . PRO A 1 721 ? 41.021 -33.058 -52.363 1.00 37.56 721 PRO A CA 1
ATOM 5625 C C . PRO A 1 721 ? 42.113 -34.118 -52.566 1.00 37.56 721 PRO A C 1
ATOM 5627 O O . PRO A 1 721 ? 42.520 -34.398 -53.693 1.00 37.56 721 PRO A O 1
ATOM 5630 N N . LEU A 1 722 ? 42.607 -34.702 -51.473 1.00 35.69 722 LEU A N 1
ATOM 5631 C CA . LEU A 1 722 ? 43.470 -35.880 -51.535 1.00 35.69 722 LEU A CA 1
ATOM 5632 C C . LEU A 1 722 ? 42.645 -37.068 -52.032 1.00 35.69 722 LEU A C 1
ATOM 5634 O O . LEU A 1 722 ? 41.663 -37.479 -51.414 1.00 35.69 722 LEU A O 1
ATOM 5638 N N . ALA A 1 723 ? 43.056 -37.570 -53.191 1.00 36.22 723 ALA A N 1
ATOM 5639 C CA . ALA A 1 723 ? 42.486 -38.715 -53.863 1.00 36.22 723 ALA A CA 1
ATOM 5640 C C . ALA A 1 723 ? 42.610 -39.988 -53.015 1.00 36.22 723 ALA A C 1
ATOM 5642 O O . ALA A 1 723 ? 43.652 -40.285 -52.426 1.00 36.22 723 ALA A O 1
ATOM 5643 N N . ASN A 1 724 ? 41.523 -40.758 -53.029 1.00 34.81 724 ASN A N 1
ATOM 5644 C CA . ASN A 1 724 ? 41.445 -42.139 -52.579 1.00 34.81 724 ASN A CA 1
ATOM 5645 C C . ASN A 1 724 ? 42.609 -42.972 -53.127 1.00 34.81 724 ASN A C 1
ATOM 5647 O O . ASN A 1 724 ? 42.742 -43.145 -54.335 1.00 34.81 724 ASN A O 1
ATOM 5651 N N . THR A 1 725 ? 43.380 -43.578 -52.227 1.00 34.50 725 THR A N 1
ATOM 5652 C CA . THR A 1 725 ? 44.151 -44.785 -52.531 1.00 34.50 725 THR A CA 1
ATOM 5653 C C . THR A 1 725 ? 43.707 -45.870 -51.562 1.00 34.50 725 THR A C 1
ATOM 5655 O O . THR A 1 725 ? 44.110 -45.914 -50.403 1.00 34.50 725 THR A O 1
ATOM 5658 N N . THR A 1 726 ? 42.825 -46.737 -52.043 1.00 38.88 726 THR A N 1
ATOM 5659 C CA . THR A 1 726 ? 42.479 -48.012 -51.419 1.00 38.88 726 THR A CA 1
ATOM 5660 C C . THR A 1 726 ? 43.719 -48.897 -51.326 1.00 38.88 726 THR A C 1
ATOM 5662 O O . THR A 1 726 ? 44.249 -49.327 -52.350 1.00 38.88 726 THR A O 1
ATOM 5665 N N . ARG A 1 727 ? 44.140 -49.252 -50.107 1.00 30.78 727 ARG A N 1
ATOM 5666 C CA . ARG A 1 727 ? 44.891 -50.490 -49.876 1.00 30.78 727 ARG A CA 1
ATOM 5667 C C . ARG A 1 727 ? 44.449 -51.150 -48.574 1.00 30.78 727 ARG A C 1
ATOM 5669 O O . ARG A 1 727 ? 44.304 -50.513 -47.539 1.00 30.78 727 ARG A O 1
ATOM 5676 N N . SER A 1 728 ? 44.162 -52.432 -48.732 1.00 33.38 728 SER A N 1
ATOM 5677 C CA . SER A 1 728 ? 43.526 -53.359 -47.807 1.00 33.38 728 SER A CA 1
ATOM 5678 C C . SER A 1 728 ? 44.508 -53.948 -46.782 1.00 33.38 728 SER A C 1
ATOM 5680 O O . SER A 1 728 ? 45.710 -53.965 -47.036 1.00 33.38 728 SER A O 1
ATOM 5682 N N . LEU A 1 729 ? 43.925 -54.536 -45.725 1.00 37.34 729 LEU A N 1
ATOM 5683 C CA . LEU A 1 729 ? 44.455 -55.544 -44.784 1.00 37.34 729 LEU A CA 1
ATOM 5684 C C . LEU A 1 729 ? 45.338 -55.078 -43.608 1.00 37.34 729 LEU A C 1
ATOM 5686 O O . LEU A 1 729 ? 46.540 -54.888 -43.744 1.00 37.34 729 LEU A O 1
ATOM 5690 N N . ASN A 1 730 ? 44.722 -55.042 -42.417 1.00 31.39 730 ASN A N 1
ATOM 5691 C CA . ASN A 1 730 ? 44.953 -55.965 -41.283 1.00 31.39 730 ASN A CA 1
ATOM 5692 C C . ASN A 1 730 ? 44.833 -55.286 -39.903 1.00 31.39 730 ASN A C 1
ATOM 5694 O O . ASN A 1 730 ? 45.556 -54.358 -39.558 1.00 31.39 730 ASN A O 1
ATOM 5698 N N . ALA A 1 731 ? 43.923 -55.839 -39.096 1.00 36.59 731 ALA A N 1
ATOM 5699 C CA . ALA A 1 731 ? 43.893 -55.780 -37.631 1.00 36.59 731 ALA A CA 1
ATOM 5700 C C . ALA A 1 731 ? 45.235 -56.318 -37.048 1.00 36.59 731 ALA A C 1
ATOM 5702 O O . ALA A 1 731 ? 45.892 -57.071 -37.771 1.00 36.59 731 ALA A O 1
ATOM 5703 N N . PRO A 1 732 ? 45.636 -56.080 -35.767 1.00 45.09 732 PRO A N 1
ATOM 5704 C CA . PRO A 1 732 ? 44.738 -56.221 -34.614 1.00 45.09 732 PRO A CA 1
ATOM 5705 C C . PRO A 1 732 ? 45.066 -55.438 -33.308 1.00 45.09 732 PRO A C 1
ATOM 5707 O O . PRO A 1 732 ? 46.089 -54.784 -33.162 1.00 45.09 732 PRO A O 1
ATOM 5710 N N . LYS A 1 733 ? 44.187 -55.679 -32.318 1.00 31.33 733 LYS A N 1
ATOM 5711 C CA . LYS A 1 733 ? 44.401 -55.741 -30.851 1.00 31.33 733 LYS A CA 1
ATOM 5712 C C . LYS A 1 733 ? 44.371 -54.458 -29.991 1.00 31.33 733 LYS A C 1
ATOM 5714 O O . LYS A 1 733 ? 45.287 -53.650 -29.954 1.00 31.33 733 LYS A O 1
ATOM 5719 N N . ARG A 1 734 ? 43.311 -54.433 -29.162 1.00 36.44 734 ARG A N 1
ATOM 5720 C CA . ARG A 1 734 ? 43.217 -53.907 -27.780 1.00 36.44 734 ARG A CA 1
ATOM 5721 C C . ARG A 1 734 ? 44.483 -54.174 -26.940 1.00 36.44 734 ARG A C 1
ATOM 5723 O O . ARG A 1 734 ? 45.129 -55.202 -27.138 1.00 36.44 734 ARG A O 1
ATOM 5730 N N . PRO A 1 735 ? 44.730 -53.344 -25.913 1.00 41.56 735 PRO A N 1
ATOM 5731 C CA . PRO A 1 735 ? 44.339 -53.704 -24.533 1.00 41.56 735 PRO A CA 1
ATOM 5732 C C . PRO A 1 735 ? 43.592 -52.526 -23.855 1.00 41.56 735 PRO A C 1
ATOM 5734 O O . PRO A 1 735 ? 43.816 -51.377 -24.203 1.00 41.56 735 PRO A O 1
ATOM 5737 N N . ALA A 1 736 ? 42.557 -52.671 -23.020 1.00 35.28 736 ALA A N 1
ATOM 5738 C CA . ALA A 1 736 ? 42.390 -53.458 -21.796 1.00 35.28 736 ALA A CA 1
ATOM 5739 C C . ALA A 1 736 ? 43.425 -53.122 -20.709 1.00 35.28 736 ALA A C 1
ATOM 5741 O O . ALA A 1 736 ? 44.414 -53.829 -20.584 1.00 35.28 736 ALA A O 1
ATOM 5742 N N . VAL A 1 737 ? 43.150 -52.108 -19.881 1.00 31.55 737 VAL A N 1
ATOM 5743 C CA . VAL A 1 737 ? 43.593 -52.103 -18.477 1.00 31.55 737 VAL A CA 1
ATOM 5744 C C . VAL A 1 737 ? 42.478 -51.519 -17.618 1.00 31.55 737 VAL A C 1
ATOM 5746 O O . VAL A 1 737 ? 42.055 -50.379 -17.801 1.00 31.55 737 VAL A O 1
ATOM 5749 N N . ALA A 1 738 ? 42.001 -52.346 -16.696 1.00 33.75 738 ALA A N 1
ATOM 5750 C CA . ALA A 1 738 ? 41.152 -51.976 -15.586 1.00 33.75 738 ALA A CA 1
ATOM 5751 C C . ALA A 1 738 ? 41.954 -52.113 -14.282 1.00 33.75 738 ALA A C 1
ATOM 5753 O O . ALA A 1 738 ? 42.731 -53.052 -14.138 1.00 33.75 738 ALA A O 1
ATOM 5754 N N . ALA A 1 739 ? 41.610 -51.226 -13.347 1.00 31.98 739 ALA A N 1
ATOM 5755 C CA . ALA A 1 739 ? 41.482 -51.447 -11.907 1.00 31.98 739 ALA A CA 1
ATOM 5756 C C . ALA A 1 739 ? 42.699 -51.337 -10.958 1.00 31.98 739 ALA A C 1
ATOM 5758 O O . ALA A 1 739 ? 43.776 -51.866 -11.209 1.00 31.98 739 ALA A O 1
ATOM 5759 N N . LEU A 1 740 ? 42.343 -50.770 -9.785 1.00 28.61 740 LEU A N 1
ATOM 5760 C CA . LEU A 1 740 ? 42.892 -50.927 -8.421 1.00 28.61 740 LEU A CA 1
ATOM 5761 C C . LEU A 1 740 ? 44.121 -50.051 -8.080 1.00 28.61 740 LEU A C 1
ATOM 5763 O O . LEU A 1 740 ? 45.051 -49.959 -8.861 1.00 28.61 740 LEU A O 1
ATOM 5767 N N . SER A 1 741 ? 44.208 -49.323 -6.958 1.00 27.75 741 SER A N 1
ATOM 5768 C CA . SER A 1 741 ? 43.602 -49.491 -5.629 1.00 27.75 741 SER A CA 1
ATOM 5769 C C . SER A 1 741 ? 43.549 -48.186 -4.819 1.00 27.75 741 SER A C 1
ATOM 5771 O O . SER A 1 741 ? 44.257 -47.219 -5.084 1.00 27.75 741 SER A O 1
ATOM 5773 N N . ALA A 1 742 ? 42.712 -48.234 -3.783 1.00 31.55 742 ALA A N 1
ATOM 5774 C CA . ALA A 1 742 ? 42.545 -47.296 -2.681 1.00 31.55 742 ALA A CA 1
ATOM 5775 C C . ALA A 1 742 ? 43.818 -47.023 -1.858 1.00 31.55 742 ALA A C 1
ATOM 5777 O O . ALA A 1 742 ? 44.598 -47.942 -1.625 1.00 31.55 742 ALA A O 1
ATOM 5778 N N . VAL A 1 743 ? 43.912 -45.818 -1.275 1.00 30.50 743 VAL A N 1
ATOM 5779 C CA . VAL A 1 743 ? 44.589 -45.570 0.011 1.00 30.50 743 VAL A CA 1
ATOM 5780 C C . VAL A 1 743 ? 43.811 -44.524 0.825 1.00 30.50 743 VAL A C 1
ATOM 5782 O O . VAL A 1 743 ? 43.480 -43.440 0.353 1.00 30.50 743 VAL A O 1
ATOM 5785 N N . LEU A 1 744 ? 43.521 -44.916 2.065 1.00 29.34 744 LEU A N 1
ATOM 5786 C CA . LEU A 1 744 ? 43.002 -44.152 3.200 1.00 29.34 744 LEU A CA 1
ATOM 5787 C C . LEU A 1 744 ? 43.887 -42.955 3.584 1.00 29.34 744 LEU A C 1
ATOM 5789 O O . LEU A 1 744 ? 45.082 -43.158 3.749 1.00 29.34 744 LEU A O 1
ATOM 5793 N N . VAL A 1 745 ? 43.292 -41.818 3.976 1.00 30.17 745 VAL A N 1
ATOM 5794 C CA . VAL A 1 745 ? 43.724 -41.079 5.185 1.00 30.17 745 VAL A CA 1
ATOM 5795 C C . VAL A 1 745 ? 42.508 -40.484 5.906 1.00 30.17 745 VAL A C 1
ATOM 5797 O O . VAL A 1 745 ? 41.726 -39.712 5.361 1.00 30.17 745 VAL A O 1
ATOM 5800 N N . LYS A 1 746 ? 42.386 -40.882 7.173 1.00 33.41 746 LYS A N 1
ATOM 5801 C CA . LYS A 1 746 ? 41.509 -40.391 8.243 1.00 33.41 746 LYS A CA 1
ATOM 5802 C C . LYS A 1 746 ? 42.399 -39.586 9.211 1.00 33.41 746 LYS A C 1
ATOM 5804 O O . LYS A 1 746 ? 43.522 -40.035 9.421 1.00 33.41 746 LYS A O 1
ATOM 5809 N N . LYS A 1 747 ? 41.842 -38.550 9.871 1.00 31.61 747 LYS A N 1
ATOM 5810 C CA . LYS A 1 747 ? 42.314 -37.727 11.037 1.00 31.61 747 LYS A CA 1
ATOM 5811 C C . LYS A 1 747 ? 42.580 -36.248 10.688 1.00 31.61 747 LYS A C 1
ATOM 5813 O O . LYS A 1 747 ? 43.148 -35.984 9.646 1.00 31.61 747 LYS A O 1
ATOM 5818 N N . ALA A 1 748 ? 42.222 -35.247 11.504 1.00 36.34 748 ALA A N 1
ATOM 5819 C CA . ALA A 1 748 ? 41.741 -35.227 12.892 1.00 36.34 748 ALA A CA 1
ATOM 5820 C C . ALA A 1 748 ? 40.908 -33.962 13.211 1.00 36.34 748 ALA A C 1
ATOM 5822 O O . ALA A 1 748 ? 41.073 -32.917 12.590 1.00 36.34 748 ALA A O 1
ATOM 5823 N N . ARG A 1 749 ? 40.058 -34.093 14.241 1.00 44.53 749 ARG A N 1
ATOM 5824 C CA . ARG A 1 749 ? 39.574 -33.022 15.134 1.00 44.53 749 ARG A CA 1
ATOM 5825 C C . ARG A 1 749 ? 40.752 -32.379 15.884 1.00 44.53 749 ARG A C 1
ATOM 5827 O O . ARG A 1 749 ? 41.632 -33.138 16.271 1.00 44.53 749 ARG A O 1
ATOM 5834 N N . THR A 1 750 ? 40.687 -31.073 16.172 1.00 49.09 750 THR A N 1
ATOM 5835 C CA . THR A 1 750 ? 40.497 -30.461 17.519 1.00 49.09 750 THR A CA 1
ATOM 5836 C C . THR A 1 750 ? 40.913 -28.985 17.514 1.00 49.09 750 THR A C 1
ATOM 5838 O O . THR A 1 750 ? 42.099 -28.712 17.353 1.00 49.09 750 THR A O 1
ATOM 5841 N N . SER A 1 751 ? 39.953 -28.085 17.750 1.00 46.09 751 SER A N 1
ATOM 5842 C CA . SER A 1 751 ? 39.945 -27.013 18.770 1.00 46.09 751 SER A CA 1
ATOM 5843 C C . SER A 1 751 ? 38.702 -26.160 18.560 1.00 46.09 751 SER A C 1
ATOM 5845 O O . SER A 1 751 ? 38.581 -25.626 17.432 1.00 46.09 751 SER A O 1
#